Protein AF-A0A0N4T8W9-F1 (afdb_monomer_lite)

Organism: Brugia pahangi (NCBI:txid6280)

InterPro domains:
  IPR013320 Concanavalin A-like lectin/glucanase domain superfamily [SSF49899] (2-136)
  IPR045588 Calsyntenin, C-terminal [PF19699] (158-380)

Sequence (398 aa):
MNRHHFAVYTRHCKLEMLMRRESNAEAAFRAAEWRWSIPEVCDNRWHSYSILFASVDTVDLYIDGRKFIATKENPEILDDWPLHRIKETKTRLVIGACWHGRNHIMSQFFKGHLASIYYLPHKLEQPQVLQCSHQCKEKLEFNAIDQLVPGENAIFATDSSSFSLKANTAEDLSLLLQRVTYGNTKNLPTPGYRTFFINTTVLCSNGKTLTLNPSKGSIFVQHEAEPVISISGLSVVNSDQHLVKTGAPMLPEIKITVTQNINGEEIERTSVSELDWCKVHLKPSRDMDLEYFSSPASLIAALRIDFEHDKQGILLKGREKVKGYREILSKIHYFNTRADSYSRRIYTVQCAMSGGHILSNEFLVTVSLLEWFRIAEESSIKCRYLEQMKEMEIENFF

Structure (mmCIF, N/CA/C/O backbone):
data_AF-A0A0N4T8W9-F1
#
_entry.id   AF-A0A0N4T8W9-F1
#
loop_
_atom_site.group_PDB
_atom_site.id
_atom_site.type_symbol
_atom_site.label_atom_id
_atom_site.label_alt_id
_atom_site.label_comp_id
_atom_site.label_asym_id
_atom_site.label_entity_id
_atom_site.label_seq_id
_atom_site.pdbx_PDB_ins_code
_atom_site.Cartn_x
_atom_site.Cartn_y
_atom_site.Cartn_z
_atom_site.occupancy
_atom_site.B_iso_or_equiv
_atom_site.auth_seq_id
_atom_site.auth_comp_id
_atom_site.auth_asym_id
_atom_site.auth_atom_id
_atom_site.pdbx_PDB_model_num
ATOM 1 N N . MET A 1 1 ? 13.547 -22.955 37.275 1.00 55.31 1 MET A N 1
ATOM 2 C CA . MET A 1 1 ? 12.347 -22.179 36.895 1.00 55.31 1 MET A CA 1
ATOM 3 C C . MET A 1 1 ? 12.540 -21.664 35.487 1.00 55.31 1 MET A C 1
ATOM 5 O O . MET A 1 1 ? 13.637 -21.203 35.190 1.00 55.31 1 MET A O 1
ATOM 9 N N . ASN A 1 2 ? 11.516 -21.761 34.641 1.00 67.56 2 ASN A N 1
ATOM 10 C CA . ASN A 1 2 ? 11.516 -21.036 33.373 1.00 67.56 2 ASN A CA 1
ATOM 11 C C . ASN A 1 2 ? 11.421 -19.547 33.702 1.00 67.56 2 ASN A C 1
ATOM 13 O O . ASN A 1 2 ? 10.606 -19.155 34.535 1.00 67.56 2 ASN A O 1
ATOM 17 N N . ARG A 1 3 ? 12.309 -18.744 33.125 1.00 78.12 3 ARG A N 1
ATOM 18 C CA . ARG A 1 3 ? 12.358 -17.302 33.361 1.00 78.12 3 ARG A CA 1
ATOM 19 C C . ARG A 1 3 ? 11.923 -16.621 32.080 1.00 78.12 3 ARG A C 1
ATOM 21 O O . ARG A 1 3 ? 12.687 -16.558 31.123 1.00 78.12 3 ARG A O 1
ATOM 28 N N . HIS A 1 4 ? 10.665 -16.208 32.049 1.00 86.38 4 HIS A N 1
ATOM 29 C CA . HIS A 1 4 ? 10.102 -15.494 30.915 1.00 86.38 4 HIS A CA 1
ATOM 30 C C . HIS A 1 4 ? 10.505 -14.024 31.025 1.00 86.38 4 HIS A C 1
ATOM 32 O O . HIS A 1 4 ? 10.250 -13.387 32.044 1.00 86.38 4 HIS A O 1
ATOM 38 N N . HIS A 1 5 ? 11.182 -13.520 29.996 1.00 89.38 5 HIS A N 1
ATOM 39 C CA . HIS A 1 5 ? 11.549 -12.106 29.893 1.00 89.38 5 HIS A CA 1
ATOM 40 C C . HIS A 1 5 ? 10.332 -11.278 29.478 1.00 89.38 5 HIS A C 1
ATOM 42 O O . HIS A 1 5 ? 10.058 -10.223 30.040 1.00 89.38 5 HIS A O 1
ATOM 48 N N . PHE A 1 6 ? 9.579 -11.812 28.518 1.00 91.12 6 PHE A N 1
ATOM 49 C CA . PHE A 1 6 ? 8.394 -11.202 27.951 1.00 91.12 6 PHE A CA 1
ATOM 50 C C . PHE A 1 6 ? 7.379 -12.291 27.599 1.00 91.12 6 PHE A C 1
ATOM 52 O O . PHE A 1 6 ? 7.774 -13.370 27.143 1.00 91.12 6 PHE A O 1
ATOM 59 N N . ALA A 1 7 ? 6.092 -12.023 27.793 1.00 93.88 7 ALA A N 1
ATOM 60 C CA . ALA A 1 7 ? 5.010 -12.865 27.298 1.00 93.88 7 ALA A CA 1
ATOM 61 C C . ALA A 1 7 ? 3.743 -12.036 27.087 1.00 93.88 7 ALA A C 1
ATOM 63 O O . ALA A 1 7 ? 3.474 -11.116 27.849 1.00 93.88 7 ALA A O 1
ATOM 64 N N . VAL A 1 8 ? 2.943 -12.412 26.093 1.00 95.50 8 VAL A N 1
ATOM 65 C CA . VAL A 1 8 ? 1.554 -11.966 25.952 1.00 95.50 8 VAL A CA 1
ATOM 66 C C . VAL A 1 8 ? 0.706 -13.220 25.850 1.00 95.50 8 VAL A C 1
ATOM 68 O O . VAL A 1 8 ? 1.003 -14.101 25.040 1.00 95.50 8 VAL A O 1
ATOM 71 N N . TYR A 1 9 ? -0.297 -13.342 26.706 1.00 95.25 9 TYR A N 1
ATOM 72 C CA . TYR A 1 9 ? -1.132 -14.532 26.780 1.00 95.25 9 TYR A CA 1
ATOM 73 C C . TYR A 1 9 ? -2.528 -14.190 27.286 1.00 95.25 9 TYR A C 1
ATOM 75 O O . TYR A 1 9 ? -2.774 -13.128 27.849 1.00 95.25 9 TYR A O 1
ATOM 83 N N . THR A 1 10 ? -3.460 -15.111 27.071 1.00 94.44 10 THR A N 1
ATOM 84 C CA . THR A 1 10 ? -4.838 -14.987 27.541 1.00 94.44 10 THR A CA 1
ATOM 85 C C . THR A 1 10 ? -5.091 -15.987 28.656 1.00 94.44 10 THR A C 1
ATOM 87 O O . THR A 1 10 ? -4.742 -17.164 28.523 1.00 94.44 10 THR A O 1
ATOM 90 N N . ARG A 1 11 ? -5.734 -15.559 29.740 1.00 92.75 11 ARG A N 1
ATOM 91 C CA . ARG A 1 11 ? -6.078 -16.433 30.866 1.00 92.75 11 ARG A CA 1
ATOM 92 C C . ARG A 1 11 ? -7.365 -15.956 31.527 1.00 92.75 11 ARG A C 1
ATOM 94 O O . ARG A 1 11 ? -7.480 -14.789 31.857 1.00 92.75 11 ARG A O 1
ATOM 101 N N . HIS A 1 12 ? -8.327 -16.858 31.734 1.00 92.38 12 HIS A N 1
ATOM 102 C CA . HIS A 1 12 ? -9.605 -16.547 32.400 1.00 92.38 12 HIS A CA 1
ATOM 103 C C . HIS A 1 12 ? -10.288 -15.268 31.868 1.00 92.38 12 HIS A C 1
ATOM 105 O O . HIS A 1 12 ? -10.688 -14.408 32.648 1.00 92.38 12 HIS A O 1
ATOM 111 N N . CYS A 1 13 ? -10.380 -15.127 30.541 1.00 92.62 13 CYS A N 1
ATOM 112 C CA . CYS A 1 13 ? -10.939 -13.941 29.875 1.00 92.62 13 CYS A CA 1
ATOM 113 C C . CYS A 1 13 ? -10.218 -12.617 30.172 1.00 92.62 13 CYS A C 1
ATOM 115 O O . CYS A 1 13 ? -10.790 -11.541 30.023 1.00 92.62 13 CYS A O 1
ATOM 117 N N . LYS A 1 14 ? -8.945 -12.692 30.562 1.00 95.81 14 LYS A N 1
ATOM 118 C CA . LYS A 1 14 ? -8.032 -11.555 30.623 1.00 95.81 14 LYS A CA 1
ATOM 119 C C . LYS A 1 14 ? -6.986 -11.662 29.524 1.00 95.81 14 LYS A C 1
ATOM 121 O O . LYS A 1 14 ? -6.538 -12.767 29.198 1.00 95.81 14 LYS A O 1
ATOM 126 N N . LEU A 1 15 ? -6.583 -10.514 28.992 1.00 97.69 15 LEU A N 1
ATOM 127 C CA . LEU A 1 15 ? -5.347 -10.370 28.234 1.00 97.69 15 LEU A CA 1
ATOM 128 C C . LEU A 1 15 ? -4.254 -9.976 29.224 1.00 97.69 15 LEU A C 1
ATOM 130 O O . LEU A 1 15 ? -4.435 -9.044 30.003 1.00 97.69 15 LEU A O 1
ATOM 134 N N . GLU A 1 16 ? -3.136 -10.687 29.214 1.00 97.19 16 GLU A N 1
ATOM 135 C CA . GLU A 1 16 ? -2.038 -10.463 30.148 1.00 97.19 16 GLU A CA 1
ATOM 136 C C . GLU A 1 16 ? -0.734 -10.249 29.379 1.00 97.19 16 GLU A C 1
ATOM 138 O O . GLU A 1 16 ? -0.428 -10.965 28.421 1.00 97.19 16 GLU A O 1
ATOM 143 N N . MET A 1 17 ? 0.038 -9.252 29.806 1.00 96.56 17 MET A N 1
ATOM 144 C CA . MET A 1 17 ? 1.385 -8.981 29.320 1.00 96.56 17 MET A CA 1
ATOM 145 C C . MET A 1 17 ? 2.351 -9.051 30.494 1.00 96.56 17 MET A C 1
ATOM 147 O O . MET A 1 17 ? 2.215 -8.311 31.461 1.00 96.56 17 MET A O 1
ATOM 151 N N . LEU A 1 18 ? 3.366 -9.896 30.371 1.00 94.69 18 LEU A N 1
ATOM 152 C CA . LEU A 1 18 ? 4.524 -9.935 31.250 1.00 94.69 18 LEU A CA 1
ATOM 153 C C . LEU A 1 18 ? 5.693 -9.247 30.542 1.00 94.69 18 LEU A C 1
ATOM 155 O O . LEU A 1 18 ? 6.027 -9.608 29.415 1.00 94.69 18 LEU A O 1
ATOM 159 N N . MET A 1 19 ? 6.359 -8.318 31.218 1.00 93.69 19 MET A N 1
ATOM 160 C CA . MET A 1 19 ? 7.608 -7.698 30.781 1.00 93.69 19 MET A CA 1
ATOM 161 C C . MET A 1 19 ? 8.508 -7.469 31.991 1.00 93.69 19 MET A C 1
ATOM 163 O O . MET A 1 19 ? 8.335 -6.528 32.761 1.00 93.69 19 MET A O 1
ATOM 167 N N . ARG A 1 20 ? 9.499 -8.343 32.159 1.00 90.81 20 ARG A N 1
ATOM 168 C CA . ARG A 1 20 ? 10.433 -8.275 33.282 1.00 90.81 20 ARG A CA 1
ATOM 169 C C . ARG A 1 20 ? 11.675 -7.489 32.908 1.00 90.81 20 ARG A C 1
ATOM 171 O O . ARG A 1 20 ? 12.220 -7.634 31.818 1.00 90.81 20 ARG A O 1
ATOM 178 N N . ARG A 1 21 ? 12.161 -6.697 33.861 1.00 92.31 21 ARG A N 1
ATOM 179 C CA . ARG A 1 21 ? 13.424 -5.970 33.718 1.00 92.31 21 ARG A CA 1
ATOM 180 C C . ARG A 1 21 ? 14.611 -6.928 33.765 1.00 92.31 21 ARG A C 1
ATOM 182 O O . ARG A 1 21 ? 14.610 -7.899 34.522 1.00 92.31 21 ARG A O 1
ATOM 189 N N . GLU A 1 22 ? 15.623 -6.634 32.959 1.00 89.69 22 GLU A N 1
ATOM 190 C CA . GLU A 1 22 ? 16.846 -7.429 32.866 1.00 89.69 22 GLU A CA 1
ATOM 191 C C . GLU A 1 22 ? 17.715 -7.322 34.121 1.00 89.69 22 GLU A C 1
ATOM 193 O O . GLU A 1 22 ? 17.611 -6.382 34.904 1.00 89.69 22 GLU A O 1
ATOM 198 N N . SER A 1 23 ? 18.627 -8.278 34.291 1.00 88.75 23 SER A N 1
ATOM 199 C CA . SER A 1 23 ? 19.474 -8.378 35.492 1.00 88.75 23 SER A CA 1
ATOM 200 C C . SER A 1 23 ? 20.440 -7.225 35.750 1.00 88.75 23 SER A C 1
ATOM 202 O O . SER A 1 23 ? 20.996 -7.124 36.841 1.00 88.75 23 SER A O 1
ATOM 204 N N . ASN A 1 24 ? 20.668 -6.385 34.747 1.00 88.62 24 ASN A N 1
ATOM 205 C CA . ASN A 1 24 ? 21.479 -5.176 34.827 1.00 88.62 24 ASN A CA 1
ATOM 206 C C . ASN A 1 24 ? 20.647 -3.912 35.102 1.00 88.62 24 ASN A C 1
ATOM 208 O O . ASN A 1 24 ? 21.225 -2.834 35.206 1.00 88.62 24 ASN A O 1
ATOM 212 N N . ALA A 1 25 ? 19.318 -4.020 35.182 1.00 88.44 25 ALA A N 1
ATOM 213 C CA . ALA A 1 25 ? 18.455 -2.907 35.541 1.00 88.44 25 ALA A CA 1
ATOM 214 C C . ALA A 1 25 ? 18.582 -2.556 37.031 1.00 88.44 25 ALA A C 1
ATOM 216 O O . ALA A 1 25 ? 19.072 -3.340 37.844 1.00 88.44 25 ALA A O 1
ATOM 217 N N . GLU A 1 26 ? 18.083 -1.376 37.394 1.00 89.69 26 GLU A N 1
ATOM 218 C CA . GLU A 1 26 ? 18.005 -0.933 38.782 1.00 89.69 26 GLU A CA 1
ATOM 219 C C . GLU A 1 26 ? 17.215 -1.928 39.650 1.00 89.69 26 GLU A C 1
ATOM 221 O O . GLU A 1 26 ? 16.082 -2.311 39.324 1.00 89.69 26 GLU A O 1
ATOM 226 N N . ALA A 1 27 ? 17.814 -2.324 40.776 1.00 90.69 27 ALA A N 1
ATOM 227 C CA . ALA A 1 27 ? 17.207 -3.200 41.768 1.00 90.69 27 ALA A CA 1
ATOM 228 C C . ALA A 1 27 ? 16.098 -2.458 42.531 1.00 90.69 27 ALA A C 1
ATOM 230 O O . ALA A 1 27 ? 16.294 -1.977 43.642 1.00 90.69 27 ALA A O 1
ATOM 231 N N . ALA A 1 28 ? 14.923 -2.393 41.917 1.00 90.88 28 ALA A N 1
ATOM 232 C CA . ALA A 1 28 ? 13.706 -1.818 42.484 1.00 90.88 28 ALA A CA 1
ATOM 233 C C . ALA A 1 28 ? 12.541 -2.807 42.346 1.00 90.88 28 ALA A C 1
ATOM 235 O O . ALA A 1 28 ? 12.609 -3.703 41.508 1.00 90.88 28 ALA A O 1
ATOM 236 N N . PHE A 1 29 ? 11.461 -2.631 43.103 1.00 92.81 29 PHE A N 1
ATOM 237 C CA . PHE A 1 29 ? 10.203 -3.363 42.917 1.00 92.81 29 PHE A CA 1
ATOM 238 C C . PHE A 1 29 ? 9.256 -2.481 42.093 1.00 92.81 29 PHE A C 1
ATOM 240 O O . PHE A 1 29 ? 8.907 -1.393 42.544 1.00 92.81 29 PHE A O 1
ATOM 247 N N . ARG A 1 30 ? 8.975 -2.864 40.839 1.00 94.06 30 ARG A N 1
ATOM 248 C CA . ARG A 1 30 ? 8.241 -2.033 39.860 1.00 94.06 30 ARG A CA 1
ATOM 249 C C . ARG A 1 30 ? 7.448 -2.894 38.885 1.00 94.06 30 ARG A C 1
ATOM 251 O O . ARG A 1 30 ? 7.759 -4.080 38.755 1.00 94.06 30 ARG A O 1
ATOM 258 N N . ALA A 1 31 ? 6.538 -2.259 38.151 1.00 94.62 31 ALA A N 1
ATOM 259 C CA . ALA A 1 31 ? 5.616 -2.897 37.222 1.00 94.62 31 ALA A CA 1
ATOM 260 C C . ALA A 1 31 ? 6.307 -3.903 36.293 1.00 94.62 31 ALA A C 1
ATOM 262 O O . ALA A 1 31 ? 7.355 -3.625 35.696 1.00 94.62 31 ALA A O 1
ATOM 263 N N . ALA A 1 32 ? 5.712 -5.089 36.206 1.00 95.50 32 ALA A N 1
ATOM 264 C CA . ALA A 1 32 ? 6.222 -6.208 35.429 1.00 95.50 32 ALA A CA 1
ATOM 265 C C . ALA A 1 32 ? 5.120 -7.026 34.746 1.00 95.50 32 ALA A C 1
ATOM 267 O O . ALA A 1 32 ? 5.410 -7.715 33.768 1.00 95.50 32 ALA A O 1
ATOM 268 N N . GLU A 1 33 ? 3.877 -6.974 35.226 1.00 96.12 33 GLU A N 1
ATOM 269 C CA . GLU A 1 33 ? 2.755 -7.699 34.631 1.00 96.12 33 GLU A CA 1
ATOM 270 C C . GLU A 1 33 ? 1.506 -6.816 34.583 1.00 96.12 33 GLU A C 1
ATOM 272 O O . GLU A 1 33 ? 1.118 -6.241 35.596 1.00 96.12 33 GLU A O 1
ATOM 277 N N . TRP A 1 34 ? 0.868 -6.728 33.418 1.00 97.38 34 TRP A N 1
ATOM 278 C CA . TRP A 1 34 ? -0.384 -6.005 33.197 1.00 97.38 34 TRP A CA 1
ATOM 279 C C . TRP A 1 34 ? -1.471 -7.005 32.848 1.00 97.38 34 TRP A C 1
ATOM 281 O O . TRP A 1 34 ? -1.314 -7.779 31.902 1.00 97.38 34 TRP A O 1
ATOM 291 N N . ARG A 1 35 ? -2.578 -6.984 33.591 1.00 97.69 35 ARG A N 1
ATOM 292 C CA . ARG A 1 35 ? -3.714 -7.888 33.389 1.00 97.69 35 ARG A CA 1
ATOM 293 C C . ARG A 1 35 ? -4.971 -7.093 33.079 1.00 97.69 35 ARG A C 1
ATOM 295 O O . ARG A 1 35 ? -5.610 -6.543 33.978 1.00 97.69 35 ARG A O 1
ATOM 302 N N . TRP A 1 36 ? -5.338 -7.059 31.804 1.00 98.12 36 TRP A N 1
ATOM 303 C CA . TRP A 1 36 ? -6.550 -6.403 31.329 1.00 98.12 36 TRP A CA 1
ATOM 304 C C . TRP A 1 36 ? -7.728 -7.366 31.390 1.00 98.12 36 TRP A C 1
ATOM 306 O O . TRP A 1 36 ? -7.741 -8.398 30.718 1.00 98.12 36 TRP A O 1
ATOM 316 N N . SER A 1 37 ? -8.742 -7.014 32.175 1.00 96.69 37 SER A N 1
ATOM 317 C CA . SER A 1 37 ? -10.035 -7.700 32.143 1.00 96.69 37 SER A CA 1
ATOM 318 C C . SER A 1 37 ? -10.885 -7.082 31.040 1.00 96.69 37 SER A C 1
ATOM 320 O O . SER A 1 37 ? -11.419 -5.989 31.229 1.00 96.69 37 SER A O 1
ATOM 322 N N . ILE A 1 38 ? -10.971 -7.750 29.890 1.00 95.75 38 ILE A N 1
ATOM 323 C CA . ILE A 1 38 ? -11.613 -7.217 28.682 1.00 95.75 38 ILE A CA 1
ATOM 324 C C . ILE A 1 38 ? -12.526 -8.279 28.040 1.00 95.75 38 ILE A C 1
ATOM 326 O O . ILE A 1 38 ? -12.095 -9.421 27.859 1.00 95.75 38 ILE A O 1
ATOM 330 N N . PRO A 1 39 ? -13.797 -7.953 27.738 1.00 93.00 39 PRO A N 1
ATOM 331 C CA . PRO A 1 39 ? -14.769 -8.927 27.238 1.00 93.00 39 PRO A CA 1
ATOM 332 C C . PRO A 1 39 ? -14.398 -9.513 25.867 1.00 93.00 39 PRO A C 1
ATOM 334 O O . PRO A 1 39 ? -14.694 -10.680 25.611 1.00 93.00 39 PRO A O 1
ATOM 337 N N . GLU A 1 40 ? -13.696 -8.748 25.030 1.00 94.94 40 GLU A N 1
ATOM 338 C CA . GLU A 1 40 ? -13.268 -9.114 23.673 1.00 94.94 40 GLU A CA 1
ATOM 339 C C . GLU A 1 40 ? -12.408 -10.390 23.642 1.00 94.94 40 GLU A C 1
ATOM 341 O O . GLU A 1 40 ? -12.340 -11.080 22.635 1.00 94.94 40 GLU A O 1
ATOM 346 N N . VAL A 1 41 ? -11.746 -10.754 24.747 1.00 95.00 41 VAL A N 1
ATOM 347 C CA . VAL A 1 41 ? -10.913 -11.972 24.806 1.00 95.00 41 VAL A CA 1
ATOM 348 C C . VAL A 1 41 ? -11.752 -13.257 24.743 1.00 95.00 41 VAL A C 1
ATOM 350 O O . VAL A 1 41 ? -11.232 -14.309 24.373 1.00 95.00 41 VAL A O 1
ATOM 353 N N . CYS A 1 42 ? -13.034 -13.202 25.118 1.00 93.19 42 CYS A N 1
ATOM 354 C CA . CYS A 1 42 ? -13.897 -14.377 25.282 1.00 93.19 42 CYS A CA 1
ATOM 355 C C . CYS A 1 42 ? -15.231 -14.290 24.528 1.00 93.19 42 CYS A C 1
ATOM 357 O O . CYS A 1 42 ? -16.111 -15.122 24.750 1.00 93.19 42 CYS A O 1
ATOM 359 N N . ASP A 1 43 ? -15.410 -13.314 23.642 1.00 94.62 43 ASP A N 1
ATOM 360 C CA . ASP A 1 43 ? -16.672 -13.120 22.922 1.00 94.62 43 ASP A CA 1
ATOM 361 C C . ASP A 1 43 ? -16.780 -13.944 21.617 1.00 94.62 43 ASP A C 1
ATOM 363 O O . ASP A 1 43 ? -17.800 -13.891 20.925 1.00 94.62 43 ASP A O 1
ATOM 367 N N . ASN A 1 44 ? -15.749 -14.744 21.308 1.00 92.31 44 ASN A N 1
ATOM 368 C CA . ASN A 1 44 ? -15.602 -15.551 20.091 1.00 92.31 44 ASN A CA 1
ATOM 369 C C . ASN A 1 44 ? -15.628 -14.738 18.783 1.00 92.31 44 ASN A C 1
ATOM 371 O O . ASN A 1 44 ? -16.059 -15.252 17.744 1.00 92.31 44 ASN A O 1
ATOM 375 N N . ARG A 1 45 ? -15.159 -13.487 18.802 1.00 93.81 45 ARG A N 1
ATOM 376 C CA . ARG A 1 45 ? -15.016 -12.650 17.606 1.00 93.81 45 ARG A CA 1
ATOM 377 C C . ARG A 1 45 ? -13.555 -12.360 17.282 1.00 93.81 45 ARG A C 1
ATOM 379 O O . ARG A 1 45 ? -12.637 -12.619 18.056 1.00 93.81 45 ARG A O 1
ATOM 386 N N . TRP A 1 46 ? -13.342 -11.874 16.062 1.00 92.75 46 TRP A N 1
ATOM 387 C CA . TRP A 1 46 ? -12.037 -11.382 15.640 1.00 92.75 46 TRP A CA 1
ATOM 388 C C . TRP A 1 46 ? -11.792 -10.009 16.251 1.00 92.75 46 TRP A C 1
ATOM 390 O O . TRP A 1 46 ? -12.557 -9.085 15.991 1.00 92.75 46 TRP A O 1
ATOM 400 N N . HIS A 1 47 ? -10.689 -9.891 16.982 1.00 93.31 47 HIS A N 1
ATOM 401 C CA . HIS A 1 47 ? -10.209 -8.639 17.553 1.00 93.31 47 HIS A CA 1
ATOM 402 C C . HIS A 1 47 ? -8.739 -8.429 17.219 1.00 93.31 47 HIS A C 1
ATOM 404 O O . HIS A 1 47 ? -7.981 -9.390 17.043 1.00 93.31 47 HIS A O 1
ATOM 410 N N . SER A 1 48 ? -8.320 -7.169 17.166 1.00 94.38 48 SER A N 1
ATOM 411 C CA . SER A 1 48 ? -6.909 -6.809 17.221 1.00 94.38 48 SER A CA 1
ATOM 412 C C . SER A 1 48 ? -6.535 -6.306 18.610 1.00 94.38 48 SER A C 1
ATOM 414 O O . SER A 1 48 ? -7.271 -5.555 19.253 1.00 94.38 48 SER A O 1
ATOM 416 N N . TYR A 1 49 ? -5.335 -6.682 19.043 1.00 95.81 49 TYR A N 1
ATOM 417 C CA . TYR A 1 49 ? -4.716 -6.158 20.251 1.00 95.81 49 TYR A CA 1
ATOM 418 C C . TYR A 1 49 ? -3.363 -5.573 19.874 1.00 95.81 49 TYR A C 1
ATOM 420 O O . TYR A 1 49 ? -2.486 -6.291 19.392 1.00 95.81 49 TYR A O 1
ATOM 428 N N . SER A 1 50 ? -3.190 -4.272 20.087 1.00 96.06 50 SER A N 1
ATOM 429 C CA . SER A 1 50 ? -1.900 -3.601 19.912 1.00 96.06 50 SER A CA 1
ATOM 430 C C . SER A 1 50 ? -1.401 -3.133 21.269 1.00 96.06 50 SER A C 1
ATOM 432 O O . SER A 1 50 ? -2.041 -2.309 21.917 1.00 96.06 50 SER A O 1
ATOM 434 N N . ILE A 1 51 ? -0.268 -3.678 21.709 1.00 96.25 51 ILE A N 1
ATOM 435 C CA . ILE A 1 51 ? 0.349 -3.342 22.993 1.00 96.25 51 ILE A CA 1
ATOM 436 C C . ILE A 1 51 ? 1.580 -2.487 22.711 1.00 96.25 51 ILE A C 1
ATOM 438 O O . ILE A 1 51 ? 2.546 -2.953 22.106 1.00 96.25 51 ILE A O 1
ATOM 442 N N . LEU A 1 52 ? 1.528 -1.228 23.130 1.00 95.06 52 LEU A N 1
ATOM 443 C CA . LEU A 1 52 ? 2.587 -0.241 22.958 1.00 95.06 52 LEU A CA 1
ATOM 444 C C . LEU A 1 52 ? 3.308 -0.095 24.292 1.00 95.06 52 LEU A C 1
ATOM 446 O O . LEU A 1 52 ? 2.744 0.428 25.245 1.00 95.06 52 LEU A O 1
ATOM 450 N N . PHE A 1 53 ? 4.550 -0.560 24.362 1.00 91.62 53 PHE A N 1
ATOM 451 C CA . PHE A 1 53 ? 5.339 -0.569 25.592 1.00 91.62 53 PHE A CA 1
ATOM 452 C C . PHE A 1 53 ? 6.644 0.204 25.385 1.00 91.62 53 PHE A C 1
ATOM 454 O O . PHE A 1 53 ? 7.641 -0.330 24.905 1.00 91.62 53 PHE A O 1
ATOM 461 N N . ALA A 1 54 ? 6.632 1.495 25.721 1.00 87.62 54 ALA A N 1
ATOM 462 C CA . ALA A 1 54 ? 7.825 2.341 25.632 1.00 87.62 54 ALA A CA 1
ATOM 463 C C . ALA A 1 54 ? 8.769 2.117 26.827 1.00 87.62 54 ALA A C 1
ATOM 465 O O . ALA A 1 54 ? 9.988 2.233 26.703 1.00 87.62 54 ALA A O 1
ATOM 466 N N . SER A 1 55 ? 8.202 1.781 27.985 1.00 86.25 55 SER A N 1
ATOM 467 C CA . SER A 1 55 ? 8.919 1.446 29.213 1.00 86.25 55 SER A CA 1
ATOM 468 C C . SER A 1 55 ? 8.009 0.625 30.133 1.00 86.25 55 SER A C 1
ATO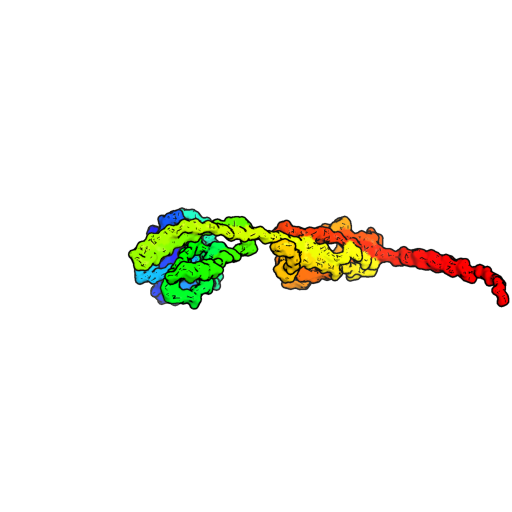M 470 O O . SER A 1 55 ? 6.830 0.432 29.840 1.00 86.25 55 SER A O 1
ATOM 472 N N . VAL A 1 56 ? 8.533 0.180 31.279 1.00 85.69 56 VAL A N 1
ATOM 473 C CA . VAL A 1 56 ? 7.711 -0.418 32.349 1.00 85.69 56 VAL A CA 1
ATOM 474 C C . VAL A 1 56 ? 6.724 0.569 32.982 1.00 85.69 56 VAL A C 1
ATOM 476 O O . VAL A 1 56 ? 5.849 0.148 33.716 1.00 85.69 56 VAL A O 1
ATOM 479 N N . ASP A 1 57 ? 6.841 1.870 32.723 1.00 86.56 57 ASP A N 1
ATOM 480 C CA . ASP A 1 57 ? 5.899 2.875 33.237 1.00 86.56 57 ASP A CA 1
ATOM 481 C C . ASP A 1 57 ? 4.875 3.299 32.183 1.00 86.56 57 ASP A C 1
ATOM 483 O O . ASP A 1 57 ? 3.871 3.937 32.494 1.00 86.56 57 ASP A O 1
ATOM 487 N N . THR A 1 58 ? 5.132 2.960 30.920 1.00 90.31 58 THR A N 1
ATOM 488 C CA . THR A 1 58 ? 4.345 3.410 29.777 1.00 90.31 58 THR A CA 1
ATOM 489 C C . THR A 1 58 ? 3.960 2.206 28.929 1.00 90.31 58 THR A C 1
ATOM 491 O O . THR A 1 58 ? 4.640 1.873 27.953 1.00 90.31 58 THR A O 1
ATOM 494 N N . VAL A 1 59 ? 2.854 1.566 29.319 1.00 95.06 59 VAL A N 1
ATOM 495 C CA . VAL A 1 59 ? 2.217 0.473 28.578 1.00 95.06 59 VAL A CA 1
ATOM 496 C C . VAL A 1 59 ? 0.788 0.870 28.225 1.00 95.06 59 VAL A C 1
ATOM 498 O O . VAL A 1 59 ? -0.060 1.028 29.100 1.00 95.06 59 VAL A O 1
ATOM 501 N N . ASP A 1 60 ? 0.528 1.001 26.930 1.00 95.38 60 ASP A N 1
ATOM 502 C CA . ASP A 1 60 ? -0.785 1.293 26.371 1.00 95.38 60 ASP A CA 1
ATOM 503 C C . ASP A 1 60 ? -1.331 0.059 25.642 1.00 95.38 60 ASP A C 1
ATOM 505 O O . ASP A 1 60 ? -0.643 -0.546 24.818 1.00 95.38 60 ASP A O 1
ATOM 509 N N . LEU A 1 61 ? -2.594 -0.279 25.898 1.00 96.62 61 LEU A N 1
ATOM 510 C CA . LEU A 1 61 ? -3.336 -1.273 25.125 1.00 96.62 61 LEU A CA 1
ATOM 511 C C . LEU A 1 61 ? -4.285 -0.559 24.160 1.00 96.62 61 LEU A C 1
ATOM 513 O O . LEU A 1 61 ? -4.998 0.362 24.555 1.00 96.62 61 LEU A O 1
ATOM 517 N N . TYR A 1 62 ? -4.328 -1.016 22.914 1.00 95.94 62 TYR A N 1
ATOM 518 C CA . TYR A 1 62 ? -5.363 -0.670 21.948 1.00 95.94 62 TYR A CA 1
ATOM 519 C C . TYR A 1 62 ? -6.122 -1.931 21.548 1.00 95.94 62 TYR A C 1
ATOM 521 O O . TYR A 1 62 ? -5.504 -2.951 21.238 1.00 95.94 62 TYR A O 1
ATOM 529 N N . ILE A 1 63 ? -7.449 -1.835 21.533 1.00 95.06 63 ILE A N 1
ATOM 530 C CA . ILE A 1 63 ? -8.370 -2.899 21.130 1.00 95.06 63 ILE A CA 1
ATOM 531 C C . ILE A 1 63 ? -9.138 -2.376 19.923 1.00 95.06 63 ILE A C 1
ATOM 533 O O . ILE A 1 63 ? -9.747 -1.306 20.002 1.00 95.06 63 ILE A O 1
ATOM 537 N N . ASP A 1 64 ? -9.032 -3.068 18.790 1.00 91.62 64 ASP A N 1
ATOM 538 C CA . ASP A 1 64 ? -9.660 -2.666 17.523 1.00 91.62 64 ASP A CA 1
ATOM 539 C C . ASP A 1 64 ? -9.392 -1.191 17.159 1.00 91.62 64 ASP A C 1
ATOM 541 O O . ASP A 1 64 ? -10.274 -0.431 16.755 1.00 91.62 64 ASP A O 1
ATOM 545 N N . GLY A 1 65 ? -8.143 -0.759 17.362 1.00 89.69 65 GLY A N 1
ATOM 546 C CA . GLY A 1 65 ? -7.669 0.594 17.056 1.00 89.69 65 GLY A CA 1
ATOM 547 C C . GLY A 1 65 ? -8.031 1.664 18.092 1.00 89.69 65 GLY A C 1
ATOM 548 O O . GLY A 1 65 ? -7.609 2.812 17.950 1.00 89.69 65 GLY A O 1
ATOM 549 N N . ARG A 1 66 ? -8.762 1.330 19.162 1.00 90.06 66 ARG A N 1
ATOM 550 C CA . ARG A 1 66 ? -9.104 2.275 20.238 1.00 90.06 66 ARG A CA 1
ATOM 551 C C . ARG A 1 66 ? -8.239 2.069 21.459 1.00 90.06 66 ARG A C 1
ATOM 553 O O . ARG A 1 66 ? -8.079 0.945 21.920 1.00 90.06 66 ARG A O 1
ATOM 560 N N . LYS A 1 67 ? -7.731 3.169 22.017 1.00 93.31 67 LYS A N 1
ATOM 561 C CA . LYS A 1 67 ? -6.963 3.132 23.261 1.00 93.31 67 LYS A CA 1
ATOM 562 C C . LYS A 1 67 ? -7.860 2.657 24.403 1.00 93.31 67 LYS A C 1
ATOM 564 O O . LYS A 1 67 ? -8.912 3.245 24.652 1.00 93.31 67 LYS A O 1
ATOM 569 N N . PHE A 1 68 ? -7.424 1.620 25.103 1.00 95.00 68 PHE A N 1
ATOM 570 C CA . PHE A 1 68 ? -8.025 1.184 26.350 1.00 95.00 68 PHE A CA 1
ATOM 571 C C . PHE A 1 68 ? -7.813 2.266 27.415 1.00 95.00 68 PHE A C 1
ATOM 573 O O . PHE A 1 68 ? -6.685 2.705 27.656 1.00 95.00 68 PHE A O 1
ATOM 580 N N . ILE A 1 69 ? -8.899 2.707 28.045 1.00 94.56 69 ILE A N 1
ATOM 581 C CA . ILE A 1 69 ? -8.850 3.717 29.102 1.00 94.56 69 ILE A CA 1
ATOM 582 C C . ILE A 1 69 ? -8.699 2.991 30.434 1.00 94.56 69 ILE A C 1
ATOM 584 O O . ILE A 1 69 ? -9.612 2.292 30.873 1.00 94.56 69 ILE A O 1
ATOM 588 N N . ALA A 1 70 ? -7.539 3.161 31.065 1.00 92.81 70 ALA A N 1
ATOM 589 C CA . ALA A 1 70 ? -7.286 2.593 32.377 1.00 92.81 70 ALA A CA 1
ATOM 590 C C . ALA A 1 70 ? -8.268 3.154 33.415 1.00 92.81 70 ALA A C 1
ATOM 592 O O . ALA A 1 70 ? -8.566 4.349 33.455 1.00 92.81 70 ALA A O 1
ATOM 593 N N . THR A 1 71 ? -8.747 2.264 34.269 1.00 94.12 71 THR A N 1
ATOM 594 C CA . THR A 1 71 ? -9.537 2.576 35.459 1.00 94.12 71 THR A CA 1
ATOM 595 C C . THR A 1 71 ? -8.691 2.284 36.692 1.00 94.12 71 THR A C 1
ATOM 597 O O . THR A 1 71 ? -7.578 1.768 36.586 1.00 94.12 71 THR A O 1
ATOM 600 N N . LYS A 1 72 ? -9.209 2.595 37.880 1.00 91.62 72 LYS A N 1
ATOM 601 C CA . LYS A 1 72 ? -8.490 2.335 39.128 1.00 91.62 72 LYS A CA 1
ATOM 602 C C . LYS A 1 72 ? -8.241 0.834 39.361 1.00 91.62 72 LYS A C 1
ATOM 604 O O . LYS A 1 72 ? -7.254 0.481 39.995 1.00 91.62 72 LYS A O 1
ATOM 609 N N . GLU A 1 73 ? -9.095 -0.034 38.822 1.00 92.88 73 GLU A N 1
ATOM 610 C CA . GLU A 1 73 ? -9.038 -1.487 39.011 1.00 92.88 73 GLU A CA 1
ATOM 611 C C . GLU A 1 73 ? -8.615 -2.273 37.750 1.00 92.88 73 GLU A C 1
ATOM 613 O O . GLU A 1 73 ? -8.510 -3.499 37.805 1.00 92.88 73 GLU A O 1
ATOM 618 N N . ASN A 1 74 ? -8.399 -1.616 36.602 1.00 95.44 74 ASN A N 1
ATOM 619 C CA . ASN A 1 74 ? -8.115 -2.289 35.326 1.00 95.44 74 ASN A CA 1
ATOM 620 C C . ASN A 1 74 ? -7.222 -1.417 34.414 1.00 95.44 74 ASN A C 1
ATOM 622 O O . ASN A 1 74 ? -7.652 -0.315 34.065 1.00 95.44 74 ASN A O 1
ATOM 626 N N . PRO A 1 75 ? -6.040 -1.885 33.964 1.00 96.56 75 PRO A N 1
ATOM 627 C CA . PRO A 1 75 ? -5.441 -3.186 34.268 1.00 96.56 75 PRO A CA 1
ATOM 628 C C . PRO A 1 75 ? -5.037 -3.334 35.736 1.00 96.56 75 PRO A C 1
ATOM 630 O O . PRO A 1 75 ? -4.639 -2.374 36.389 1.00 96.56 75 PRO A O 1
ATOM 633 N N . GLU A 1 76 ? -5.077 -4.570 36.224 1.00 96.19 76 GLU A N 1
ATOM 634 C CA . GLU A 1 76 ? -4.346 -4.955 37.431 1.00 96.19 76 GLU A CA 1
ATOM 635 C C . GLU A 1 76 ? -2.856 -5.009 37.067 1.00 96.19 76 GLU A C 1
ATOM 637 O O . GLU A 1 76 ? -2.472 -5.727 36.139 1.00 96.19 76 GLU A O 1
ATOM 642 N N . ILE A 1 77 ? -2.031 -4.228 37.766 1.00 95.50 77 ILE A N 1
ATOM 643 C CA . ILE A 1 77 ? -0.584 -4.166 37.538 1.00 95.50 77 ILE A CA 1
ATOM 644 C C . ILE A 1 77 ? 0.118 -4.843 38.709 1.00 95.50 77 ILE A C 1
ATOM 646 O O . ILE A 1 77 ? -0.098 -4.467 39.861 1.00 95.50 77 ILE A O 1
ATOM 650 N N . LEU A 1 78 ? 0.955 -5.835 38.411 1.00 95.31 78 LEU A N 1
ATOM 651 C CA . LEU A 1 78 ? 1.822 -6.464 39.398 1.00 95.31 78 LEU A CA 1
ATOM 652 C C . LEU A 1 78 ? 3.265 -6.022 39.217 1.00 95.31 78 LEU A C 1
ATOM 654 O O . LEU A 1 78 ? 3.813 -6.030 38.109 1.00 95.31 78 LEU A O 1
ATOM 658 N N . ASP A 1 79 ? 3.882 -5.710 40.346 1.00 95.25 79 ASP A N 1
ATOM 659 C CA . ASP A 1 79 ? 5.288 -5.362 40.435 1.00 95.25 79 ASP A CA 1
ATOM 660 C C . ASP A 1 79 ? 6.155 -6.612 40.639 1.00 95.25 79 ASP A C 1
ATOM 662 O O . ASP A 1 79 ? 5.759 -7.575 41.300 1.00 95.25 79 ASP A O 1
ATOM 666 N N . ASP A 1 80 ? 7.369 -6.591 40.087 1.00 93.94 80 ASP A N 1
ATOM 667 C CA . ASP A 1 80 ? 8.372 -7.633 40.299 1.00 93.94 80 ASP A CA 1
ATOM 668 C C . ASP A 1 80 ? 9.796 -7.047 40.317 1.00 93.94 80 ASP A C 1
ATOM 670 O O . ASP A 1 80 ? 10.092 -5.951 39.812 1.00 93.94 80 ASP A O 1
ATOM 674 N N . TRP A 1 81 ? 10.711 -7.810 40.908 1.00 93.25 81 TRP A N 1
ATOM 675 C CA . TRP A 1 81 ? 12.139 -7.543 40.862 1.00 93.25 81 TRP A CA 1
ATOM 676 C C . TRP A 1 81 ? 12.718 -7.887 39.481 1.00 93.25 81 TRP A C 1
ATOM 678 O O . TRP A 1 81 ? 12.224 -8.799 38.794 1.00 93.25 81 TRP A O 1
ATOM 688 N N . PRO A 1 82 ? 13.805 -7.202 39.069 1.00 92.31 82 PRO A N 1
ATOM 689 C CA . PRO A 1 82 ? 14.543 -7.570 37.872 1.00 92.31 82 PRO A CA 1
ATOM 690 C C . PRO A 1 82 ? 14.978 -9.039 37.894 1.00 92.31 82 PRO A C 1
ATOM 692 O O . PRO A 1 82 ? 15.193 -9.645 38.947 1.00 92.31 82 PRO A O 1
ATOM 695 N N . LEU A 1 83 ? 15.125 -9.625 36.711 1.00 90.19 83 LEU A N 1
ATOM 696 C CA . LEU A 1 83 ? 15.599 -10.994 36.548 1.00 90.19 83 LEU A CA 1
ATOM 697 C C . LEU A 1 83 ? 16.973 -11.168 37.206 1.00 90.19 83 LEU A C 1
ATOM 699 O O . LEU A 1 83 ? 17.847 -10.329 37.046 1.00 90.19 83 LEU A O 1
ATOM 703 N N . HIS A 1 84 ? 17.232 -12.283 37.897 1.00 87.31 84 HIS A N 1
ATOM 704 C CA . HIS A 1 84 ? 18.609 -12.525 38.358 1.00 87.31 84 HIS A CA 1
ATOM 705 C C . HIS A 1 84 ? 19.554 -12.790 37.182 1.00 87.31 84 HIS A C 1
ATOM 707 O O . HIS A 1 84 ? 19.154 -13.408 36.195 1.00 87.31 84 HIS A O 1
ATOM 713 N N . ARG A 1 85 ? 20.819 -12.391 37.341 1.00 84.75 85 ARG A N 1
ATOM 714 C CA . ARG A 1 85 ? 21.887 -12.559 36.349 1.00 84.75 85 ARG A CA 1
ATOM 715 C C . ARG A 1 85 ? 22.118 -14.031 35.993 1.00 84.75 85 ARG A C 1
ATOM 717 O O . ARG A 1 85 ? 22.202 -14.881 36.877 1.00 84.75 85 ARG A O 1
ATOM 724 N N . ILE A 1 86 ? 22.268 -14.314 34.698 1.00 79.56 86 ILE A N 1
ATOM 725 C CA . ILE A 1 86 ? 22.550 -15.650 34.146 1.00 79.56 86 ILE A CA 1
ATOM 726 C C . ILE A 1 86 ? 23.745 -15.538 33.189 1.00 79.56 86 ILE A C 1
ATOM 728 O O . ILE A 1 86 ? 23.907 -14.517 32.527 1.00 79.56 86 ILE A O 1
ATOM 732 N N . LYS A 1 87 ? 24.614 -16.559 33.161 1.00 72.44 87 LYS A N 1
ATOM 733 C CA . LYS A 1 87 ? 25.883 -16.543 32.407 1.00 72.44 87 LYS A CA 1
ATOM 734 C C . LYS A 1 87 ? 25.727 -16.771 30.896 1.00 72.44 87 LYS A C 1
ATOM 736 O O . LYS A 1 87 ? 26.588 -16.335 30.145 1.00 72.44 87 LYS A O 1
ATOM 741 N N . GLU A 1 88 ? 24.643 -17.406 30.455 1.00 66.75 88 GLU A N 1
ATOM 742 C CA . GLU A 1 88 ? 24.366 -17.693 29.043 1.00 66.75 88 GLU A CA 1
ATOM 743 C C . GLU A 1 88 ? 22.904 -17.373 28.719 1.00 66.75 88 GLU A C 1
ATOM 745 O O . GLU A 1 88 ? 21.992 -17.906 29.355 1.00 66.75 88 GLU A O 1
ATOM 750 N N . THR A 1 89 ? 22.663 -16.515 27.727 1.00 63.91 89 THR A N 1
ATOM 751 C CA . THR A 1 89 ? 21.312 -16.158 27.281 1.00 63.91 89 THR A CA 1
ATOM 752 C C . THR A 1 89 ? 21.201 -16.277 25.763 1.00 63.91 89 THR A C 1
ATOM 754 O O . THR A 1 89 ? 21.586 -15.392 25.007 1.00 63.91 89 THR A O 1
ATOM 757 N N . LYS A 1 90 ? 20.616 -17.381 25.287 1.00 71.31 90 LYS A N 1
ATOM 758 C CA . LYS A 1 90 ? 19.935 -17.386 23.985 1.00 71.31 90 LYS A CA 1
ATOM 759 C C . LYS A 1 90 ? 18.451 -17.179 24.251 1.00 71.31 90 LYS A C 1
ATOM 761 O O . LYS A 1 90 ? 17.751 -18.123 24.620 1.00 71.31 90 LYS A O 1
ATOM 766 N N . THR A 1 91 ? 17.985 -15.942 24.112 1.00 77.12 91 THR A N 1
ATOM 767 C CA . THR A 1 91 ? 16.554 -15.634 24.147 1.00 77.12 91 THR A CA 1
ATOM 768 C C . THR A 1 91 ? 15.895 -16.186 22.884 1.00 77.12 91 THR A C 1
ATOM 770 O O . THR A 1 91 ? 16.511 -16.293 21.823 1.00 77.12 91 THR A O 1
ATOM 773 N N . ARG A 1 92 ? 14.643 -16.623 23.010 1.00 82.81 92 ARG A N 1
ATOM 774 C CA . ARG A 1 92 ? 13.847 -17.146 21.898 1.00 82.81 92 ARG A CA 1
ATOM 775 C C . ARG A 1 92 ? 12.490 -16.470 21.926 1.00 82.81 92 ARG A C 1
ATOM 777 O O . ARG A 1 92 ? 11.886 -16.379 22.992 1.00 82.81 92 ARG A O 1
ATOM 784 N N . LEU A 1 93 ? 12.018 -16.054 20.758 1.00 87.88 93 LEU A N 1
ATOM 785 C CA . LEU A 1 93 ? 10.630 -15.667 20.560 1.00 87.88 93 LEU A CA 1
ATOM 786 C C . LEU A 1 93 ? 9.856 -16.897 20.088 1.00 87.88 93 LEU A C 1
ATOM 788 O O . LEU A 1 93 ? 10.288 -17.588 19.166 1.00 87.88 93 LEU A O 1
ATOM 792 N N . VAL A 1 94 ? 8.737 -17.184 20.743 1.00 91.25 94 VAL A N 1
ATOM 793 C CA . VAL A 1 94 ? 7.853 -18.300 20.404 1.00 91.25 94 VAL A CA 1
ATOM 794 C C . VAL A 1 94 ? 6.440 -17.755 20.314 1.00 91.25 94 VAL A C 1
ATOM 796 O O . VAL A 1 94 ? 6.021 -16.975 21.165 1.00 91.25 94 VAL A O 1
ATOM 799 N N . ILE A 1 95 ? 5.720 -18.169 19.277 1.00 94.06 95 ILE A N 1
ATOM 800 C CA . ILE A 1 95 ? 4.325 -17.809 19.046 1.00 94.06 95 ILE A CA 1
ATOM 801 C C . ILE A 1 95 ? 3.491 -19.085 19.142 1.00 94.06 95 ILE A C 1
ATOM 803 O O . ILE A 1 95 ? 3.885 -20.131 18.629 1.00 94.06 95 ILE A O 1
ATOM 807 N N . GLY A 1 96 ? 2.341 -18.999 19.809 1.00 94.56 96 GLY A N 1
ATOM 808 C CA . GLY A 1 96 ? 1.379 -20.099 19.904 1.00 94.56 96 GLY A CA 1
ATOM 809 C C . GLY A 1 96 ? 1.685 -21.153 20.974 1.00 94.56 96 GLY A C 1
ATOM 810 O O . GLY A 1 96 ? 0.906 -22.089 21.130 1.00 94.56 96 GLY A O 1
ATOM 811 N N . ALA A 1 97 ? 2.777 -21.021 21.730 1.00 93.50 97 ALA A N 1
ATOM 812 C CA . ALA A 1 97 ? 3.097 -21.886 22.865 1.00 93.50 97 ALA A CA 1
ATOM 813 C C . ALA A 1 97 ? 4.109 -21.226 23.813 1.00 93.50 97 ALA A C 1
ATOM 815 O O . ALA A 1 97 ? 4.807 -20.280 23.448 1.00 93.50 97 ALA A O 1
ATOM 816 N N . CYS A 1 98 ? 4.236 -21.776 25.017 1.00 90.50 98 CYS A N 1
ATOM 817 C CA . CYS A 1 98 ? 5.235 -21.396 26.006 1.00 90.50 98 CYS A CA 1
ATOM 818 C C . CYS A 1 98 ? 6.425 -22.369 25.995 1.00 90.50 98 CYS A C 1
ATOM 820 O O . CYS A 1 98 ? 6.263 -23.581 26.178 1.00 90.50 98 CYS A O 1
ATOM 822 N N . TRP A 1 99 ? 7.641 -21.839 25.832 1.00 88.12 99 TRP A N 1
ATOM 823 C CA . TRP A 1 99 ? 8.869 -22.631 25.917 1.00 88.12 99 TRP A CA 1
ATOM 824 C C . TRP A 1 99 ? 9.272 -22.901 27.367 1.00 88.12 99 TRP A C 1
ATOM 826 O O . TRP A 1 99 ? 9.566 -21.985 28.139 1.00 88.12 99 TRP A O 1
ATOM 836 N N . HIS A 1 100 ? 9.357 -24.179 27.727 1.00 86.69 100 HIS A N 1
ATOM 837 C CA . HIS A 1 100 ? 9.812 -24.624 29.035 1.00 86.69 100 HIS A CA 1
ATOM 838 C C . HIS A 1 100 ? 11.291 -25.027 28.995 1.00 86.69 100 HIS A C 1
ATOM 840 O O . HIS A 1 100 ? 11.633 -26.191 28.784 1.00 86.69 100 HIS A O 1
ATOM 846 N N . GLY A 1 101 ? 12.171 -24.056 29.258 1.00 79.44 101 GLY A N 1
ATOM 847 C CA . GLY A 1 101 ? 13.627 -24.209 29.197 1.00 79.44 101 GLY A CA 1
ATOM 848 C C . GLY A 1 101 ? 14.221 -25.318 30.070 1.00 79.44 101 GLY A C 1
ATOM 849 O O . GLY A 1 101 ? 15.202 -25.917 29.652 1.00 79.44 101 GLY A O 1
ATOM 850 N N . ARG A 1 102 ? 13.629 -25.652 31.229 1.00 81.31 102 ARG A N 1
ATOM 851 C CA . ARG A 1 102 ? 14.129 -26.758 32.080 1.00 81.31 102 ARG A CA 1
ATOM 852 C C . ARG A 1 102 ? 14.034 -28.128 31.399 1.00 81.31 102 ARG A C 1
ATOM 854 O O . ARG A 1 102 ? 14.903 -28.964 31.602 1.00 81.31 102 ARG A O 1
ATOM 861 N N . ASN A 1 103 ? 12.963 -28.349 30.642 1.00 86.19 103 ASN A N 1
ATOM 862 C CA . ASN A 1 103 ? 12.636 -29.654 30.065 1.00 86.19 103 ASN A CA 1
ATOM 863 C C . ASN A 1 103 ? 12.851 -29.682 28.547 1.00 86.19 103 ASN A C 1
ATOM 865 O O . ASN A 1 103 ? 12.663 -30.721 27.930 1.00 86.19 103 ASN A O 1
ATOM 869 N N . HIS A 1 104 ? 13.204 -28.544 27.947 1.00 86.06 104 HIS A N 1
ATOM 870 C CA . HIS A 1 104 ? 13.330 -28.370 26.503 1.00 86.06 104 HIS A CA 1
ATOM 871 C C . HIS A 1 104 ? 12.063 -28.750 25.711 1.00 86.06 104 HIS A C 1
ATOM 873 O O . HIS A 1 104 ? 12.153 -29.276 24.603 1.00 86.06 104 HIS A O 1
ATOM 879 N N . ILE A 1 105 ? 10.880 -28.453 26.261 1.00 90.56 105 ILE A N 1
ATOM 880 C CA . ILE A 1 105 ? 9.580 -28.745 25.633 1.00 90.56 105 ILE A CA 1
ATOM 881 C C . ILE A 1 105 ? 8.747 -27.478 25.429 1.00 90.56 105 ILE A C 1
ATOM 883 O O . ILE A 1 105 ? 8.858 -26.516 26.191 1.00 90.56 105 ILE A O 1
ATOM 887 N N . MET A 1 106 ? 7.863 -27.504 24.431 1.00 91.81 106 MET A N 1
ATOM 888 C CA . MET A 1 106 ? 6.759 -26.547 24.317 1.00 91.81 106 MET A CA 1
ATOM 889 C C . MET A 1 106 ? 5.571 -27.027 25.152 1.00 91.81 106 MET A C 1
ATOM 891 O O . MET A 1 106 ? 5.276 -28.220 25.198 1.00 91.81 106 MET A O 1
ATOM 895 N N . SER A 1 107 ? 4.883 -26.105 25.814 1.00 92.19 107 SER A N 1
ATOM 896 C CA . SER A 1 107 ? 3.654 -26.383 26.562 1.00 92.19 107 SER A CA 1
ATOM 897 C C . SER A 1 107 ? 2.732 -25.163 26.550 1.00 92.19 107 SER A C 1
ATOM 899 O O . SER A 1 107 ? 3.090 -24.142 25.970 1.00 92.19 107 SER A O 1
ATOM 901 N N . GLN A 1 108 ? 1.553 -25.250 27.178 1.00 91.94 108 GLN A N 1
ATOM 902 C CA . GLN A 1 108 ? 0.586 -24.139 27.243 1.00 91.94 108 GLN A CA 1
ATOM 903 C C . GLN A 1 108 ? 0.277 -23.566 25.850 1.00 91.94 108 GLN A C 1
ATOM 905 O O . GLN A 1 108 ? 0.405 -22.371 25.595 1.00 91.94 108 GLN A O 1
ATOM 910 N N . PHE A 1 109 ? -0.058 -24.464 24.925 1.00 94.75 109 PHE A N 1
ATOM 911 C CA . PHE A 1 109 ? -0.365 -24.105 23.549 1.00 94.75 109 PHE A CA 1
ATOM 912 C C . PHE A 1 109 ? -1.569 -23.167 23.496 1.00 94.75 109 PHE A C 1
ATOM 914 O O . PHE A 1 109 ? -2.583 -23.404 24.159 1.00 94.75 109 PHE A O 1
ATOM 921 N N . PHE A 1 110 ? -1.450 -22.123 22.683 1.00 93.75 110 PHE A N 1
ATOM 922 C CA . PHE A 1 110 ? -2.547 -21.227 22.373 1.00 93.75 110 PHE A CA 1
ATOM 923 C C . PHE A 1 110 ? -3.646 -22.005 21.646 1.00 93.75 110 PHE A C 1
ATOM 925 O O . PHE A 1 110 ? -3.377 -22.752 20.704 1.00 93.75 110 PHE A O 1
ATOM 932 N N . LYS A 1 111 ? -4.887 -21.829 22.096 1.00 91.62 111 LYS A N 1
ATOM 933 C CA . LYS A 1 111 ? -6.072 -22.452 21.504 1.00 91.62 111 LYS A CA 1
ATOM 934 C C . LYS A 1 111 ? -6.969 -21.353 20.952 1.00 91.62 111 LYS A C 1
ATOM 936 O O . LYS A 1 111 ? -7.785 -20.803 21.679 1.00 91.62 111 LYS A O 1
ATOM 941 N N . GLY A 1 112 ? -6.782 -21.034 19.680 1.00 90.56 112 GLY A N 1
ATOM 942 C CA . GLY A 1 112 ? -7.527 -19.998 18.977 1.00 90.56 112 GLY A CA 1
ATOM 943 C C . GLY A 1 112 ? -6.996 -19.816 17.560 1.00 90.56 112 GLY A C 1
ATOM 944 O O . GLY A 1 112 ? -6.123 -20.564 17.114 1.00 90.56 112 GLY A O 1
ATOM 945 N N . HIS A 1 113 ? -7.506 -18.808 16.864 1.00 93.88 113 HIS A N 1
ATOM 946 C CA . HIS A 1 113 ? -7.071 -18.463 15.516 1.00 93.88 113 HIS A CA 1
ATOM 947 C C . HIS A 1 113 ? -6.226 -17.188 15.542 1.00 93.88 113 HIS A C 1
ATOM 949 O O . HIS A 1 113 ? -6.539 -16.241 16.257 1.00 93.88 113 HIS A O 1
ATOM 955 N N . LEU A 1 114 ? -5.147 -17.171 14.760 1.00 93.31 114 LEU A N 1
ATOM 956 C CA . LEU A 1 114 ? -4.285 -16.007 14.571 1.00 93.31 114 LEU A CA 1
ATOM 957 C C . LEU A 1 114 ? -4.237 -15.697 13.077 1.00 93.31 114 LEU A C 1
ATOM 959 O O . LEU A 1 114 ? -3.846 -16.556 12.291 1.00 93.31 114 LEU A O 1
ATOM 963 N N . ALA A 1 115 ? -4.640 -14.487 12.693 1.00 93.00 115 ALA A N 1
ATOM 964 C CA . ALA A 1 115 ? -4.562 -14.029 11.306 1.00 93.00 115 ALA A CA 1
ATOM 965 C C . ALA A 1 115 ? -3.217 -13.348 11.010 1.00 93.00 115 ALA A C 1
ATOM 967 O O . ALA A 1 115 ? -2.615 -13.577 9.965 1.00 93.00 115 ALA A O 1
ATOM 968 N N . SER A 1 116 ? -2.730 -12.525 11.941 1.00 91.12 116 SER A N 1
ATOM 969 C CA . SER A 1 116 ? -1.501 -11.748 11.771 1.00 91.12 116 SER A CA 1
ATOM 970 C C . SER A 1 116 ? -0.859 -11.412 13.113 1.00 91.12 116 SER A C 1
ATOM 972 O O . SER A 1 116 ? -1.565 -11.077 14.063 1.00 91.12 116 SER A O 1
ATOM 974 N N . ILE A 1 117 ? 0.474 -11.445 13.172 1.00 92.62 117 ILE A N 1
ATOM 975 C CA . ILE A 1 117 ? 1.273 -10.963 14.305 1.00 92.62 117 ILE A CA 1
ATOM 976 C C . ILE A 1 117 ? 2.389 -10.082 13.759 1.00 92.62 117 ILE A C 1
ATOM 978 O O . ILE A 1 117 ? 3.137 -10.495 12.873 1.00 92.62 117 ILE A O 1
ATOM 982 N N . TYR A 1 118 ? 2.517 -8.889 14.331 1.00 92.38 118 TYR A N 1
ATOM 983 C CA . TYR A 1 118 ? 3.568 -7.935 14.008 1.00 92.38 118 TYR A CA 1
ATOM 984 C C . TYR A 1 118 ? 4.398 -7.668 15.260 1.00 92.38 118 TYR A C 1
ATOM 986 O O . TYR A 1 118 ? 3.855 -7.438 16.339 1.00 92.38 118 TYR A O 1
ATOM 994 N N . TYR A 1 119 ? 5.720 -7.705 15.117 1.00 90.94 119 TYR A N 1
ATOM 995 C CA . TYR A 1 119 ? 6.660 -7.351 16.174 1.00 90.94 119 TYR A CA 1
ATOM 996 C C . TYR A 1 119 ? 7.611 -6.286 15.639 1.00 90.94 119 TYR A C 1
ATOM 998 O O . TYR A 1 119 ? 8.306 -6.514 14.649 1.00 90.94 119 TYR A O 1
ATOM 1006 N N . LEU A 1 120 ? 7.611 -5.118 16.281 1.00 92.12 120 LEU A N 1
ATOM 1007 C CA . LEU A 1 120 ? 8.419 -3.968 15.891 1.00 92.12 120 LEU A CA 1
ATOM 1008 C C . LEU A 1 120 ? 9.541 -3.778 16.923 1.00 92.12 120 LEU A C 1
ATOM 1010 O O . LEU A 1 120 ? 9.350 -3.086 17.923 1.00 92.12 120 LEU A O 1
ATOM 1014 N N . PRO A 1 121 ? 10.718 -4.395 16.729 1.00 86.81 121 PRO A N 1
ATOM 1015 C CA . PRO A 1 121 ? 11.824 -4.219 17.657 1.00 86.81 121 PRO A CA 1
ATOM 1016 C C . PRO A 1 121 ? 12.311 -2.765 17.634 1.00 86.81 121 PRO A C 1
ATOM 1018 O O . PRO A 1 121 ? 12.522 -2.184 16.568 1.00 86.81 121 PRO A O 1
ATOM 1021 N N . HIS A 1 122 ? 12.520 -2.195 18.823 1.00 87.38 122 HIS A N 1
ATOM 1022 C CA . HIS A 1 122 ? 13.079 -0.850 19.028 1.00 87.38 122 HIS A CA 1
ATOM 1023 C C . HIS A 1 122 ? 12.277 0.304 18.405 1.00 87.38 122 HIS A C 1
ATOM 1025 O O . HIS A 1 122 ? 12.816 1.394 18.216 1.00 87.38 122 HIS A O 1
ATOM 1031 N N . LYS A 1 123 ? 11.000 0.088 18.080 1.00 91.88 123 LYS A N 1
ATOM 1032 C CA . LYS A 1 123 ? 10.113 1.122 17.543 1.00 91.88 123 LYS A CA 1
ATOM 1033 C C . LYS A 1 123 ? 8.773 1.090 18.260 1.00 91.88 123 LYS A C 1
ATOM 1035 O O . LYS A 1 123 ? 8.284 0.025 18.618 1.00 91.88 123 LYS A O 1
ATOM 1040 N N . LEU A 1 124 ? 8.186 2.270 18.425 1.00 91.94 124 LEU A N 1
ATOM 1041 C CA . LEU A 1 124 ? 6.808 2.429 18.864 1.00 91.94 124 LEU A CA 1
ATOM 1042 C C . LEU A 1 124 ? 5.967 2.818 17.650 1.00 91.94 124 LEU A C 1
ATOM 1044 O O . LEU A 1 124 ? 6.358 3.710 16.897 1.00 91.94 124 LEU A O 1
ATOM 1048 N N . GLU A 1 125 ? 4.838 2.145 17.457 1.00 93.12 125 GLU A N 1
ATOM 1049 C CA . GLU A 1 125 ? 3.894 2.523 16.409 1.00 93.12 125 GLU A CA 1
ATOM 1050 C C . GLU A 1 125 ? 3.130 3.795 16.805 1.00 93.12 125 GLU A C 1
ATOM 1052 O O . GLU A 1 125 ? 2.925 4.071 17.990 1.00 93.12 125 GLU A O 1
ATOM 1057 N N . GLN A 1 126 ? 2.708 4.583 15.819 1.00 91.12 126 GLN A N 1
ATOM 1058 C CA . GLN A 1 126 ? 1.923 5.788 16.066 1.00 91.12 126 GLN A CA 1
ATOM 1059 C C . GLN A 1 126 ? 0.449 5.429 16.323 1.00 91.12 126 GLN A C 1
ATOM 1061 O O . GLN A 1 126 ? -0.133 4.664 15.549 1.00 91.12 126 GLN A O 1
ATOM 1066 N N . PRO A 1 127 ? -0.214 6.020 17.338 1.00 88.44 127 PRO A N 1
ATOM 1067 C CA . PRO A 1 127 ? -1.636 5.783 17.604 1.00 88.44 127 PRO A CA 1
ATOM 1068 C C . PRO A 1 127 ? -2.542 5.991 16.382 1.00 88.44 127 PRO A C 1
ATOM 1070 O O . PRO A 1 127 ? -3.510 5.260 16.190 1.00 88.44 127 PRO A O 1
ATOM 1073 N N . GLN A 1 128 ? -2.202 6.954 15.523 1.00 83.88 128 GLN A N 1
ATOM 1074 C CA . GLN A 1 128 ? -2.924 7.253 14.286 1.00 83.88 128 GLN A CA 1
ATOM 1075 C C . GLN A 1 128 ? -2.874 6.087 13.292 1.00 83.88 128 GLN A C 1
ATOM 1077 O O . GLN A 1 128 ? -3.856 5.833 12.600 1.00 83.88 128 GLN A O 1
ATOM 1082 N N . VAL A 1 129 ? -1.759 5.352 13.233 1.00 87.69 129 VAL A N 1
ATOM 1083 C CA . VAL A 1 129 ? -1.607 4.178 12.361 1.00 87.69 129 VAL A CA 1
ATOM 1084 C C . VAL A 1 129 ? -2.481 3.030 12.864 1.00 87.69 129 VAL A C 1
ATOM 1086 O O . VAL A 1 129 ? -3.171 2.403 12.062 1.00 87.69 129 VAL A O 1
ATOM 1089 N N . LEU A 1 130 ? -2.531 2.814 14.184 1.00 88.69 130 LEU A N 1
ATOM 1090 C CA . LEU A 1 130 ? -3.411 1.815 14.806 1.00 88.69 130 LEU A CA 1
ATOM 1091 C C . LEU A 1 130 ? -4.889 2.153 14.599 1.00 88.69 130 LEU A C 1
ATOM 1093 O O . LEU A 1 130 ? -5.705 1.277 14.355 1.00 88.69 130 LEU A O 1
ATOM 1097 N N . GLN A 1 131 ? -5.259 3.430 14.675 1.00 82.00 131 GLN A N 1
ATOM 1098 C CA . GLN A 1 131 ? -6.624 3.849 14.359 1.00 82.00 131 GLN A CA 1
ATOM 1099 C C . GLN A 1 131 ? -6.931 3.629 12.875 1.00 82.00 131 GLN A C 1
ATOM 1101 O O . GLN A 1 131 ? -7.972 3.072 12.538 1.00 82.00 131 GLN A O 1
ATOM 1106 N N . CYS A 1 132 ? -6.011 4.017 11.990 1.00 78.44 132 CYS A N 1
ATOM 1107 C CA . CYS A 1 132 ? -6.150 3.867 10.544 1.00 78.44 132 CYS A CA 1
ATOM 1108 C C . CYS A 1 132 ? -6.318 2.400 10.119 1.00 78.44 132 CYS A C 1
ATOM 1110 O O . CYS A 1 132 ? -7.149 2.114 9.259 1.00 78.44 132 CYS A O 1
ATOM 1112 N N . SER A 1 133 ? -5.611 1.452 10.748 1.00 78.38 133 SER A N 1
ATOM 1113 C CA . SER A 1 133 ? -5.746 0.022 10.425 1.00 78.38 133 SER A CA 1
ATOM 1114 C C . SER A 1 133 ? -7.135 -0.547 10.725 1.00 78.38 133 SER A C 1
ATOM 1116 O O . SER A 1 133 ? -7.501 -1.574 10.157 1.00 78.38 133 SER A O 1
ATOM 1118 N N . HIS A 1 134 ? -7.905 0.122 11.588 1.00 77.62 134 HIS A N 1
ATOM 1119 C CA . HIS A 1 134 ? -9.274 -0.245 11.956 1.00 77.62 134 HIS A CA 1
ATOM 1120 C C . HIS A 1 134 ? -10.347 0.648 11.331 1.00 77.62 134 HIS A C 1
ATOM 1122 O O . HIS A 1 134 ? -11.536 0.389 11.505 1.00 77.62 134 HIS A O 1
ATOM 1128 N N . GLN A 1 135 ? -9.958 1.679 10.581 1.00 75.69 135 GLN A N 1
ATOM 1129 C CA . GLN A 1 135 ? -10.901 2.493 9.829 1.00 75.69 135 GLN A CA 1
ATOM 1130 C C . GLN A 1 135 ? -11.218 1.842 8.486 1.00 75.69 135 GLN A C 1
ATOM 1132 O O . GLN A 1 135 ? -10.340 1.344 7.775 1.00 75.69 135 GLN A O 1
ATOM 1137 N N . CYS A 1 136 ? -12.492 1.886 8.099 1.00 76.44 136 CYS A N 1
ATOM 1138 C CA . CYS A 1 136 ? -12.882 1.482 6.761 1.00 76.44 136 CYS A CA 1
ATOM 1139 C C . CYS A 1 136 ? -12.193 2.386 5.733 1.00 76.44 136 CYS A C 1
ATOM 1141 O O . CYS A 1 136 ? -12.304 3.611 5.781 1.00 76.44 136 CYS A O 1
ATOM 1143 N N . LYS A 1 137 ? -11.508 1.761 4.767 1.00 81.50 137 LYS A N 1
ATOM 1144 C CA . LYS A 1 137 ? -10.918 2.469 3.620 1.00 81.50 137 LYS A CA 1
ATOM 1145 C C . LYS A 1 137 ? -11.973 3.090 2.707 1.00 81.50 137 LYS A C 1
ATOM 1147 O O . LYS A 1 137 ? -11.637 3.924 1.883 1.00 81.50 137 LYS A O 1
ATOM 1152 N N . GLU A 1 138 ? -13.225 2.662 2.833 1.00 85.31 138 GLU A N 1
ATOM 1153 C CA . GLU A 1 138 ? -14.385 3.244 2.165 1.00 85.31 138 GLU A CA 1
ATOM 1154 C C . GLU A 1 138 ? -15.362 3.711 3.239 1.00 85.31 138 GLU A C 1
ATOM 1156 O O . GLU A 1 138 ? -15.757 2.905 4.082 1.00 85.31 138 GLU A O 1
ATOM 1161 N N . LYS A 1 139 ? -15.742 4.988 3.227 1.00 86.44 139 LYS A N 1
ATOM 1162 C CA . LYS A 1 139 ? -16.664 5.557 4.217 1.00 86.44 139 LYS A CA 1
ATOM 1163 C C . LYS A 1 139 ? -17.390 6.786 3.677 1.00 86.44 139 LYS A C 1
ATOM 1165 O O . LYS A 1 139 ? -16.986 7.371 2.672 1.00 86.44 139 LYS A O 1
ATOM 1170 N N . LEU A 1 140 ? -18.463 7.170 4.361 1.00 86.69 140 LEU A N 1
ATOM 1171 C CA . LEU A 1 140 ? -19.058 8.495 4.211 1.00 86.69 140 LEU A CA 1
ATOM 1172 C C . LEU A 1 140 ? -18.344 9.463 5.156 1.00 86.69 140 LEU A C 1
ATOM 1174 O O . LEU A 1 140 ? -18.073 9.135 6.310 1.00 86.69 140 LEU A O 1
ATOM 1178 N N . GLU A 1 141 ? -18.034 10.647 4.654 1.00 86.62 141 GLU A N 1
ATOM 1179 C CA . GLU A 1 141 ? -17.323 11.702 5.363 1.00 86.62 141 GLU A CA 1
ATOM 1180 C C . GLU A 1 141 ? -18.178 12.966 5.397 1.00 86.62 141 GLU A C 1
ATOM 1182 O O . GLU A 1 141 ? -18.925 13.266 4.464 1.00 86.62 141 GLU A O 1
ATOM 1187 N N . PHE A 1 142 ? -18.064 13.716 6.489 1.00 88.62 142 PHE A N 1
ATOM 1188 C CA . PHE A 1 142 ? -18.697 15.018 6.633 1.00 88.62 142 PHE A CA 1
ATOM 1189 C C . PHE A 1 142 ? -17.702 15.958 7.312 1.00 88.62 142 PHE A C 1
ATOM 1191 O O . PHE A 1 142 ? -17.429 15.843 8.505 1.00 88.62 142 PHE A O 1
ATOM 1198 N N . ASN A 1 143 ? -17.143 16.873 6.521 1.00 82.56 143 ASN A N 1
ATOM 1199 C CA . ASN A 1 143 ? -16.015 17.719 6.926 1.00 82.56 143 ASN A CA 1
ATOM 1200 C C . ASN A 1 143 ? -16.446 19.131 7.360 1.00 82.56 143 ASN A C 1
ATOM 1202 O O . ASN A 1 143 ? -15.605 19.966 7.671 1.00 82.56 143 ASN A O 1
ATOM 1206 N N . ALA A 1 144 ? -17.751 19.414 7.395 1.00 83.38 144 ALA A N 1
ATOM 1207 C CA . ALA A 1 144 ? -18.295 20.727 7.741 1.00 83.38 144 ALA A CA 1
ATOM 1208 C C . ALA A 1 144 ? -18.744 20.824 9.211 1.00 83.38 144 ALA A C 1
ATOM 1210 O O . ALA A 1 144 ? -19.714 21.514 9.515 1.00 83.38 144 ALA A O 1
ATOM 1211 N N . ILE A 1 145 ? -18.049 20.125 10.117 1.00 83.44 145 ILE A N 1
ATOM 1212 C CA . ILE A 1 145 ? -18.377 20.079 11.553 1.00 83.44 145 ILE A CA 1
ATOM 1213 C C . ILE A 1 145 ? -18.278 21.477 12.180 1.00 83.44 145 ILE A C 1
ATOM 1215 O O . ILE A 1 145 ? -19.162 21.873 12.931 1.00 83.44 145 ILE A O 1
ATOM 1219 N N . ASP A 1 146 ? -17.267 22.258 11.795 1.00 83.88 146 ASP A N 1
ATOM 1220 C CA . ASP A 1 146 ? -17.047 23.621 12.306 1.00 83.88 146 ASP A CA 1
ATOM 1221 C C . ASP A 1 146 ? -18.109 24.633 11.843 1.00 83.88 146 ASP A C 1
ATOM 1223 O O . ASP A 1 146 ? -18.138 25.769 12.309 1.00 83.88 146 ASP A O 1
ATOM 1227 N N . GLN A 1 147 ? -18.972 24.242 10.901 1.00 83.69 147 GLN A N 1
ATOM 1228 C CA . GLN A 1 147 ? -20.031 25.089 10.349 1.00 83.69 147 GLN A CA 1
ATOM 1229 C C . GLN A 1 147 ? -21.414 24.754 10.920 1.00 83.69 147 GLN A C 1
ATOM 1231 O O . GLN A 1 147 ? -22.401 25.334 10.472 1.00 83.69 147 GLN A O 1
ATOM 1236 N N . LEU A 1 148 ? -21.491 23.817 11.869 1.00 89.56 148 LEU A N 1
ATOM 1237 C CA . LEU A 1 148 ? -22.736 23.450 12.536 1.00 89.56 148 LEU A CA 1
ATOM 1238 C C . LEU A 1 148 ? -23.173 24.563 13.491 1.00 89.56 148 LEU A C 1
ATOM 1240 O O . LEU A 1 148 ? -22.377 25.064 14.290 1.00 89.56 148 LEU A O 1
ATOM 1244 N N . VAL A 1 149 ? -24.451 24.929 13.436 1.00 90.75 149 VAL A N 1
ATOM 1245 C CA . VAL A 1 149 ? -25.037 25.913 14.357 1.00 90.75 149 VAL A CA 1
ATOM 1246 C C . VAL A 1 149 ? -25.668 25.227 15.580 1.00 90.75 149 VAL A C 1
ATOM 1248 O O . VAL A 1 149 ? -25.920 24.018 15.557 1.00 90.75 149 VAL A O 1
ATOM 1251 N N . PRO A 1 150 ? -25.945 25.952 16.684 1.00 91.25 150 PRO A N 1
ATOM 1252 C CA . PRO A 1 150 ? -26.590 25.361 17.854 1.00 91.25 150 PRO A CA 1
ATOM 1253 C C . PRO A 1 150 ? -27.890 24.620 17.502 1.00 91.25 150 PRO A C 1
ATOM 1255 O O . PRO A 1 150 ? -28.764 25.156 16.821 1.00 91.25 150 PRO A O 1
ATOM 1258 N N . GLY A 1 151 ? -28.014 23.381 17.984 1.00 86.12 151 GLY A N 1
ATOM 1259 C CA . GLY A 1 151 ? -29.141 22.486 17.688 1.00 86.12 151 GLY A CA 1
ATOM 1260 C C . GLY A 1 151 ? -28.853 21.459 16.590 1.00 86.12 151 GLY A C 1
ATOM 1261 O O . GLY A 1 151 ? -29.473 20.388 16.591 1.00 86.12 151 GLY A O 1
ATOM 1262 N N . GLU A 1 152 ? -27.855 21.721 15.745 1.00 92.56 152 GLU A N 1
ATOM 1263 C CA . GLU A 1 152 ? -27.365 20.787 14.736 1.00 92.56 152 GLU A CA 1
ATOM 1264 C C . GLU A 1 152 ? -26.277 19.870 15.295 1.00 92.56 152 GLU A C 1
ATOM 1266 O O . GLU A 1 152 ? -25.515 20.244 16.189 1.00 92.56 152 GLU A O 1
ATOM 1271 N N . ASN A 1 153 ? -26.196 18.648 14.774 1.00 91.25 153 ASN A N 1
ATOM 1272 C CA . ASN A 1 153 ? -25.087 17.750 15.074 1.00 91.25 153 ASN A CA 1
ATOM 1273 C C . ASN A 1 153 ? -24.847 16.730 13.955 1.00 91.25 153 ASN A C 1
ATOM 1275 O O . ASN A 1 153 ? -25.742 16.405 13.176 1.00 91.25 153 ASN A O 1
ATOM 1279 N N . ALA A 1 154 ? -23.622 16.212 13.907 1.00 89.19 154 ALA A N 1
ATOM 1280 C CA . ALA A 1 154 ? -23.237 15.082 13.076 1.00 89.19 154 ALA A CA 1
ATOM 1281 C C . ALA A 1 154 ? -22.659 13.986 13.979 1.00 89.19 154 ALA A C 1
ATOM 1283 O O . ALA A 1 154 ? -21.704 14.223 14.718 1.00 89.19 154 ALA A O 1
ATOM 1284 N N . ILE A 1 155 ? -23.253 12.795 13.947 1.00 85.75 155 ILE A N 1
ATOM 1285 C CA . ILE A 1 155 ? -22.856 11.646 14.768 1.00 85.75 155 ILE A CA 1
ATOM 1286 C C . ILE A 1 155 ? -22.424 10.523 13.833 1.00 85.75 155 ILE A C 1
ATOM 1288 O O . ILE A 1 155 ? -23.210 10.062 13.009 1.00 85.75 155 ILE A O 1
ATOM 1292 N N . PHE A 1 156 ? -21.187 10.058 13.974 1.00 82.44 156 PHE A N 1
ATOM 1293 C CA . PHE A 1 156 ? -20.642 8.973 13.161 1.00 82.44 156 PHE A CA 1
ATOM 1294 C C . PHE A 1 156 ? -20.727 7.648 13.912 1.00 82.44 156 PHE A C 1
ATOM 1296 O O . PHE A 1 156 ? -20.414 7.579 15.105 1.00 82.44 156 PHE A O 1
ATOM 1303 N N . ALA A 1 157 ? -21.121 6.584 13.212 1.00 75.50 157 ALA A N 1
ATOM 1304 C CA . ALA A 1 157 ? -21.025 5.241 13.753 1.00 75.50 157 ALA A CA 1
ATOM 1305 C C . ALA A 1 157 ? -19.558 4.858 13.949 1.00 75.50 157 ALA A C 1
ATOM 1307 O O . ALA A 1 157 ? -18.654 5.269 13.219 1.00 75.50 157 ALA A O 1
ATOM 1308 N N . THR A 1 158 ? -19.322 4.052 14.969 1.00 68.06 158 THR A N 1
ATOM 1309 C CA . THR A 1 158 ? -17.980 3.751 15.458 1.00 68.06 158 THR A CA 1
ATOM 1310 C C . THR A 1 158 ? -17.186 2.827 14.528 1.00 68.06 158 THR A C 1
ATOM 1312 O O . THR A 1 158 ? -15.965 2.748 14.638 1.00 68.06 158 THR A O 1
ATOM 1315 N N . ASP A 1 159 ? -17.880 2.159 13.612 1.00 68.12 159 ASP A N 1
ATOM 1316 C CA . ASP A 1 159 ? -17.372 1.339 12.512 1.00 68.12 159 ASP A CA 1
ATOM 1317 C C . ASP A 1 159 ? -17.387 2.089 11.162 1.00 68.12 159 ASP A C 1
ATOM 1319 O O . ASP A 1 159 ? -17.092 1.501 10.128 1.00 68.12 159 ASP A O 1
ATOM 1323 N N . SER A 1 160 ? -17.737 3.383 11.150 1.00 71.06 160 SER A N 1
ATOM 1324 C CA . SER A 1 160 ? -17.899 4.207 9.939 1.00 71.06 160 SER A CA 1
ATOM 1325 C C . SER A 1 160 ? -18.926 3.679 8.919 1.00 71.06 160 SER A C 1
ATOM 1327 O O . SER A 1 160 ? -18.914 4.114 7.767 1.00 71.06 160 SER A O 1
ATOM 1329 N N . SER A 1 161 ? -19.830 2.770 9.313 1.00 71.00 161 SER A N 1
ATOM 1330 C CA . SER A 1 161 ? -20.835 2.180 8.411 1.00 71.00 161 SER A CA 1
ATOM 1331 C C . SER A 1 161 ? -22.041 3.088 8.158 1.00 71.00 161 SER A C 1
ATOM 1333 O O . SER A 1 161 ? -22.712 2.978 7.132 1.00 71.00 161 SER A O 1
ATOM 1335 N N . SER A 1 162 ? -22.324 3.993 9.093 1.00 82.56 162 SER A N 1
ATOM 1336 C CA . SER A 1 162 ? -23.430 4.943 9.025 1.00 82.56 162 SER A CA 1
ATOM 1337 C C . SER A 1 162 ? -23.072 6.246 9.737 1.00 82.56 162 SER A C 1
ATOM 1339 O O . SER A 1 162 ? -22.143 6.310 10.543 1.00 82.56 162 SER A O 1
ATOM 1341 N N . PHE A 1 163 ? -23.808 7.308 9.435 1.00 87.31 163 PHE A N 1
ATOM 1342 C CA . PHE A 1 163 ? -23.729 8.570 10.160 1.00 87.31 163 PHE A CA 1
ATOM 1343 C C . PHE A 1 163 ? -25.130 9.184 10.239 1.00 87.31 163 PHE A C 1
ATOM 1345 O O . PHE A 1 163 ? -26.007 8.864 9.435 1.00 87.31 163 PHE A O 1
ATOM 1352 N N . SER A 1 164 ? -25.360 10.022 11.241 1.00 90.81 164 SER A N 1
ATOM 1353 C CA . SER A 1 164 ? -26.630 10.698 11.493 1.00 90.81 164 SER A CA 1
ATOM 1354 C C . SER A 1 164 ? -26.409 12.202 11.532 1.00 90.81 164 SER A C 1
ATOM 1356 O O . SER A 1 164 ? -25.507 12.671 12.225 1.00 90.81 164 SER A O 1
ATOM 1358 N N . LEU A 1 165 ? -27.245 12.946 10.809 1.00 92.75 165 LEU A N 1
ATOM 1359 C CA . LEU A 1 165 ? -27.299 14.405 10.861 1.00 92.75 165 LEU A CA 1
ATOM 1360 C C . LEU A 1 165 ? -28.576 14.839 11.568 1.00 92.75 165 LEU A C 1
ATOM 1362 O O . LEU A 1 165 ? -29.662 14.349 11.255 1.00 92.75 165 LEU A O 1
ATOM 1366 N N . LYS A 1 166 ? -28.444 15.798 12.477 1.00 93.38 166 LYS A N 1
ATOM 1367 C CA . LYS A 1 166 ? -29.559 16.549 13.045 1.00 93.38 166 LYS A CA 1
ATOM 1368 C C . LYS A 1 166 ? -29.453 17.990 12.577 1.00 93.38 166 LYS A C 1
ATOM 1370 O O . LYS A 1 166 ? -28.384 18.583 12.687 1.00 93.38 166 LYS A O 1
ATOM 1375 N N . ALA A 1 167 ? -30.570 18.538 12.118 1.00 93.56 167 ALA A N 1
ATOM 1376 C CA . ALA A 1 167 ? -30.698 19.936 11.734 1.00 93.56 167 ALA A CA 1
ATOM 1377 C C . ALA A 1 167 ? -31.934 20.561 12.393 1.00 93.56 167 ALA A C 1
ATOM 1379 O O . ALA A 1 167 ? -32.814 19.838 12.873 1.00 93.56 167 ALA A O 1
ATOM 1380 N N . ASN A 1 168 ? -31.998 21.893 12.413 1.00 91.62 168 ASN A N 1
ATOM 1381 C CA . ASN A 1 168 ? -33.121 22.629 12.999 1.00 91.62 168 ASN A CA 1
ATOM 1382 C C . ASN A 1 168 ? -34.337 22.685 12.061 1.00 91.62 168 ASN A C 1
ATOM 1384 O O . ASN A 1 168 ? -35.476 22.624 12.526 1.00 91.62 168 ASN A O 1
ATOM 1388 N N . THR A 1 169 ? -34.101 22.768 10.750 1.00 90.56 169 THR A N 1
ATOM 1389 C CA . THR A 1 169 ? -35.141 22.816 9.714 1.00 90.56 169 THR A CA 1
ATOM 1390 C C . THR A 1 169 ? -34.896 21.778 8.613 1.00 90.56 169 THR A C 1
ATOM 1392 O O . THR A 1 169 ? -33.844 21.133 8.557 1.00 90.56 169 THR A O 1
ATOM 1395 N N . ALA A 1 170 ? -35.888 21.580 7.739 1.00 89.12 170 ALA A N 1
ATOM 1396 C CA . ALA A 1 170 ? -35.755 20.672 6.600 1.00 89.12 170 ALA A CA 1
ATOM 1397 C C . ALA A 1 170 ? -34.774 21.225 5.552 1.00 89.12 170 ALA A C 1
ATOM 1399 O O . ALA A 1 170 ? -34.021 20.467 4.939 1.00 89.12 170 ALA A O 1
ATOM 1400 N N . GLU A 1 171 ? -34.758 22.545 5.384 1.00 91.31 171 GLU A N 1
ATOM 1401 C CA . GLU A 1 171 ? -33.856 23.279 4.504 1.00 91.31 171 GLU A CA 1
ATOM 1402 C C . GLU A 1 171 ? -32.402 23.121 4.965 1.00 91.31 171 GLU A C 1
ATOM 1404 O O . GLU A 1 171 ? -31.540 22.752 4.164 1.00 91.31 171 GLU A O 1
ATOM 1409 N N . ASP A 1 172 ? -32.147 23.293 6.265 1.00 91.44 172 ASP A N 1
ATOM 1410 C CA . ASP A 1 172 ? -30.819 23.099 6.855 1.00 91.44 172 ASP A CA 1
ATOM 1411 C C . ASP A 1 172 ? -30.344 21.653 6.677 1.00 91.44 172 ASP A C 1
ATOM 1413 O O . ASP A 1 172 ? -29.219 21.411 6.236 1.00 91.44 172 ASP A O 1
ATOM 1417 N N . LEU A 1 173 ? -31.221 20.669 6.928 1.00 91.06 173 LEU A N 1
ATOM 1418 C CA . LEU A 1 173 ? -30.891 19.256 6.724 1.00 91.06 173 LEU A CA 1
ATOM 1419 C C . LEU A 1 173 ? -30.485 18.978 5.272 1.00 91.06 173 LEU A C 1
ATOM 1421 O O . LEU A 1 173 ? -29.527 18.243 5.032 1.00 91.06 173 LEU A O 1
ATOM 1425 N N . SER A 1 174 ? -31.190 19.575 4.308 1.00 90.38 174 SER A N 1
ATOM 1426 C CA . SER A 1 174 ? -30.862 19.453 2.887 1.00 90.38 174 SER A CA 1
ATOM 1427 C C . SER A 1 174 ? -29.479 20.034 2.573 1.00 90.38 174 SER A C 1
ATOM 1429 O O . SER A 1 174 ? -28.703 19.405 1.852 1.00 90.38 174 SER A O 1
ATOM 1431 N N . LEU A 1 175 ? -29.136 21.200 3.126 1.00 91.25 175 LEU A N 1
ATOM 1432 C CA . LEU A 1 175 ? -27.820 21.822 2.937 1.00 91.25 175 LEU A CA 1
ATOM 1433 C C . LEU A 1 175 ? -26.692 21.008 3.585 1.00 91.25 175 LEU A C 1
ATOM 1435 O O . LEU A 1 175 ? -25.626 20.850 2.987 1.00 91.25 175 LEU A O 1
ATOM 1439 N N . LEU A 1 176 ? -26.921 20.450 4.775 1.00 92.06 176 LEU A N 1
ATOM 1440 C CA . LEU A 1 176 ? -25.953 19.578 5.443 1.00 92.06 176 LEU A CA 1
ATOM 1441 C C . LEU A 1 176 ? -25.738 18.276 4.660 1.00 92.06 176 LEU A C 1
ATOM 1443 O O . LEU A 1 176 ? -24.594 17.864 4.471 1.00 92.06 176 LEU A O 1
ATOM 1447 N N . LEU A 1 177 ? -26.805 17.656 4.145 1.00 90.38 177 LEU A N 1
ATOM 1448 C CA . LEU A 1 177 ? -26.712 16.432 3.340 1.00 90.38 177 LEU A CA 1
ATOM 1449 C C . LEU A 1 177 ? -25.887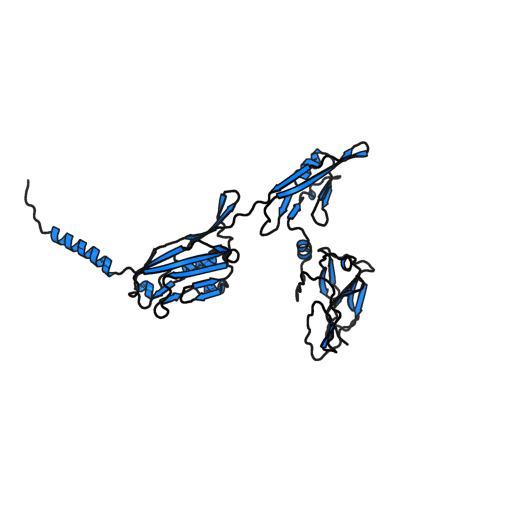 16.624 2.060 1.00 90.38 177 LEU A C 1
ATOM 1451 O O . LEU A 1 177 ? -25.148 15.720 1.680 1.00 90.38 177 LEU A O 1
ATOM 1455 N N . GLN A 1 178 ? -25.948 17.795 1.419 1.00 90.38 178 GLN A N 1
ATOM 1456 C CA . GLN A 1 178 ? -25.144 18.099 0.223 1.00 90.38 178 GLN A CA 1
ATOM 1457 C C . GLN A 1 178 ? -23.632 18.141 0.489 1.00 90.38 178 GLN A C 1
ATOM 1459 O O . GLN A 1 178 ? -22.838 18.041 -0.443 1.00 90.38 178 GLN A O 1
ATOM 1464 N N . ARG A 1 179 ? -23.218 18.286 1.751 1.00 90.88 179 ARG A N 1
ATOM 1465 C CA . ARG A 1 179 ? -21.804 18.334 2.158 1.00 90.88 179 ARG A CA 1
ATOM 1466 C C . ARG A 1 179 ? -21.235 16.965 2.515 1.00 90.88 179 ARG A C 1
ATOM 1468 O O . ARG A 1 179 ? -20.073 16.867 2.903 1.00 90.88 179 ARG A O 1
ATOM 1475 N N . VAL A 1 180 ? -22.052 15.922 2.424 1.00 90.00 180 VAL A N 1
ATOM 1476 C CA . VAL A 1 180 ? -21.647 14.548 2.704 1.00 90.00 180 VAL A CA 1
ATOM 1477 C C . VAL A 1 180 ? -20.913 14.008 1.487 1.00 90.00 180 VAL A C 1
ATOM 1479 O O . VAL A 1 180 ? -21.443 14.001 0.376 1.00 90.00 180 VAL A O 1
ATOM 1482 N N . THR A 1 181 ? -19.694 13.531 1.697 1.00 90.62 181 THR A N 1
ATOM 1483 C CA . THR A 1 181 ? -18.830 13.013 0.637 1.00 90.62 181 THR A CA 1
ATOM 1484 C C . THR A 1 181 ? -18.562 11.530 0.825 1.00 90.62 181 THR A C 1
ATOM 1486 O O . THR A 1 181 ? -18.505 11.025 1.941 1.00 90.62 181 THR A O 1
ATOM 1489 N N . TYR A 1 182 ? -18.366 10.813 -0.277 1.00 90.31 182 TYR A N 1
ATOM 1490 C CA . TYR A 1 182 ? -17.844 9.451 -0.246 1.00 90.31 182 TYR A CA 1
ATOM 1491 C C . TYR A 1 182 ? -16.318 9.489 -0.354 1.00 90.31 182 TYR A C 1
ATOM 1493 O O . TYR A 1 182 ? -15.783 10.043 -1.313 1.00 90.31 182 TYR A O 1
ATOM 1501 N N . GLY A 1 183 ? -15.634 8.898 0.624 1.00 88.75 183 GLY A N 1
ATOM 1502 C CA . GLY A 1 183 ? -14.181 8.755 0.648 1.00 88.75 183 GLY A CA 1
ATOM 1503 C C . GLY A 1 183 ? -13.762 7.310 0.381 1.00 88.75 183 GLY A C 1
ATOM 1504 O O . GLY A 1 183 ? -14.305 6.381 0.984 1.00 88.75 183 GLY A O 1
ATOM 1505 N N . ASN A 1 184 ? -12.775 7.115 -0.501 1.00 87.81 184 ASN A N 1
ATOM 1506 C CA . ASN A 1 184 ? -12.138 5.820 -0.751 1.00 87.81 184 ASN A CA 1
ATOM 1507 C C . ASN A 1 184 ? -10.610 5.971 -0.776 1.00 87.81 184 ASN A C 1
ATOM 1509 O O . ASN A 1 184 ? -10.062 6.624 -1.658 1.00 87.81 184 ASN A O 1
ATOM 1513 N N . THR A 1 185 ? -9.927 5.358 0.189 1.00 82.44 185 THR A N 1
ATOM 1514 C CA . THR A 1 185 ? -8.467 5.420 0.368 1.00 82.44 185 THR A CA 1
ATOM 1515 C C . THR A 1 185 ? -7.755 4.133 -0.062 1.00 82.44 185 THR A C 1
ATOM 1517 O O . THR A 1 185 ? -6.591 3.910 0.276 1.00 82.44 185 THR A O 1
ATOM 1520 N N . LYS A 1 186 ? -8.427 3.234 -0.793 1.00 78.56 186 LYS A N 1
ATOM 1521 C CA . LYS A 1 186 ? -7.767 2.066 -1.391 1.00 78.56 186 LYS A CA 1
ATOM 1522 C C . LYS A 1 186 ? -6.884 2.512 -2.559 1.00 78.56 186 LYS A C 1
ATOM 1524 O O . LYS A 1 186 ? -7.366 3.173 -3.466 1.00 78.56 186 LYS A O 1
ATOM 1529 N N . ASN A 1 187 ? -5.634 2.038 -2.585 1.00 66.81 187 ASN A N 1
ATOM 1530 C CA . ASN A 1 187 ? -4.722 2.232 -3.725 1.00 66.81 187 ASN A CA 1
ATOM 1531 C C . ASN A 1 187 ? -5.294 1.691 -5.048 1.00 66.81 187 ASN A C 1
ATOM 1533 O O . ASN A 1 187 ? -4.935 2.183 -6.104 1.00 66.81 187 ASN A O 1
ATOM 1537 N N . LEU A 1 188 ? -6.157 0.673 -4.975 1.00 73.12 188 LEU A N 1
ATOM 1538 C CA . LEU A 1 188 ? -6.930 0.139 -6.094 1.00 73.12 188 LEU A CA 1
ATOM 1539 C C . LEU A 1 188 ? -8.395 0.050 -5.643 1.00 73.12 188 LEU A C 1
ATOM 1541 O O . LEU A 1 188 ? -8.769 -0.910 -4.951 1.00 73.12 188 LEU A O 1
ATOM 1545 N N . PRO A 1 189 ? -9.217 1.076 -5.926 1.00 82.31 189 PRO A N 1
ATOM 1546 C CA . PRO A 1 189 ? -10.630 1.080 -5.574 1.00 82.31 189 PRO A CA 1
ATOM 1547 C C . PRO A 1 189 ? -11.350 -0.131 -6.168 1.00 82.31 189 PRO A C 1
ATOM 1549 O O . PRO A 1 189 ? -11.156 -0.480 -7.328 1.00 82.31 189 PRO A O 1
ATOM 1552 N N . THR A 1 190 ? -12.196 -0.790 -5.373 1.00 83.88 190 THR A N 1
ATOM 1553 C CA . THR A 1 190 ? -12.990 -1.925 -5.859 1.00 83.88 190 THR A CA 1
ATOM 1554 C C . THR A 1 190 ? -14.149 -1.393 -6.709 1.00 83.88 190 THR A C 1
ATOM 1556 O O . THR A 1 190 ? -15.036 -0.751 -6.129 1.00 83.88 190 THR A O 1
ATOM 1559 N N . PRO A 1 191 ? -14.189 -1.654 -8.030 1.00 86.62 191 PRO A N 1
ATOM 1560 C CA . PRO A 1 191 ? -15.216 -1.090 -8.898 1.00 86.62 191 PRO A CA 1
ATOM 1561 C C . PRO A 1 191 ? -16.618 -1.580 -8.530 1.00 86.62 191 PRO A C 1
ATOM 1563 O O . PRO A 1 191 ? -16.792 -2.639 -7.920 1.00 86.62 191 PRO A O 1
ATOM 1566 N N . GLY A 1 192 ? -17.630 -0.813 -8.923 1.00 89.44 192 GLY A N 1
ATOM 1567 C CA . GLY A 1 192 ? -19.035 -1.189 -8.804 1.00 89.44 192 GLY A CA 1
ATOM 1568 C C . GLY A 1 192 ? -19.861 -0.251 -7.931 1.00 89.44 192 GLY A C 1
ATOM 1569 O O . GLY A 1 192 ? -19.412 0.798 -7.471 1.00 89.44 192 GLY A O 1
ATOM 1570 N N . TYR A 1 193 ? -21.113 -0.644 -7.721 1.00 91.69 193 TYR A N 1
ATOM 1571 C CA . TYR A 1 193 ? -22.099 0.173 -7.024 1.00 91.69 193 TYR A CA 1
ATOM 1572 C C . TYR A 1 193 ? -21.974 0.040 -5.505 1.00 91.69 193 TYR A C 1
ATOM 1574 O O . TYR A 1 193 ? -21.846 -1.057 -4.959 1.00 91.69 193 TYR A O 1
ATOM 1582 N N . ARG A 1 194 ? -22.063 1.169 -4.806 1.00 91.31 194 ARG A N 1
ATOM 1583 C CA . ARG A 1 194 ? -22.328 1.250 -3.368 1.00 91.31 194 ARG A CA 1
ATOM 1584 C C . ARG A 1 194 ? -23.737 1.781 -3.207 1.00 91.31 194 ARG A C 1
ATOM 1586 O O . ARG A 1 194 ? -24.032 2.885 -3.655 1.00 91.31 194 ARG A O 1
ATOM 1593 N N . THR A 1 195 ? -24.627 0.969 -2.653 1.00 91.94 195 THR A N 1
ATOM 1594 C CA . THR A 1 195 ? -25.998 1.395 -2.349 1.00 91.94 195 THR A CA 1
ATOM 1595 C C . THR A 1 195 ? -26.021 1.962 -0.941 1.00 91.94 195 THR A C 1
ATOM 1597 O O . THR A 1 195 ? -25.481 1.338 -0.031 1.00 91.94 195 THR A O 1
ATOM 1600 N N . PHE A 1 196 ? -26.663 3.109 -0.759 1.00 90.69 196 PHE A N 1
ATOM 1601 C CA . PHE A 1 196 ? -26.897 3.687 0.559 1.00 90.69 196 PHE A CA 1
ATOM 1602 C C . PHE A 1 196 ? -28.372 4.051 0.730 1.00 90.69 196 PHE A C 1
ATOM 1604 O O . PHE A 1 196 ? -29.105 4.245 -0.245 1.00 90.69 196 PHE A O 1
ATOM 1611 N N . PHE A 1 197 ? -28.796 4.128 1.988 1.00 92.50 197 PHE A N 1
ATOM 1612 C CA . PHE A 1 197 ? -30.159 4.464 2.378 1.00 92.50 197 PHE A CA 1
ATOM 1613 C C . PHE A 1 197 ? -30.136 5.678 3.300 1.00 92.50 197 PHE A C 1
ATOM 1615 O O . PHE A 1 197 ? -29.303 5.757 4.201 1.00 92.50 197 PHE A O 1
ATOM 1622 N N . ILE A 1 198 ? -31.061 6.605 3.081 1.00 92.56 198 ILE A N 1
ATOM 1623 C CA . ILE A 1 198 ? -31.285 7.761 3.943 1.00 92.56 198 ILE A CA 1
ATOM 1624 C C . ILE A 1 198 ? -32.621 7.545 4.643 1.00 92.56 198 ILE A C 1
ATOM 1626 O O . ILE A 1 198 ? -33.677 7.580 4.008 1.00 92.56 198 ILE A O 1
ATOM 1630 N N . ASN A 1 199 ? -32.554 7.323 5.953 1.00 93.62 199 ASN A N 1
ATOM 1631 C CA . ASN A 1 199 ? -33.718 7.245 6.825 1.00 93.62 199 ASN A CA 1
ATOM 1632 C C . ASN A 1 199 ? -33.863 8.578 7.558 1.00 93.62 199 ASN A C 1
ATOM 1634 O O . ASN A 1 199 ? -32.909 9.043 8.181 1.00 93.62 199 ASN A O 1
ATOM 1638 N N . THR A 1 200 ? -35.048 9.183 7.502 1.00 93.44 200 THR A N 1
ATOM 1639 C CA . THR A 1 200 ? -35.280 10.517 8.068 1.00 93.44 200 THR A CA 1
ATOM 1640 C C . THR A 1 200 ? -36.432 10.491 9.060 1.00 93.44 200 THR A C 1
ATOM 1642 O O . THR A 1 200 ? -37.519 9.996 8.761 1.00 93.44 200 THR A O 1
ATOM 1645 N N . THR A 1 201 ? -36.199 11.074 10.234 1.00 93.31 201 THR A N 1
ATOM 1646 C CA . THR A 1 201 ? -37.212 11.284 11.271 1.00 93.31 201 THR A CA 1
ATOM 1647 C C . THR A 1 201 ? -37.362 12.772 11.555 1.00 93.31 201 THR A C 1
ATOM 1649 O O . THR A 1 201 ? -36.366 13.452 11.789 1.00 93.31 201 THR A O 1
ATOM 1652 N N . VAL A 1 202 ? -38.596 13.266 11.573 1.00 91.69 202 VAL A N 1
ATOM 1653 C CA . VAL A 1 202 ? -38.933 14.671 11.827 1.00 91.69 202 VAL A CA 1
ATOM 1654 C C . VAL A 1 202 ? -39.655 14.772 13.165 1.00 91.69 202 VAL A C 1
ATOM 1656 O O . VAL A 1 202 ? -40.657 14.089 13.377 1.00 91.69 202 VAL A O 1
ATOM 1659 N N . LEU A 1 203 ? -39.163 15.626 14.062 1.00 91.25 203 LEU A N 1
ATOM 1660 C CA . LEU A 1 203 ? -39.862 15.984 15.295 1.00 91.25 203 LEU A CA 1
ATOM 1661 C C . LEU A 1 203 ? -40.728 17.219 15.031 1.00 91.25 203 LEU A C 1
ATOM 1663 O O . LEU A 1 203 ? -40.209 18.306 14.795 1.00 91.25 203 LEU A O 1
ATOM 1667 N N . CYS A 1 204 ? -42.047 17.052 15.049 1.00 86.31 204 CYS A N 1
ATOM 1668 C CA . CYS A 1 204 ? -42.983 18.149 14.833 1.00 86.31 204 CYS A CA 1
ATOM 1669 C C . CYS A 1 204 ? -43.141 19.017 16.093 1.00 86.31 204 CYS A C 1
ATOM 1671 O O . CYS A 1 204 ? -42.908 18.570 17.215 1.00 86.31 204 CYS A O 1
ATOM 1673 N N . SER A 1 205 ? -43.628 20.247 15.916 1.00 86.31 205 SER A N 1
ATOM 1674 C CA . SER A 1 205 ? -43.881 21.208 17.005 1.00 86.31 205 SER A CA 1
ATOM 1675 C C . SER A 1 205 ? -44.861 20.707 18.074 1.00 86.31 205 SER A C 1
ATOM 1677 O O . SER A 1 205 ? -44.816 21.153 19.215 1.00 86.31 205 SER A O 1
ATOM 1679 N N . ASN A 1 206 ? -45.722 19.748 17.728 1.00 88.44 206 ASN A N 1
ATOM 1680 C CA . ASN A 1 206 ? -46.645 19.077 18.646 1.00 88.44 206 ASN A CA 1
ATOM 1681 C C . ASN A 1 206 ? -46.007 17.902 19.420 1.00 88.44 206 ASN A C 1
ATOM 1683 O O . ASN A 1 206 ? -46.725 17.137 20.061 1.00 88.44 206 ASN A O 1
ATOM 1687 N N . GLY A 1 207 ? -44.687 17.713 19.318 1.00 87.25 207 GLY A N 1
ATOM 1688 C CA . GLY A 1 207 ? -43.945 16.629 19.966 1.00 87.25 207 GLY A CA 1
ATOM 1689 C C . GLY A 1 207 ? -44.098 15.259 19.298 1.00 87.25 207 GLY A C 1
ATOM 1690 O O . GLY A 1 207 ? -43.524 14.283 19.779 1.00 87.25 207 GLY A O 1
ATOM 1691 N N . LYS A 1 208 ? -44.848 15.152 18.194 1.00 91.69 208 LYS A N 1
ATOM 1692 C CA . LYS A 1 208 ? -44.997 13.900 17.443 1.00 91.69 208 LYS A CA 1
ATOM 1693 C C . LYS A 1 208 ? -43.791 13.684 16.529 1.00 91.69 208 LYS A C 1
ATOM 1695 O O . LYS A 1 208 ? -43.410 14.581 15.780 1.00 91.69 208 LYS A O 1
ATOM 1700 N N . THR A 1 209 ? -43.248 12.471 16.533 1.00 92.19 209 THR A N 1
ATOM 1701 C CA . THR A 1 209 ? -42.200 12.058 15.592 1.00 92.19 209 THR A CA 1
ATOM 1702 C C . THR A 1 209 ? -42.824 11.417 14.356 1.00 92.19 209 THR A C 1
ATOM 1704 O O . THR A 1 209 ? -43.627 10.488 14.465 1.00 92.19 209 THR A O 1
ATOM 1707 N N . LEU A 1 210 ? -42.448 11.896 13.175 1.00 91.88 210 LEU A N 1
ATOM 1708 C CA . LEU A 1 210 ? -42.812 11.320 11.883 1.00 91.88 210 LEU A CA 1
ATOM 1709 C C . LEU A 1 210 ? -41.585 10.654 11.264 1.00 91.88 210 LEU A C 1
ATOM 1711 O O . LEU A 1 210 ? -40.510 11.243 11.240 1.00 91.88 210 LEU A O 1
ATOM 1715 N N . THR A 1 211 ? -41.744 9.439 10.746 1.00 92.94 211 THR A N 1
ATOM 1716 C CA . THR A 1 211 ? -40.702 8.768 9.954 1.00 92.94 211 THR A CA 1
ATOM 1717 C C . THR A 1 211 ? -41.066 8.898 8.485 1.00 92.94 211 THR A C 1
ATOM 1719 O O . THR A 1 211 ? -42.189 8.574 8.101 1.00 92.94 211 THR A O 1
ATOM 1722 N N . LEU A 1 212 ? -40.142 9.412 7.679 1.00 92.12 212 LEU A N 1
ATOM 1723 C CA . LEU A 1 212 ? -40.330 9.557 6.239 1.00 92.12 212 LEU A CA 1
ATOM 1724 C C . LEU A 1 212 ? -39.964 8.257 5.517 1.00 92.12 212 LEU A C 1
ATOM 1726 O O . LEU A 1 212 ? -39.265 7.399 6.060 1.00 92.12 212 LEU A O 1
ATOM 1730 N N . ASN A 1 213 ? -40.415 8.128 4.270 1.00 92.31 213 ASN A N 1
ATOM 1731 C CA . ASN A 1 213 ? -40.032 6.997 3.433 1.00 92.31 213 ASN A CA 1
ATOM 1732 C C . ASN A 1 213 ? -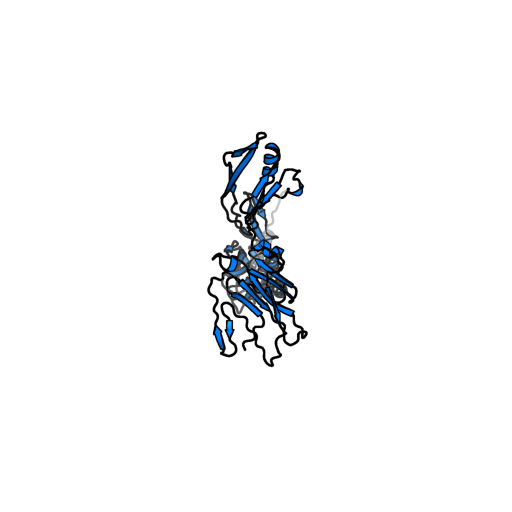38.510 7.006 3.192 1.00 92.31 213 ASN A C 1
ATOM 1734 O O . ASN A 1 213 ? -37.973 8.050 2.808 1.00 92.31 213 ASN A O 1
ATOM 1738 N N . PRO A 1 214 ? -37.818 5.866 3.376 1.00 92.44 214 PRO A N 1
ATOM 1739 C CA . PRO A 1 214 ? -36.394 5.763 3.096 1.00 92.44 214 PRO A CA 1
ATOM 1740 C C . PRO A 1 214 ? -36.066 6.155 1.657 1.00 92.44 214 PRO A C 1
ATOM 1742 O O . PRO A 1 214 ? -36.641 5.617 0.708 1.00 92.44 214 PRO A O 1
ATOM 1745 N N . SER A 1 215 ? -35.103 7.057 1.488 1.00 92.25 215 SER A N 1
ATOM 1746 C CA . SER A 1 215 ? -34.549 7.369 0.169 1.00 92.25 215 SER A CA 1
ATOM 1747 C C . SER A 1 215 ? -33.384 6.431 -0.134 1.00 92.25 215 SER A C 1
ATOM 1749 O O . SER A 1 215 ? -32.553 6.165 0.732 1.00 92.25 215 SER A O 1
ATOM 1751 N N . LYS A 1 216 ? -33.305 5.930 -1.368 1.00 93.94 216 LYS A N 1
ATOM 1752 C CA . LYS A 1 216 ? -32.215 5.064 -1.834 1.00 93.94 216 LYS A CA 1
ATOM 1753 C C . LYS A 1 216 ? -31.327 5.838 -2.800 1.00 93.94 216 LYS A C 1
ATOM 1755 O O . LYS A 1 216 ? -31.830 6.416 -3.758 1.00 93.94 216 LYS A O 1
ATOM 1760 N N . GLY A 1 217 ? -30.019 5.792 -2.581 1.00 91.88 217 GLY A N 1
ATOM 1761 C CA . GLY A 1 217 ? -29.022 6.345 -3.492 1.00 91.88 217 GLY A CA 1
ATOM 1762 C C . GLY A 1 217 ? -27.960 5.317 -3.867 1.00 91.88 217 GLY A C 1
ATOM 1763 O O . GLY A 1 217 ? -27.866 4.240 -3.268 1.00 91.88 217 GLY A O 1
ATOM 1764 N N . SER A 1 218 ? -27.154 5.640 -4.880 1.00 93.00 218 SER A N 1
ATOM 1765 C CA . SER A 1 218 ? -25.995 4.827 -5.229 1.00 93.00 218 SER A CA 1
ATOM 1766 C C . SER A 1 218 ? -24.808 5.667 -5.682 1.00 93.00 218 SER A C 1
ATOM 1768 O O . SER A 1 218 ? -24.969 6.647 -6.401 1.00 93.00 218 SER A O 1
ATOM 1770 N N . ILE A 1 219 ? -23.618 5.252 -5.256 1.00 91.88 219 ILE A N 1
ATOM 1771 C CA . ILE A 1 219 ? -22.329 5.759 -5.724 1.00 91.88 219 ILE A CA 1
ATOM 1772 C C . ILE A 1 219 ? -21.726 4.695 -6.637 1.00 91.88 219 ILE A C 1
ATOM 1774 O O . ILE A 1 219 ? -21.653 3.525 -6.256 1.00 91.88 219 ILE A O 1
ATOM 1778 N N . PHE A 1 220 ? -21.294 5.089 -7.832 1.00 91.06 220 PHE A N 1
ATOM 1779 C CA . PHE A 1 220 ? -20.598 4.198 -8.754 1.00 91.06 220 PHE A CA 1
ATOM 1780 C C . PHE A 1 220 ? -19.093 4.445 -8.675 1.00 91.06 220 PHE A C 1
ATOM 1782 O O . PHE A 1 220 ? -18.609 5.501 -9.078 1.00 91.06 220 PHE A O 1
ATOM 1789 N N . VAL A 1 221 ? -18.357 3.466 -8.148 1.00 89.00 221 VAL A N 1
ATOM 1790 C CA . VAL A 1 221 ? -16.893 3.470 -8.171 1.00 89.00 221 VAL A CA 1
ATOM 1791 C C . VAL A 1 221 ? -16.465 2.924 -9.526 1.00 89.00 221 VAL A C 1
ATOM 1793 O O . VAL A 1 221 ? -16.660 1.740 -9.814 1.00 89.00 221 VAL A O 1
ATOM 1796 N N . GLN A 1 222 ? -15.933 3.797 -10.376 1.00 81.12 222 GLN A N 1
ATOM 1797 C CA . GLN A 1 222 ? -15.467 3.414 -11.704 1.00 81.12 222 GLN A CA 1
ATOM 1798 C C . GLN A 1 222 ? -14.232 2.514 -11.622 1.00 81.12 222 GLN A C 1
ATOM 1800 O O . GLN A 1 222 ? -13.462 2.563 -10.663 1.00 81.12 222 GLN A O 1
ATOM 1805 N N . HIS A 1 223 ? -14.062 1.675 -12.642 1.00 77.06 223 HIS A N 1
ATOM 1806 C CA . HIS A 1 223 ? -12.825 0.933 -12.825 1.00 77.06 223 HIS A CA 1
ATOM 1807 C C . HIS A 1 223 ? -11.742 1.894 -13.311 1.00 77.06 223 HIS A C 1
ATOM 1809 O O . HIS A 1 223 ? -11.942 2.597 -14.300 1.00 77.06 223 HIS A O 1
ATOM 1815 N N . GLU A 1 224 ? -10.619 1.936 -12.603 1.00 74.06 224 GLU A N 1
ATOM 1816 C CA . GLU A 1 224 ? -9.448 2.669 -13.062 1.00 74.06 224 GLU A CA 1
ATOM 1817 C C . GLU A 1 224 ? -8.867 1.933 -14.274 1.00 74.06 224 GLU A C 1
ATOM 1819 O O . GLU A 1 224 ? -8.580 0.740 -14.184 1.00 74.06 224 GLU A O 1
ATOM 1824 N N . ALA A 1 225 ? -8.747 2.613 -15.418 1.00 81.00 225 ALA A N 1
ATOM 1825 C CA . ALA A 1 225 ? -8.196 1.979 -16.607 1.00 81.00 225 ALA A CA 1
ATOM 1826 C C . ALA A 1 225 ? -6.726 1.618 -16.372 1.00 81.00 225 ALA A C 1
ATOM 1828 O O . ALA A 1 225 ? -5.966 2.403 -15.788 1.00 81.00 225 ALA A O 1
ATOM 1829 N N . GLU A 1 226 ? -6.326 0.441 -16.849 1.00 86.75 226 GLU A N 1
ATOM 1830 C CA . GLU A 1 226 ? -4.933 0.018 -16.788 1.00 86.75 226 GLU A CA 1
ATOM 1831 C C . GLU A 1 226 ? -4.050 0.981 -17.600 1.00 86.75 226 GLU A C 1
ATOM 1833 O O . GLU A 1 226 ? -4.425 1.387 -18.707 1.00 86.75 226 GLU A O 1
ATOM 1838 N N . PRO A 1 227 ? -2.884 1.381 -17.067 1.00 92.12 227 PRO A N 1
ATOM 1839 C CA . PRO A 1 227 ? -1.943 2.192 -17.817 1.00 92.12 227 PRO A CA 1
ATOM 1840 C C . PRO A 1 227 ? -1.337 1.404 -18.983 1.00 92.12 227 PRO A C 1
ATOM 1842 O O . PRO A 1 227 ? -1.102 0.200 -18.894 1.00 92.12 227 PRO A O 1
ATOM 1845 N N . VAL A 1 228 ? -1.014 2.106 -20.063 1.00 95.62 228 VAL A N 1
ATOM 1846 C CA . VAL A 1 228 ? -0.351 1.555 -21.245 1.00 95.62 228 VAL A CA 1
ATOM 1847 C C . VAL A 1 228 ? 1.080 2.075 -21.296 1.00 95.62 228 VAL A C 1
ATOM 1849 O O . VAL A 1 228 ? 1.314 3.283 -21.259 1.00 95.62 228 VAL A O 1
ATOM 1852 N N . ILE A 1 229 ? 2.051 1.164 -21.398 1.00 98.06 229 ILE A N 1
ATOM 1853 C CA . ILE A 1 229 ? 3.452 1.519 -21.646 1.00 98.06 229 ILE A CA 1
ATOM 1854 C C . ILE A 1 229 ? 3.702 1.489 -23.153 1.00 98.06 229 ILE A C 1
ATOM 1856 O O . ILE A 1 229 ? 3.503 0.462 -23.801 1.00 98.06 229 ILE A O 1
ATOM 1860 N N . SER A 1 230 ? 4.224 2.580 -23.700 1.00 97.62 230 SER A N 1
ATOM 1861 C CA . SER A 1 230 ? 4.674 2.655 -25.087 1.00 97.62 230 SER A CA 1
ATOM 1862 C C . SER A 1 230 ? 6.162 2.990 -25.147 1.00 97.62 230 SER A C 1
ATOM 1864 O O . SER A 1 230 ? 6.627 3.958 -24.542 1.00 97.62 230 SER A O 1
ATOM 1866 N N . ILE A 1 231 ? 6.922 2.156 -25.857 1.00 98.12 231 ILE A N 1
ATOM 1867 C CA . ILE A 1 231 ? 8.338 2.346 -26.162 1.00 98.12 231 ILE A CA 1
ATOM 1868 C C . ILE A 1 231 ? 8.459 2.746 -27.630 1.00 98.12 231 ILE A C 1
ATOM 1870 O O . ILE A 1 231 ? 7.976 2.051 -28.527 1.00 98.12 231 ILE A O 1
ATOM 1874 N N . SER A 1 232 ? 9.140 3.858 -27.869 1.00 96.56 232 SER A N 1
ATOM 1875 C CA . SER A 1 232 ? 9.411 4.405 -29.196 1.00 96.56 232 SER A CA 1
ATOM 1876 C C . SER A 1 232 ? 10.824 4.982 -29.264 1.00 96.56 232 SER A C 1
ATOM 1878 O O . SER A 1 232 ? 11.504 5.121 -28.250 1.00 96.56 232 SER A O 1
ATOM 1880 N N . GLY A 1 233 ? 11.292 5.304 -30.465 1.00 93.31 233 GLY A N 1
ATOM 1881 C CA . GLY A 1 233 ? 12.620 5.867 -30.687 1.00 93.31 233 GLY A CA 1
ATOM 1882 C C . GLY A 1 233 ? 13.106 5.580 -32.099 1.00 93.31 233 GLY A C 1
ATOM 1883 O O . GLY A 1 233 ? 12.320 5.219 -32.979 1.00 93.31 233 GLY A O 1
ATOM 1884 N N . LEU A 1 234 ? 14.413 5.705 -32.304 1.00 92.00 234 LEU A N 1
ATOM 1885 C CA . LEU A 1 234 ? 15.046 5.379 -33.574 1.00 92.00 234 LEU A CA 1
ATOM 1886 C C . LEU A 1 234 ? 15.067 3.854 -33.785 1.00 92.00 234 LEU A C 1
ATOM 1888 O O . LEU A 1 234 ? 15.730 3.131 -33.045 1.00 92.00 234 LEU A O 1
ATOM 1892 N N . SER A 1 235 ? 14.330 3.360 -34.783 1.00 88.75 235 SER A N 1
ATOM 1893 C CA . SER A 1 235 ? 14.214 1.923 -35.092 1.00 88.75 235 SER A CA 1
ATOM 1894 C C . SER A 1 235 ? 15.337 1.393 -35.990 1.00 88.75 235 SER A C 1
ATOM 1896 O O . SER A 1 235 ? 15.547 0.182 -36.063 1.00 88.75 235 SER A O 1
ATOM 1898 N N . VAL A 1 236 ? 16.080 2.277 -36.661 1.00 88.31 236 VAL A N 1
ATOM 1899 C CA . VAL A 1 236 ? 17.262 1.923 -37.455 1.00 88.31 236 VAL A CA 1
ATOM 1900 C C . VAL A 1 236 ? 18.427 2.811 -37.047 1.00 88.31 236 VAL A C 1
ATOM 1902 O O . VAL A 1 236 ? 18.403 4.018 -37.269 1.00 88.31 236 VAL A O 1
ATOM 1905 N N . VAL A 1 237 ? 19.456 2.204 -36.466 1.00 85.69 237 VAL A N 1
ATOM 1906 C CA . VAL A 1 237 ? 20.684 2.889 -36.060 1.00 85.69 237 VAL A CA 1
ATOM 1907 C C . VAL A 1 237 ? 21.759 2.570 -37.089 1.00 85.69 237 VAL A C 1
ATOM 1909 O O . VAL A 1 237 ? 22.172 1.420 -37.234 1.00 85.69 237 VAL A O 1
ATOM 1912 N N . ASN A 1 238 ? 22.217 3.576 -37.825 1.00 86.25 238 ASN A N 1
ATOM 1913 C CA . ASN A 1 238 ? 23.350 3.399 -38.725 1.00 86.25 238 ASN A CA 1
ATOM 1914 C C . ASN A 1 238 ? 24.643 3.433 -37.912 1.00 86.25 238 ASN A C 1
ATOM 1916 O O . ASN A 1 238 ? 24.836 4.303 -37.063 1.00 86.25 238 ASN A O 1
ATOM 1920 N N . SER A 1 239 ? 25.526 2.473 -38.147 1.00 84.81 239 SER A N 1
ATOM 1921 C CA . SER A 1 239 ? 26.846 2.427 -37.524 1.00 84.81 239 SER A CA 1
ATOM 1922 C C . SER A 1 239 ? 27.888 2.028 -38.556 1.00 84.81 239 SER A C 1
ATOM 1924 O O . SER A 1 239 ? 27.590 1.330 -39.525 1.00 84.81 239 SER A O 1
ATOM 1926 N N . ASP A 1 240 ? 29.115 2.482 -38.350 1.00 85.25 240 ASP A N 1
ATOM 1927 C CA . ASP A 1 240 ? 30.263 2.031 -39.123 1.00 85.25 240 ASP A CA 1
ATOM 1928 C C . ASP A 1 240 ? 31.061 0.981 -38.333 1.00 85.25 240 ASP A C 1
ATOM 1930 O O . ASP A 1 240 ? 30.806 0.695 -37.156 1.00 85.25 240 ASP A O 1
ATOM 1934 N N . GLN A 1 241 ? 32.044 0.383 -39.003 1.00 83.25 241 GLN A N 1
ATOM 1935 C CA . GLN A 1 241 ? 32.899 -0.631 -38.392 1.00 83.25 241 GLN A CA 1
ATOM 1936 C C . GLN A 1 241 ? 33.722 -0.090 -37.215 1.00 83.25 241 GLN A C 1
ATOM 1938 O O . GLN A 1 241 ? 34.081 -0.862 -36.325 1.00 83.25 241 GLN A O 1
ATOM 1943 N N . HIS A 1 242 ? 34.043 1.206 -37.200 1.00 85.88 242 HIS A N 1
ATOM 1944 C CA . HIS A 1 242 ? 34.793 1.820 -36.110 1.00 85.88 242 HIS A CA 1
ATOM 1945 C C . HIS A 1 242 ? 33.912 1.930 -34.861 1.00 85.88 242 HIS A C 1
ATOM 1947 O O . HIS A 1 242 ? 34.290 1.433 -33.804 1.00 85.88 242 HIS A O 1
ATOM 1953 N N . LEU A 1 243 ? 32.702 2.473 -34.997 1.00 86.06 243 LEU A N 1
ATOM 1954 C CA . LEU A 1 243 ? 31.718 2.618 -33.928 1.00 86.06 243 LEU A CA 1
ATOM 1955 C C . LEU A 1 243 ? 31.348 1.278 -33.306 1.00 86.06 243 LEU A C 1
ATOM 1957 O O . LEU A 1 243 ? 31.286 1.180 -32.089 1.00 86.06 243 LEU A O 1
ATOM 1961 N N . VAL A 1 244 ? 31.168 0.221 -34.097 1.00 87.75 244 VAL A N 1
ATOM 1962 C CA . VAL A 1 244 ? 30.876 -1.111 -33.543 1.00 87.75 244 VAL A CA 1
ATOM 1963 C C . VAL A 1 244 ? 32.070 -1.711 -32.786 1.00 87.75 244 VAL A C 1
ATOM 1965 O O . VAL A 1 244 ? 31.868 -2.476 -31.846 1.00 87.75 244 VAL A O 1
ATOM 1968 N N . LYS A 1 245 ? 33.310 -1.335 -33.116 1.00 87.81 245 LYS A N 1
ATOM 1969 C CA . LYS A 1 245 ? 34.495 -1.727 -32.332 1.00 87.81 245 LYS A CA 1
ATOM 1970 C C . LYS A 1 245 ? 34.660 -0.893 -31.060 1.00 87.81 245 LYS A C 1
ATOM 1972 O O . LYS A 1 245 ? 35.130 -1.417 -30.055 1.00 87.81 245 LYS A O 1
ATOM 1977 N N . THR A 1 246 ? 34.283 0.386 -31.088 1.00 89.62 246 THR A N 1
ATOM 1978 C CA . THR A 1 246 ? 34.434 1.313 -29.951 1.00 89.62 246 THR A CA 1
ATOM 1979 C C . THR A 1 246 ? 33.194 1.428 -29.064 1.00 89.62 246 THR A C 1
ATOM 1981 O O . THR A 1 246 ? 33.274 2.035 -27.999 1.00 89.62 246 THR A O 1
ATOM 1984 N N . GLY A 1 247 ? 32.071 0.838 -29.472 1.00 90.88 247 GLY A N 1
ATOM 1985 C CA . GLY A 1 247 ? 30.790 0.853 -28.770 1.00 90.88 247 GLY A CA 1
ATOM 1986 C C . GLY A 1 247 ? 29.733 1.632 -29.541 1.00 90.88 247 GLY A C 1
ATOM 1987 O O . GLY A 1 247 ? 29.650 2.854 -29.432 1.00 90.88 247 GLY A O 1
ATOM 1988 N N . ALA A 1 248 ? 28.889 0.924 -30.288 1.00 91.00 248 ALA A N 1
ATOM 1989 C CA . ALA A 1 248 ? 27.776 1.523 -31.010 1.00 91.00 248 ALA A CA 1
ATOM 1990 C C . ALA A 1 248 ? 26.578 1.694 -30.060 1.00 91.00 248 ALA A C 1
ATOM 1992 O O . ALA A 1 248 ? 26.192 0.724 -29.399 1.00 91.00 248 ALA A O 1
ATOM 1993 N N . PRO A 1 249 ? 25.972 2.889 -29.961 1.00 91.06 249 PRO A N 1
ATOM 1994 C CA . PRO A 1 249 ? 24.819 3.098 -29.093 1.00 91.06 249 PRO A CA 1
ATOM 1995 C C . PRO A 1 249 ? 23.633 2.261 -29.581 1.00 91.06 249 PRO A C 1
ATOM 1997 O O . PRO A 1 249 ? 23.275 2.303 -30.756 1.00 91.06 249 PRO A O 1
ATOM 2000 N N . MET A 1 250 ? 23.005 1.506 -28.678 1.00 90.88 250 MET A N 1
ATOM 2001 C CA . MET A 1 250 ? 21.850 0.676 -29.038 1.00 90.88 250 MET A CA 1
ATOM 2002 C C . MET A 1 250 ? 20.551 1.484 -29.031 1.00 90.88 250 MET A C 1
ATOM 2004 O O . MET A 1 250 ? 19.696 1.329 -29.889 1.00 90.88 250 MET A O 1
ATOM 2008 N N . LEU A 1 251 ? 20.361 2.351 -28.040 1.00 92.38 251 LEU A N 1
ATOM 2009 C CA . LEU A 1 251 ? 19.060 2.982 -27.796 1.00 92.38 251 LEU A CA 1
ATOM 2010 C C . LEU A 1 251 ? 19.186 4.497 -27.560 1.00 92.38 251 LEU A C 1
ATOM 2012 O O . LEU A 1 251 ? 18.633 4.998 -26.581 1.00 92.38 251 LEU A O 1
ATOM 2016 N N . PRO A 1 252 ? 19.899 5.253 -28.423 1.00 87.12 252 PRO A N 1
ATOM 2017 C CA . PRO A 1 252 ? 20.277 6.642 -28.136 1.00 87.12 252 PRO A CA 1
ATOM 2018 C C . PRO A 1 252 ? 19.077 7.577 -27.905 1.00 87.12 252 PRO A C 1
ATOM 2020 O O . PRO A 1 252 ? 19.176 8.520 -27.125 1.00 87.12 252 PRO A O 1
ATOM 2023 N N . GLU A 1 253 ? 17.931 7.290 -28.529 1.00 88.69 253 GLU A N 1
ATOM 2024 C CA . GLU A 1 253 ? 16.722 8.126 -28.479 1.00 88.69 253 GLU A CA 1
ATOM 2025 C C . GLU A 1 253 ? 15.493 7.373 -27.954 1.00 88.69 253 GLU A C 1
ATOM 2027 O O . GLU A 1 253 ? 14.358 7.661 -28.342 1.00 88.69 253 GLU A O 1
ATOM 2032 N N . ILE A 1 254 ? 15.697 6.378 -27.087 1.00 95.25 254 ILE A N 1
ATOM 2033 C CA . ILE A 1 254 ? 14.573 5.639 -26.513 1.00 95.25 254 ILE A CA 1
ATOM 2034 C C . ILE A 1 254 ? 13.663 6.564 -25.697 1.00 95.25 254 ILE A C 1
ATOM 2036 O O . ILE A 1 254 ? 14.073 7.253 -24.759 1.00 95.25 254 ILE A O 1
ATOM 2040 N N . LYS A 1 255 ? 12.384 6.545 -26.050 1.00 96.88 255 LYS A N 1
ATOM 2041 C CA . LYS A 1 255 ? 11.290 7.179 -25.332 1.00 96.88 255 LYS A CA 1
ATOM 2042 C C . LYS A 1 255 ? 10.422 6.080 -24.750 1.00 96.88 255 LYS A C 1
ATOM 2044 O O . LYS A 1 255 ? 10.009 5.165 -25.452 1.00 96.88 255 LYS A O 1
ATOM 2049 N N . ILE A 1 256 ? 10.152 6.197 -23.459 1.00 98.06 256 ILE A N 1
ATOM 2050 C CA . ILE A 1 256 ? 9.184 5.365 -22.757 1.00 98.06 256 ILE A CA 1
ATOM 2051 C C . ILE A 1 256 ? 8.121 6.326 -22.245 1.00 98.06 256 ILE A C 1
ATOM 2053 O O . ILE A 1 256 ? 8.453 7.265 -21.516 1.00 98.06 256 ILE A O 1
ATOM 2057 N N . THR A 1 257 ? 6.881 6.118 -22.662 1.00 97.50 257 THR A N 1
ATOM 2058 C CA . THR A 1 257 ? 5.718 6.909 -22.260 1.00 97.50 257 THR A CA 1
ATOM 2059 C C . THR A 1 257 ? 4.714 6.000 -21.579 1.00 97.50 257 THR A C 1
ATOM 2061 O O . THR A 1 257 ? 4.498 4.874 -22.027 1.00 97.50 257 THR A O 1
ATOM 2064 N N . VAL A 1 258 ? 4.100 6.487 -20.507 1.00 97.38 258 VAL A N 1
ATOM 2065 C CA . VAL A 1 258 ? 3.016 5.781 -19.822 1.00 97.38 258 VAL A CA 1
ATOM 2066 C C . VAL A 1 258 ? 1.775 6.646 -19.910 1.00 97.38 258 VAL A C 1
ATOM 2068 O O . VAL A 1 258 ? 1.801 7.786 -19.445 1.00 97.38 258 VAL A O 1
ATOM 2071 N N . THR A 1 259 ? 0.707 6.121 -20.495 1.00 95.56 259 THR A N 1
ATOM 2072 C CA . THR A 1 259 ? -0.588 6.802 -20.588 1.00 95.56 259 THR A CA 1
ATOM 2073 C C . THR A 1 259 ? -1.655 6.026 -19.835 1.00 95.56 259 THR A C 1
ATOM 2075 O O . THR A 1 259 ? -1.524 4.827 -19.605 1.00 95.56 259 THR A O 1
ATOM 2078 N N . GLN A 1 260 ? -2.696 6.717 -19.385 1.00 91.25 260 GLN A N 1
ATOM 2079 C CA . GLN A 1 260 ? -3.814 6.114 -18.671 1.00 91.25 260 GLN A CA 1
ATOM 2080 C C . GLN A 1 260 ? -5.108 6.797 -19.099 1.00 91.25 260 GLN A C 1
ATOM 2082 O O . GLN A 1 260 ? -5.178 8.026 -19.121 1.00 91.25 260 GLN A O 1
ATOM 2087 N N . ASN A 1 261 ? -6.132 6.010 -19.432 1.00 85.94 261 ASN A N 1
ATOM 2088 C CA . ASN A 1 261 ? -7.441 6.560 -19.765 1.00 85.94 261 ASN A CA 1
ATOM 2089 C C . ASN A 1 261 ? -8.215 6.896 -18.482 1.00 85.94 261 ASN A C 1
ATOM 2091 O O . ASN A 1 261 ? -8.478 6.022 -17.657 1.00 85.94 261 ASN A O 1
ATOM 2095 N N . ILE A 1 262 ? -8.576 8.162 -18.306 1.00 82.12 262 ILE A N 1
ATOM 2096 C CA . ILE A 1 262 ? -9.372 8.640 -17.178 1.00 82.12 262 ILE A CA 1
ATOM 2097 C C . ILE A 1 262 ? -10.588 9.353 -17.761 1.00 82.12 262 ILE A C 1
ATOM 2099 O O . ILE A 1 262 ? -10.459 10.365 -18.441 1.00 82.12 262 ILE A O 1
ATOM 2103 N N . ASN A 1 263 ? -11.783 8.818 -17.504 1.00 77.19 263 ASN A N 1
ATOM 2104 C CA . ASN A 1 263 ? -13.059 9.374 -17.974 1.00 77.19 263 ASN A CA 1
ATOM 2105 C C . ASN A 1 263 ? -13.153 9.587 -19.498 1.00 77.19 263 ASN A C 1
ATOM 2107 O O . ASN A 1 263 ? -13.873 10.472 -19.953 1.00 77.19 263 ASN A O 1
ATOM 2111 N N . GLY A 1 264 ? -12.458 8.767 -20.290 1.00 79.19 264 GLY A N 1
ATOM 2112 C CA . GLY A 1 264 ? -12.427 8.881 -21.749 1.00 79.19 264 GLY A CA 1
ATOM 2113 C C . GLY A 1 264 ? -11.298 9.762 -22.286 1.00 79.19 264 GLY A C 1
ATOM 2114 O O . GLY A 1 264 ? -11.083 9.764 -23.495 1.00 79.19 264 GLY A O 1
ATOM 2115 N N . GLU A 1 265 ? -10.544 10.446 -21.423 1.00 85.00 265 GLU A N 1
ATOM 2116 C CA . GLU A 1 265 ? -9.368 11.231 -21.801 1.00 85.00 265 GLU A CA 1
ATOM 2117 C C . GLU A 1 265 ? -8.081 10.446 -21.528 1.00 85.00 265 GLU A C 1
ATOM 2119 O O . GLU A 1 265 ? -7.892 9.869 -20.456 1.00 85.00 265 GLU A O 1
ATOM 2124 N N . GLU A 1 266 ? -7.175 10.408 -22.504 1.00 89.25 266 GLU A N 1
ATOM 2125 C CA . GLU A 1 266 ? -5.859 9.795 -22.338 1.00 89.25 266 GLU A CA 1
ATOM 2126 C C . GLU A 1 266 ? -4.900 10.792 -21.674 1.00 89.25 266 GLU A C 1
ATOM 2128 O O . GLU A 1 266 ? -4.584 11.842 -22.232 1.00 89.25 266 GLU A O 1
ATOM 2133 N N . ILE A 1 267 ? -4.441 10.464 -20.465 1.00 92.00 267 ILE A N 1
ATOM 2134 C CA . ILE A 1 267 ? -3.562 11.315 -19.658 1.00 92.00 267 ILE A CA 1
ATOM 2135 C C . ILE A 1 267 ? -2.171 10.687 -19.590 1.00 92.00 267 ILE A C 1
ATOM 2137 O O . ILE A 1 267 ? -2.019 9.518 -19.233 1.00 92.00 267 ILE A O 1
ATOM 2141 N N . GLU A 1 268 ? -1.132 11.472 -19.882 1.00 94.31 268 GLU A N 1
ATOM 2142 C CA . GLU A 1 268 ? 0.251 11.032 -19.706 1.00 94.31 268 GLU A CA 1
ATOM 2143 C C . GLU A 1 268 ? 0.634 11.006 -18.214 1.00 94.31 268 GLU A C 1
ATOM 2145 O O . GLU A 1 268 ? 0.520 11.996 -17.490 1.00 94.31 268 GLU A O 1
ATOM 2150 N N . ARG A 1 269 ? 1.122 9.855 -17.747 1.00 93.69 269 ARG A N 1
ATOM 2151 C CA . ARG A 1 269 ? 1.516 9.573 -16.356 1.00 93.69 269 ARG A CA 1
ATOM 2152 C C . ARG A 1 269 ? 3.001 9.223 -16.212 1.00 93.69 269 ARG A C 1
ATOM 2154 O O . ARG A 1 269 ? 3.456 8.912 -15.115 1.00 93.69 269 ARG A O 1
ATOM 2161 N N . THR A 1 270 ? 3.788 9.335 -17.282 1.00 95.06 270 THR A N 1
ATOM 2162 C CA . THR A 1 270 ? 5.200 8.917 -17.357 1.00 95.06 270 THR A CA 1
ATOM 2163 C C . THR A 1 270 ? 6.069 9.358 -16.170 1.00 95.06 270 THR A C 1
ATOM 2165 O O . THR A 1 270 ? 6.907 8.594 -15.697 1.00 95.06 270 THR A O 1
ATOM 2168 N N . SER A 1 271 ? 5.904 10.590 -15.676 1.00 92.69 271 SER A N 1
ATOM 2169 C CA . SER A 1 271 ? 6.747 11.170 -14.615 1.00 92.69 271 SER A CA 1
ATOM 2170 C C . SER A 1 271 ? 6.509 10.576 -13.222 1.00 92.69 271 SER A C 1
ATOM 2172 O O . SER A 1 271 ? 7.405 10.636 -12.371 1.00 92.69 271 SER A O 1
ATOM 2174 N N . VAL A 1 272 ? 5.319 10.016 -12.991 1.00 92.56 272 VAL A N 1
ATOM 2175 C CA . VAL A 1 272 ? 4.902 9.416 -11.715 1.00 92.56 272 VAL A CA 1
ATOM 2176 C C . VAL A 1 272 ? 4.894 7.889 -11.756 1.00 92.56 272 VAL A C 1
ATOM 2178 O O . VAL A 1 272 ? 4.807 7.264 -10.705 1.00 92.56 272 VAL A O 1
ATOM 2181 N N . SER A 1 273 ? 5.009 7.288 -12.942 1.00 94.62 273 SER A N 1
ATOM 2182 C CA . SER A 1 273 ? 5.027 5.836 -13.118 1.00 94.62 273 SER A CA 1
ATOM 2183 C C . SER A 1 273 ? 6.394 5.212 -12.824 1.00 94.62 273 SER A C 1
ATOM 2185 O O . SER A 1 273 ? 7.450 5.762 -13.156 1.00 94.62 273 SER A O 1
ATOM 2187 N N . GLU A 1 274 ? 6.350 4.008 -12.259 1.00 96.56 274 GLU A N 1
ATOM 2188 C CA . GLU A 1 274 ? 7.501 3.140 -12.012 1.00 96.56 274 GLU A CA 1
ATOM 2189 C C . GLU A 1 274 ? 7.406 1.879 -12.881 1.00 96.56 274 GLU A C 1
ATOM 2191 O O . GLU A 1 274 ? 6.311 1.413 -13.206 1.00 96.56 274 GLU A O 1
ATOM 2196 N N . LEU A 1 275 ? 8.558 1.342 -13.270 1.00 98.06 275 LEU A N 1
ATOM 2197 C CA . LEU A 1 275 ? 8.698 0.087 -14.003 1.00 98.06 275 LEU A CA 1
ATOM 2198 C C . LEU A 1 275 ? 9.338 -0.958 -13.088 1.00 98.06 275 LEU A C 1
ATOM 2200 O O . LEU A 1 275 ? 10.156 -0.620 -12.233 1.00 98.06 275 LEU A O 1
ATOM 2204 N N . ASP A 1 276 ? 8.985 -2.225 -13.287 1.00 97.50 276 ASP A N 1
ATOM 2205 C CA . ASP A 1 276 ? 9.549 -3.349 -12.534 1.00 97.50 276 ASP A CA 1
ATOM 2206 C C . ASP A 1 276 ? 10.802 -3.917 -13.196 1.00 97.50 276 ASP A C 1
ATOM 2208 O O . ASP A 1 276 ? 11.711 -4.389 -12.512 1.00 97.50 276 ASP A O 1
ATOM 2212 N N . TRP A 1 277 ? 10.823 -3.929 -14.530 1.00 98.12 277 TRP A N 1
ATOM 2213 C CA . TRP A 1 277 ? 11.952 -4.396 -15.322 1.00 98.12 277 TRP A CA 1
ATOM 2214 C C . TRP A 1 277 ? 11.887 -3.879 -16.758 1.00 98.12 277 TRP A C 1
ATOM 2216 O O . TRP A 1 277 ? 10.814 -3.588 -17.293 1.00 98.12 277 TRP A O 1
ATOM 2226 N N . CYS A 1 278 ? 13.049 -3.836 -17.403 1.00 98.12 278 CYS A N 1
ATOM 2227 C CA . CYS A 1 278 ? 13.191 -3.699 -18.847 1.00 98.12 278 CYS A CA 1
ATOM 2228 C C . CYS A 1 278 ? 14.204 -4.729 -19.341 1.00 98.12 278 CYS A C 1
ATOM 2230 O O . CYS A 1 278 ? 15.247 -4.936 -18.722 1.00 98.12 278 CYS A O 1
ATOM 2232 N N . LYS A 1 279 ? 13.917 -5.359 -20.477 1.00 96.69 279 LYS A N 1
ATOM 2233 C CA . LYS A 1 279 ? 14.829 -6.298 -21.127 1.00 96.69 279 LYS A CA 1
ATOM 2234 C C . LYS A 1 279 ? 15.164 -5.832 -22.534 1.00 96.69 279 LYS A C 1
ATOM 2236 O O . LYS A 1 279 ? 14.294 -5.343 -23.257 1.00 96.69 279 LYS A O 1
ATOM 2241 N N . VAL A 1 280 ? 16.417 -6.026 -22.919 1.00 96.38 280 VAL A N 1
ATOM 2242 C CA . VAL A 1 280 ? 16.899 -5.881 -24.293 1.00 96.38 280 VAL A CA 1
ATOM 2243 C C . VAL A 1 280 ? 17.279 -7.271 -24.769 1.00 96.38 280 VAL A C 1
ATOM 2245 O O . VAL A 1 280 ? 18.188 -7.883 -24.222 1.00 96.38 280 VAL A O 1
ATOM 2248 N N . HIS A 1 281 ? 16.575 -7.786 -25.765 1.00 94.88 281 HIS A N 1
ATOM 2249 C CA . HIS A 1 281 ? 16.769 -9.140 -26.272 1.00 94.88 281 HIS A CA 1
ATOM 2250 C C . HIS A 1 281 ? 17.307 -9.106 -27.700 1.00 94.88 281 HIS A C 1
ATOM 2252 O O . HIS A 1 281 ? 16.791 -8.369 -28.537 1.00 94.88 281 HIS A O 1
ATOM 2258 N N . LEU A 1 282 ? 18.337 -9.895 -27.991 1.00 91.19 282 LEU A N 1
ATOM 2259 C CA . LEU A 1 282 ? 18.991 -9.934 -29.295 1.00 91.19 282 LEU A CA 1
ATOM 2260 C C . LEU A 1 282 ? 18.427 -11.050 -30.168 1.00 91.19 282 LEU A C 1
ATOM 2262 O O . LEU A 1 282 ? 18.255 -12.183 -29.720 1.00 91.19 282 LEU A O 1
ATOM 2266 N N . LYS A 1 283 ? 18.214 -10.738 -31.449 1.00 87.31 283 LYS A N 1
ATOM 2267 C CA . LYS A 1 283 ? 17.782 -11.697 -32.471 1.00 87.31 283 LYS A CA 1
ATOM 2268 C C . LYS A 1 283 ? 18.732 -11.626 -33.683 1.00 87.31 283 LYS A C 1
ATOM 2270 O O . LYS A 1 283 ? 18.754 -10.599 -34.360 1.00 87.31 283 LYS A O 1
ATOM 2275 N N . PRO A 1 284 ? 19.513 -12.681 -33.997 1.00 88.50 284 PRO A N 1
ATOM 2276 C CA . PRO A 1 284 ? 19.698 -13.926 -33.236 1.00 88.50 284 PRO A CA 1
ATOM 2277 C C . PRO A 1 284 ? 20.395 -13.682 -31.885 1.00 88.50 284 PRO A C 1
ATOM 2279 O O . PRO A 1 284 ? 20.764 -12.553 -31.576 1.00 88.50 284 PRO A O 1
ATOM 2282 N N . SER A 1 285 ? 20.578 -14.727 -31.072 1.00 90.56 285 SER A N 1
ATOM 2283 C CA . SER A 1 285 ? 21.332 -14.635 -29.811 1.00 90.56 285 SER A CA 1
ATOM 2284 C C . SER A 1 285 ? 22.782 -14.203 -30.048 1.00 90.56 285 SER A C 1
ATOM 2286 O O . SER A 1 285 ? 23.331 -14.433 -31.126 1.00 90.56 285 SER A O 1
ATOM 2288 N N . ARG A 1 286 ? 23.408 -13.598 -29.045 1.00 88.75 286 ARG A N 1
ATOM 2289 C CA . ARG A 1 286 ? 24.781 -13.091 -29.102 1.00 88.75 286 ARG A CA 1
ATOM 2290 C C . ARG A 1 286 ? 25.810 -14.206 -29.325 1.00 88.75 286 ARG A C 1
ATOM 2292 O O . ARG A 1 286 ? 25.697 -15.282 -28.733 1.00 88.75 286 ARG A O 1
ATOM 2299 N N . ASP A 1 287 ? 26.828 -13.928 -30.128 1.00 89.81 287 ASP A N 1
ATOM 2300 C CA . ASP A 1 287 ? 28.079 -14.681 -30.158 1.00 89.81 287 ASP A CA 1
ATOM 2301 C C . ASP A 1 287 ? 28.961 -14.246 -28.977 1.00 89.81 287 ASP A C 1
ATOM 2303 O O . ASP A 1 287 ? 29.396 -13.101 -28.907 1.00 89.81 287 ASP A O 1
ATOM 2307 N N . MET A 1 288 ? 29.189 -15.139 -28.015 1.00 89.06 288 MET A N 1
ATOM 2308 C CA . MET A 1 288 ? 29.894 -14.809 -26.769 1.00 89.06 288 MET A CA 1
ATOM 2309 C C . MET A 1 288 ? 31.383 -14.504 -26.968 1.00 89.06 288 MET A C 1
ATOM 2311 O O . MET A 1 288 ? 31.968 -13.859 -26.099 1.00 89.06 288 MET A O 1
ATOM 2315 N N . ASP A 1 289 ? 31.974 -14.943 -28.082 1.00 89.62 289 ASP A N 1
ATOM 2316 C CA . ASP A 1 289 ? 33.399 -14.757 -28.366 1.00 89.62 289 ASP A CA 1
ATOM 2317 C C . ASP A 1 289 ? 33.658 -13.455 -29.138 1.00 89.62 289 ASP A C 1
ATOM 2319 O O . ASP A 1 289 ? 34.748 -12.881 -29.067 1.00 89.62 289 ASP A O 1
ATOM 2323 N N . LEU A 1 290 ? 32.654 -12.973 -29.879 1.00 89.62 290 LEU A N 1
ATOM 2324 C CA . LEU A 1 290 ? 32.786 -11.823 -30.776 1.00 89.62 290 LEU A CA 1
ATOM 2325 C C . LEU A 1 290 ? 32.009 -10.587 -30.318 1.00 89.62 290 LEU A C 1
ATOM 2327 O O . LEU A 1 290 ? 32.408 -9.467 -30.638 1.00 89.62 290 LEU A O 1
ATOM 2331 N N . GLU A 1 291 ? 30.914 -10.763 -29.583 1.00 90.88 291 GLU A N 1
ATOM 2332 C CA . GLU A 1 291 ? 29.963 -9.702 -29.262 1.00 90.88 291 GLU A CA 1
ATOM 2333 C C . GLU A 1 291 ? 29.825 -9.502 -27.743 1.00 90.88 291 GLU A C 1
ATOM 2335 O O . GLU A 1 291 ? 29.677 -10.454 -26.974 1.00 90.88 291 GLU A O 1
ATOM 2340 N N . TYR A 1 292 ? 29.778 -8.247 -27.291 1.00 90.75 292 TYR A N 1
ATOM 2341 C CA . TYR A 1 292 ? 29.503 -7.909 -25.890 1.00 90.75 292 TYR A CA 1
ATOM 2342 C C . TYR A 1 292 ? 28.754 -6.576 -25.747 1.00 90.75 292 TYR A C 1
ATOM 2344 O O . TYR A 1 292 ? 28.597 -5.825 -26.710 1.00 90.75 292 TYR A O 1
ATOM 2352 N N . PHE A 1 293 ? 28.265 -6.290 -24.537 1.00 91.06 293 PHE A N 1
ATOM 2353 C CA . PHE A 1 293 ? 27.590 -5.029 -24.213 1.00 91.06 293 PHE A CA 1
ATOM 2354 C C . PHE A 1 293 ? 28.337 -4.279 -23.126 1.00 91.06 293 PHE A C 1
ATOM 2356 O O . PHE A 1 293 ? 28.869 -4.896 -22.200 1.00 91.06 293 PHE A O 1
ATOM 2363 N N . SER A 1 294 ? 28.280 -2.953 -23.184 1.00 92.19 294 SER A N 1
ATOM 2364 C CA . SER A 1 294 ? 28.530 -2.113 -22.019 1.00 92.19 294 SER A CA 1
ATOM 2365 C C . SER A 1 294 ? 27.215 -1.570 -21.473 1.00 92.19 294 SER A C 1
ATOM 2367 O O . SER A 1 294 ? 26.256 -1.311 -22.204 1.00 92.19 294 SER A O 1
ATOM 2369 N N . SER A 1 295 ? 27.160 -1.404 -20.158 1.00 93.19 295 SER A N 1
ATOM 2370 C CA . SER A 1 295 ? 26.051 -0.751 -19.469 1.00 93.19 295 SER A CA 1
ATOM 2371 C C . SER A 1 295 ? 26.606 0.134 -18.356 1.00 93.19 295 SER A C 1
ATOM 2373 O O . SER A 1 295 ? 27.690 -0.151 -17.834 1.00 93.19 295 SER A O 1
ATOM 2375 N N . PRO A 1 296 ? 25.912 1.222 -17.985 1.00 95.62 296 PRO A N 1
ATOM 2376 C CA . PRO A 1 296 ? 26.414 2.179 -17.005 1.00 95.62 296 PRO A CA 1
ATOM 2377 C C . PRO A 1 296 ? 26.317 1.612 -15.577 1.00 95.62 296 PRO A C 1
ATOM 2379 O O . PRO A 1 296 ? 25.386 1.923 -14.838 1.00 95.62 296 PRO A O 1
ATOM 2382 N N . ALA A 1 297 ? 27.288 0.785 -15.175 1.00 94.44 297 ALA A N 1
ATOM 2383 C CA . ALA A 1 297 ? 27.270 0.046 -13.907 1.00 94.44 297 ALA A CA 1
ATOM 2384 C C . ALA A 1 297 ? 27.103 0.944 -12.667 1.00 94.44 297 ALA A C 1
ATOM 2386 O O . ALA A 1 297 ? 26.362 0.600 -11.750 1.00 94.44 297 ALA A O 1
ATOM 2387 N N . SER A 1 298 ? 27.736 2.122 -12.653 1.00 95.75 298 SER A N 1
ATOM 2388 C CA . SER A 1 298 ? 27.596 3.092 -11.560 1.00 95.75 298 SER A CA 1
ATOM 2389 C C . SER A 1 298 ? 26.177 3.655 -11.444 1.00 95.75 298 SER A C 1
ATOM 2391 O O . SER A 1 298 ? 25.685 3.827 -10.332 1.00 95.75 298 SER A O 1
ATOM 2393 N N . LEU A 1 299 ? 25.501 3.900 -12.572 1.00 96.69 299 LEU A N 1
ATOM 2394 C CA . LEU A 1 299 ? 24.113 4.368 -12.599 1.00 96.69 299 LEU A CA 1
ATOM 2395 C C . LEU A 1 299 ? 23.149 3.264 -12.155 1.00 96.69 299 LEU A C 1
ATOM 2397 O O . LEU A 1 299 ? 22.279 3.515 -11.330 1.00 96.69 299 LEU A O 1
ATOM 2401 N N . ILE A 1 300 ? 23.338 2.044 -12.662 1.00 96.69 300 ILE A N 1
ATOM 2402 C CA . ILE A 1 300 ? 22.538 0.867 -12.288 1.00 96.69 300 ILE A CA 1
ATOM 2403 C C . ILE A 1 300 ? 22.621 0.625 -10.774 1.00 96.69 300 ILE A C 1
ATOM 2405 O O . ILE A 1 300 ? 21.593 0.513 -10.106 1.00 96.69 300 ILE A O 1
ATOM 2409 N N . ALA A 1 301 ? 23.836 0.640 -10.215 1.00 95.56 301 ALA A N 1
ATOM 2410 C CA . ALA A 1 301 ? 24.055 0.479 -8.781 1.00 95.56 301 ALA A CA 1
ATOM 2411 C C . ALA A 1 301 ? 23.449 1.631 -7.958 1.00 95.56 301 ALA A C 1
ATOM 2413 O O . ALA A 1 301 ? 22.837 1.385 -6.919 1.00 95.56 301 ALA A O 1
ATOM 2414 N N . ALA A 1 302 ? 23.575 2.882 -8.422 1.00 96.94 302 ALA A N 1
ATOM 2415 C CA . ALA A 1 302 ? 23.000 4.046 -7.743 1.00 96.94 302 ALA A CA 1
ATOM 2416 C C . ALA A 1 302 ? 21.464 3.994 -7.678 1.00 96.94 302 ALA A C 1
ATOM 2418 O O . ALA A 1 302 ? 20.885 4.365 -6.657 1.00 96.94 302 ALA A O 1
ATOM 2419 N N . LEU A 1 303 ? 20.821 3.493 -8.738 1.00 97.12 303 LEU A N 1
ATOM 2420 C CA . LEU A 1 303 ? 19.369 3.300 -8.822 1.00 97.12 303 LEU A CA 1
ATOM 2421 C C . LEU A 1 303 ? 18.892 1.985 -8.179 1.00 97.12 303 LEU A C 1
ATOM 2423 O O . LEU A 1 303 ? 17.695 1.724 -8.151 1.00 97.12 303 LEU A O 1
ATOM 2427 N N . ARG A 1 304 ? 19.803 1.165 -7.628 1.00 96.62 304 ARG A N 1
ATOM 2428 C CA . ARG A 1 304 ? 19.495 -0.132 -6.988 1.00 96.62 304 ARG A CA 1
ATOM 2429 C C . ARG A 1 304 ? 18.721 -1.088 -7.906 1.00 96.62 304 ARG A C 1
ATOM 2431 O O . ARG A 1 304 ? 17.827 -1.799 -7.454 1.00 96.62 304 ARG A O 1
ATOM 2438 N N . ILE A 1 305 ? 19.068 -1.079 -9.189 1.00 97.56 305 ILE A N 1
ATOM 2439 C CA . ILE A 1 305 ? 18.528 -1.999 -10.190 1.00 97.56 305 ILE A CA 1
ATOM 2440 C C . ILE A 1 305 ? 19.455 -3.215 -10.278 1.00 97.56 305 ILE A C 1
ATOM 2442 O O . ILE A 1 305 ? 20.668 -3.067 -10.428 1.00 97.56 305 ILE A O 1
ATOM 2446 N N . ASP A 1 306 ? 18.879 -4.410 -10.203 1.00 95.50 306 ASP A N 1
ATOM 2447 C CA . ASP A 1 306 ? 19.566 -5.662 -10.498 1.00 95.50 306 ASP A CA 1
ATOM 2448 C C . ASP A 1 306 ? 19.781 -5.792 -12.006 1.00 95.50 306 ASP A C 1
ATOM 2450 O O . ASP A 1 306 ? 18.970 -5.344 -12.825 1.00 95.50 306 ASP A O 1
ATOM 2454 N N . PHE A 1 307 ? 20.888 -6.418 -12.382 1.00 93.44 307 PHE A N 1
ATOM 2455 C CA . PHE A 1 307 ? 21.341 -6.437 -13.761 1.00 93.44 307 PHE A CA 1
ATOM 2456 C C . PHE A 1 307 ? 21.965 -7.774 -14.128 1.00 93.44 307 PHE A C 1
ATOM 2458 O O . PHE A 1 307 ? 22.901 -8.237 -13.476 1.00 93.44 307 PHE A O 1
ATOM 2465 N N . GLU A 1 308 ? 21.460 -8.364 -15.208 1.00 92.88 308 GLU A N 1
ATOM 2466 C CA . GLU A 1 308 ? 21.907 -9.648 -15.731 1.00 92.88 308 GLU A CA 1
ATOM 2467 C C . GLU A 1 308 ? 22.229 -9.536 -17.223 1.00 92.88 308 GLU A C 1
ATOM 2469 O O . GLU A 1 308 ? 21.482 -8.939 -18.003 1.00 92.88 308 GLU A O 1
ATOM 2474 N N . HIS A 1 309 ? 23.350 -10.142 -17.610 1.00 88.94 309 HIS A N 1
ATOM 2475 C CA . HIS A 1 309 ? 23.821 -10.257 -18.985 1.00 88.94 309 HIS A CA 1
ATOM 2476 C C . HIS A 1 309 ? 23.980 -11.727 -19.348 1.00 88.94 309 HIS A C 1
ATOM 2478 O O . HIS A 1 309 ? 24.752 -12.441 -18.707 1.00 88.94 309 HIS A O 1
ATOM 2484 N N . ASP A 1 310 ? 23.326 -12.157 -20.419 1.00 87.31 310 ASP A N 1
ATOM 2485 C CA . ASP A 1 310 ? 23.449 -13.517 -20.931 1.00 87.31 310 ASP A CA 1
ATOM 2486 C C . ASP A 1 310 ? 23.585 -13.540 -22.464 1.00 87.31 310 ASP A C 1
ATOM 2488 O O . ASP A 1 310 ? 23.798 -12.519 -23.127 1.00 87.31 310 ASP A O 1
ATOM 2492 N N . LYS A 1 311 ? 23.504 -14.739 -23.050 1.00 89.88 311 LYS A N 1
ATOM 2493 C CA . LYS A 1 311 ? 23.570 -14.922 -24.507 1.00 89.88 311 LYS A CA 1
ATOM 2494 C C . LYS A 1 311 ? 22.354 -14.315 -25.229 1.00 89.88 311 LYS A C 1
ATOM 2496 O O . LYS A 1 311 ? 22.418 -14.037 -26.426 1.00 89.88 311 LYS A O 1
ATOM 2501 N N . GLN A 1 312 ? 21.233 -14.150 -24.535 1.00 90.19 312 GLN A N 1
ATOM 2502 C CA . GLN A 1 312 ? 19.966 -13.671 -25.082 1.00 90.19 312 GLN A CA 1
ATOM 2503 C C . GLN A 1 312 ? 19.858 -12.145 -25.008 1.00 90.19 312 GLN A C 1
ATOM 2505 O O . GLN A 1 312 ? 19.189 -11.552 -25.852 1.00 90.19 312 GLN A O 1
ATOM 2510 N N . GLY A 1 313 ? 20.545 -11.502 -24.063 1.00 91.88 313 GLY A N 1
ATOM 2511 C CA . GLY A 1 313 ? 20.695 -10.056 -24.002 1.00 91.88 313 GLY A CA 1
ATOM 2512 C C . GLY A 1 313 ? 20.901 -9.527 -22.585 1.00 91.88 313 GLY A C 1
ATOM 2513 O O . GLY A 1 313 ? 21.798 -9.969 -21.870 1.00 91.88 313 GLY A O 1
ATOM 2514 N N . ILE A 1 314 ? 20.106 -8.519 -22.230 1.00 95.00 314 ILE A N 1
ATOM 2515 C CA . ILE A 1 314 ? 20.229 -7.722 -21.008 1.00 95.00 314 ILE A CA 1
ATOM 2516 C C . ILE A 1 314 ? 18.889 -7.727 -20.279 1.00 95.00 314 ILE A C 1
ATOM 2518 O O . ILE A 1 314 ? 17.860 -7.416 -20.885 1.00 95.00 314 ILE A O 1
ATOM 2522 N N . LEU A 1 315 ? 18.906 -8.006 -18.979 1.00 96.62 315 LEU A N 1
ATOM 2523 C CA . LEU A 1 315 ? 17.764 -7.845 -18.087 1.00 96.62 315 LEU A CA 1
ATOM 2524 C C . LEU A 1 315 ? 18.111 -6.840 -16.985 1.00 96.62 315 LEU A C 1
ATOM 2526 O O . LEU A 1 315 ? 19.066 -7.027 -16.237 1.00 96.62 315 LEU A O 1
ATOM 2530 N N . LEU A 1 316 ? 17.314 -5.778 -16.893 1.00 97.56 316 LEU A N 1
ATOM 2531 C CA . LEU A 1 316 ? 17.331 -4.793 -15.814 1.00 97.56 316 LEU A CA 1
ATOM 2532 C C . LEU A 1 316 ? 16.088 -5.023 -14.960 1.00 97.56 316 LEU A C 1
ATOM 2534 O O . LEU A 1 316 ? 14.983 -4.974 -15.503 1.00 97.56 316 LEU A O 1
ATOM 2538 N N . LYS A 1 317 ? 16.242 -5.268 -13.658 1.00 97.44 317 LYS A N 1
ATOM 2539 C CA . LYS A 1 317 ? 15.134 -5.608 -12.757 1.00 97.44 317 LYS A CA 1
ATOM 2540 C C . LYS A 1 317 ? 15.216 -4.827 -11.450 1.00 97.44 317 LYS A C 1
ATOM 2542 O O . LYS A 1 317 ? 16.218 -4.864 -10.755 1.00 97.44 317 LYS A O 1
ATOM 2547 N N . GLY A 1 318 ? 14.142 -4.144 -11.087 1.00 96.19 318 GLY A N 1
ATOM 2548 C CA . GLY A 1 318 ? 14.062 -3.321 -9.883 1.00 96.19 318 GLY A CA 1
ATOM 2549 C C . GLY A 1 318 ? 13.030 -2.215 -10.051 1.00 96.19 318 GLY A C 1
ATOM 2550 O O . GLY A 1 318 ? 12.836 -1.714 -11.156 1.00 96.19 318 GLY A O 1
ATOM 2551 N N . ARG A 1 319 ? 12.351 -1.822 -8.971 1.00 96.69 319 ARG A N 1
ATOM 2552 C CA . ARG A 1 319 ? 11.388 -0.716 -9.052 1.00 96.69 319 ARG A CA 1
ATOM 2553 C C . ARG A 1 319 ? 12.119 0.611 -9.177 1.00 96.69 319 ARG A C 1
ATOM 2555 O O . ARG A 1 319 ? 12.844 0.994 -8.265 1.00 96.69 319 ARG A O 1
ATOM 2562 N N . GLU A 1 320 ? 11.888 1.307 -10.280 1.00 97.56 320 GLU A N 1
ATOM 2563 C CA . GLU A 1 320 ? 12.435 2.639 -10.539 1.00 97.56 320 GLU A CA 1
ATOM 2564 C C . GLU A 1 320 ? 11.502 3.409 -11.481 1.00 97.56 320 GLU A C 1
ATOM 2566 O O . GLU A 1 320 ? 10.758 2.821 -12.270 1.00 97.56 320 GLU A O 1
ATOM 2571 N N . LYS A 1 321 ? 11.541 4.741 -11.424 1.00 97.69 321 LYS A N 1
ATOM 2572 C CA . LYS A 1 321 ? 10.797 5.613 -12.330 1.00 97.69 321 LYS A CA 1
ATOM 2573 C C . LYS A 1 321 ? 11.206 5.377 -13.777 1.00 97.69 321 LYS A C 1
ATOM 2575 O O . LYS A 1 321 ? 12.364 5.088 -14.089 1.00 97.69 321 LYS A O 1
ATOM 2580 N N . VAL A 1 322 ? 10.280 5.655 -14.694 1.00 98.00 322 VAL A N 1
ATOM 2581 C CA . VAL A 1 322 ? 10.529 5.576 -16.146 1.00 98.00 322 VAL A CA 1
ATOM 2582 C C . VAL A 1 322 ? 11.791 6.349 -16.563 1.00 98.00 322 VAL A C 1
ATOM 2584 O O . VAL A 1 322 ? 12.543 5.909 -17.433 1.00 98.00 322 VAL A O 1
ATOM 2587 N N . LYS A 1 323 ? 12.070 7.485 -15.906 1.00 97.44 323 LYS A N 1
ATOM 2588 C CA . LYS A 1 323 ? 13.277 8.288 -16.147 1.00 97.44 323 LYS A CA 1
ATOM 2589 C C . LYS A 1 323 ? 14.572 7.497 -15.909 1.00 97.44 323 LYS A C 1
ATOM 2591 O O . LYS A 1 323 ? 15.461 7.583 -16.752 1.00 97.44 323 LYS A O 1
ATOM 2596 N N . GLY A 1 324 ? 14.677 6.738 -14.817 1.00 97.25 324 GLY A N 1
ATOM 2597 C CA . GLY A 1 324 ? 15.884 5.974 -14.487 1.00 97.25 324 GLY A CA 1
ATOM 2598 C C . GLY A 1 324 ? 16.163 4.875 -15.512 1.00 97.25 324 GLY A C 1
ATOM 2599 O O . GLY A 1 324 ? 17.264 4.794 -16.055 1.00 97.25 324 GLY A O 1
ATOM 2600 N N . TYR A 1 325 ? 15.131 4.111 -15.881 1.00 98.00 325 TYR A N 1
ATOM 2601 C CA . TYR A 1 325 ? 15.225 3.113 -16.951 1.00 98.00 325 TYR A CA 1
ATOM 2602 C C . TYR A 1 325 ? 15.635 3.726 -18.293 1.00 98.00 325 TYR A C 1
ATOM 2604 O O . TYR A 1 325 ? 16.517 3.196 -18.969 1.00 98.00 325 TYR A O 1
ATOM 2612 N N . ARG A 1 326 ? 15.055 4.873 -18.663 1.00 97.38 326 ARG A N 1
ATOM 2613 C CA . ARG A 1 326 ? 15.416 5.591 -19.893 1.00 97.38 326 ARG A CA 1
ATOM 2614 C C . ARG A 1 326 ? 16.884 6.028 -19.904 1.00 97.38 326 ARG A C 1
ATOM 2616 O O . ARG A 1 326 ? 17.532 5.913 -20.938 1.00 97.38 326 ARG A O 1
ATOM 2623 N N . GLU A 1 327 ? 17.411 6.513 -18.779 1.00 96.56 327 GLU A N 1
ATOM 2624 C CA . GLU A 1 327 ? 18.817 6.929 -18.658 1.00 96.56 327 GLU A CA 1
ATOM 2625 C C . GLU A 1 327 ? 19.808 5.761 -18.714 1.00 96.56 327 GLU A C 1
ATOM 2627 O O . GLU A 1 327 ? 20.926 5.942 -19.200 1.00 96.56 327 GLU A O 1
ATOM 2632 N N . ILE A 1 328 ? 19.423 4.580 -18.222 1.00 97.25 328 ILE A N 1
ATOM 2633 C CA . ILE A 1 328 ? 20.244 3.371 -18.346 1.00 97.25 328 ILE A CA 1
ATOM 2634 C C . ILE A 1 328 ? 20.234 2.885 -19.794 1.00 97.25 328 ILE A C 1
ATOM 2636 O O . ILE A 1 328 ? 21.301 2.729 -20.385 1.00 97.25 328 ILE A O 1
ATOM 2640 N N . LEU A 1 329 ? 19.042 2.669 -20.363 1.00 96.75 329 LEU A N 1
ATOM 2641 C CA . LEU A 1 329 ? 18.870 2.085 -21.694 1.00 96.75 329 LEU A CA 1
ATOM 2642 C C . LEU A 1 329 ? 19.567 2.920 -22.774 1.00 96.75 329 LEU A C 1
ATOM 2644 O O . LEU A 1 329 ? 20.234 2.351 -23.635 1.00 96.75 329 LEU A O 1
ATOM 2648 N N . SER A 1 330 ? 19.508 4.254 -22.689 1.00 95.44 330 SER A N 1
ATOM 2649 C CA . SER A 1 330 ? 20.162 5.141 -23.662 1.00 95.44 330 SER A CA 1
ATOM 2650 C C . SER A 1 330 ? 21.691 5.124 -23.629 1.00 95.44 330 SER A C 1
ATOM 2652 O O . SER A 1 330 ? 22.328 5.600 -24.565 1.00 95.44 330 SER A O 1
ATOM 2654 N N . LYS A 1 331 ? 22.292 4.549 -22.581 1.00 95.50 331 LYS A N 1
ATOM 2655 C CA . LYS A 1 331 ? 23.748 4.432 -22.397 1.00 95.50 331 LYS A CA 1
ATOM 2656 C C . LYS A 1 331 ? 24.267 3.009 -22.611 1.00 95.50 331 LYS A C 1
ATOM 2658 O O . LYS A 1 331 ? 25.437 2.741 -22.327 1.00 95.50 331 LYS A O 1
ATOM 2663 N N . ILE A 1 332 ? 23.426 2.096 -23.094 1.00 94.06 332 ILE A N 1
ATOM 2664 C CA . ILE A 1 332 ? 23.851 0.748 -23.473 1.00 94.06 332 ILE A CA 1
ATOM 2665 C C . ILE A 1 332 ? 24.508 0.803 -24.851 1.00 94.06 332 ILE A C 1
ATOM 2667 O O . ILE A 1 332 ? 23.920 1.306 -25.814 1.00 94.06 332 ILE A O 1
ATOM 2671 N N . HIS A 1 333 ? 25.716 0.250 -24.939 1.00 93.25 333 HIS A N 1
ATOM 2672 C CA . HIS A 1 333 ? 26.452 0.150 -26.195 1.00 93.25 333 HIS A CA 1
ATOM 2673 C C . HIS A 1 333 ? 26.710 -1.309 -26.555 1.00 93.25 333 HIS A C 1
ATOM 2675 O O . HIS A 1 333 ? 26.989 -2.145 -25.693 1.00 93.25 333 HIS A O 1
ATOM 2681 N N . TYR A 1 334 ? 26.636 -1.589 -27.848 1.00 91.94 334 TYR A N 1
ATOM 2682 C CA . TYR A 1 334 ? 26.945 -2.871 -28.455 1.00 91.94 334 TYR A CA 1
ATOM 2683 C C . TYR A 1 334 ? 28.346 -2.846 -29.059 1.00 91.94 334 TYR A C 1
ATOM 2685 O O . TYR A 1 334 ? 28.737 -1.872 -29.707 1.00 91.94 334 TYR A O 1
ATOM 2693 N N . PHE A 1 335 ? 29.077 -3.940 -28.872 1.00 91.62 335 PHE A N 1
ATOM 2694 C CA . PHE A 1 335 ? 30.421 -4.121 -29.393 1.00 91.62 335 PHE A CA 1
ATOM 2695 C C . PHE A 1 335 ? 30.508 -5.408 -30.201 1.00 91.62 335 PHE A C 1
ATOM 2697 O O . PHE A 1 335 ? 29.957 -6.434 -29.797 1.00 91.62 335 PHE A O 1
ATOM 2704 N N . ASN A 1 336 ? 31.258 -5.361 -31.301 1.00 90.38 336 ASN A N 1
ATOM 2705 C CA . ASN A 1 336 ? 31.653 -6.544 -32.056 1.00 90.38 336 ASN A CA 1
ATOM 2706 C C . ASN A 1 336 ? 33.130 -6.448 -32.457 1.00 90.38 336 ASN A C 1
ATOM 2708 O O . ASN A 1 336 ? 33.541 -5.512 -33.146 1.00 90.38 336 ASN A O 1
ATOM 2712 N N . THR A 1 337 ? 33.931 -7.429 -32.044 1.00 87.88 337 THR A N 1
ATOM 2713 C CA . THR A 1 337 ? 35.369 -7.484 -32.347 1.00 87.88 337 THR A CA 1
ATOM 2714 C C . THR A 1 337 ? 35.647 -7.787 -33.823 1.00 87.88 337 THR A C 1
ATOM 2716 O O . THR A 1 337 ? 36.700 -7.410 -34.342 1.00 87.88 337 THR A O 1
ATOM 2719 N N . ARG A 1 338 ? 34.679 -8.383 -34.531 1.00 84.94 338 ARG A N 1
ATOM 2720 C CA . ARG A 1 338 ? 34.708 -8.700 -35.963 1.00 84.94 338 ARG A CA 1
ATOM 2721 C C . ARG A 1 338 ? 33.481 -8.105 -36.668 1.00 84.94 338 ARG A C 1
ATOM 2723 O O . ARG A 1 338 ? 32.536 -8.812 -37.021 1.00 84.94 338 ARG A O 1
ATOM 2730 N N . ALA A 1 339 ? 33.500 -6.783 -36.850 1.00 74.38 339 ALA A N 1
ATOM 2731 C CA . ALA A 1 339 ? 32.400 -5.993 -37.420 1.00 74.38 339 ALA A CA 1
ATOM 2732 C C . ALA A 1 339 ? 32.005 -6.372 -38.867 1.00 74.38 339 ALA A C 1
ATOM 2734 O O . ALA A 1 339 ? 30.935 -5.995 -39.319 1.00 74.38 339 ALA A O 1
ATOM 2735 N N . ASP A 1 340 ? 32.833 -7.124 -39.588 1.00 71.88 340 ASP A N 1
ATOM 2736 C CA . ASP A 1 340 ? 32.556 -7.713 -40.905 1.00 71.88 340 ASP A CA 1
ATOM 2737 C C . ASP A 1 340 ? 31.723 -9.010 -40.841 1.00 71.88 340 ASP A C 1
ATOM 2739 O O . ASP A 1 340 ? 31.202 -9.460 -41.857 1.00 71.88 340 ASP A O 1
ATOM 2743 N N . SER A 1 341 ? 31.535 -9.599 -39.653 1.00 71.56 341 SER A N 1
ATOM 2744 C CA . SER A 1 341 ? 30.781 -10.859 -39.492 1.00 71.56 341 SER A CA 1
ATOM 2745 C C . SER A 1 341 ? 29.276 -10.710 -39.702 1.00 71.56 341 SER A C 1
ATOM 2747 O O . SER A 1 341 ? 28.589 -11.699 -39.950 1.00 71.56 341 SER A O 1
ATOM 2749 N N . TYR A 1 342 ? 28.741 -9.497 -39.545 1.00 72.12 342 TYR A N 1
ATOM 2750 C CA . TYR A 1 342 ? 27.308 -9.230 -39.614 1.00 72.12 342 TYR A CA 1
ATOM 2751 C C . TYR A 1 342 ? 27.058 -7.927 -40.366 1.00 72.12 342 TYR A C 1
ATOM 2753 O O . TYR A 1 342 ? 27.647 -6.908 -40.045 1.00 72.12 342 TYR A O 1
ATOM 2761 N N . SER A 1 343 ? 26.129 -7.926 -41.322 1.00 76.75 343 SER A N 1
ATOM 2762 C CA . SER A 1 343 ? 25.690 -6.700 -42.010 1.00 76.75 343 SER A CA 1
ATOM 2763 C C . SER A 1 343 ? 24.666 -5.895 -41.202 1.00 76.75 343 SER A C 1
ATOM 2765 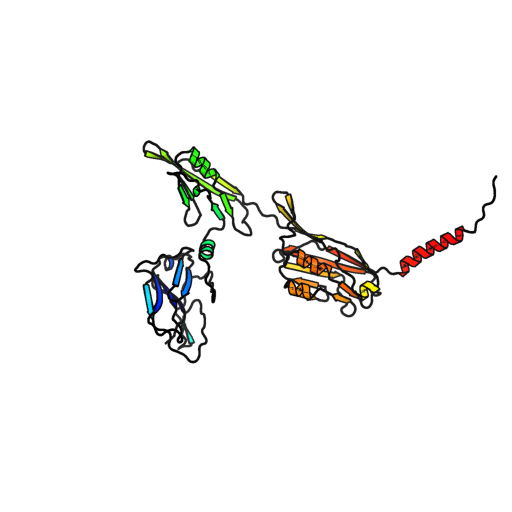O O . SER A 1 343 ? 24.473 -4.700 -41.422 1.00 76.75 343 SER A O 1
ATOM 2767 N N . ARG A 1 344 ? 23.987 -6.549 -40.254 1.00 85.31 344 ARG A N 1
ATOM 2768 C CA . ARG A 1 344 ? 23.007 -5.926 -39.363 1.00 85.31 344 ARG A CA 1
ATOM 2769 C C . ARG A 1 344 ? 22.846 -6.702 -38.062 1.00 85.31 344 ARG A C 1
ATOM 2771 O O . ARG A 1 344 ? 23.014 -7.922 -38.044 1.00 85.31 344 ARG A O 1
ATOM 2778 N N . ARG A 1 345 ? 22.417 -6.015 -37.002 1.00 88.56 345 ARG A N 1
ATOM 2779 C CA . ARG A 1 345 ? 22.023 -6.621 -35.725 1.00 88.56 345 ARG A CA 1
ATOM 2780 C C . ARG A 1 345 ? 20.639 -6.159 -35.300 1.00 88.56 345 ARG A C 1
ATOM 2782 O O . ARG A 1 345 ? 20.355 -4.972 -35.365 1.00 88.56 345 ARG A O 1
ATOM 2789 N N . ILE A 1 346 ? 19.793 -7.085 -34.849 1.00 91.25 346 ILE A N 1
ATOM 2790 C CA . ILE A 1 346 ? 18.423 -6.786 -34.419 1.00 91.25 346 ILE A CA 1
ATOM 2791 C C . ILE A 1 346 ? 18.299 -7.029 -32.915 1.00 91.25 346 ILE A C 1
ATOM 2793 O O . ILE A 1 346 ? 18.780 -8.038 -32.391 1.00 91.25 346 ILE A O 1
ATOM 2797 N N . TYR A 1 347 ? 17.638 -6.109 -32.223 1.00 91.06 347 TYR A N 1
ATOM 2798 C CA . TYR A 1 347 ? 17.268 -6.242 -30.819 1.00 91.06 347 TYR A CA 1
ATOM 2799 C C . TYR A 1 347 ? 15.843 -5.751 -30.587 1.00 91.06 347 TYR A C 1
ATOM 2801 O O . TYR A 1 347 ? 15.311 -4.931 -31.332 1.00 91.06 347 TYR A O 1
ATOM 2809 N N . THR A 1 348 ? 15.216 -6.283 -29.547 1.00 96.31 348 THR A N 1
ATOM 2810 C CA . THR A 1 348 ? 13.888 -5.889 -29.082 1.00 96.31 348 THR A CA 1
ATOM 2811 C C . THR A 1 348 ? 13.976 -5.383 -27.657 1.00 96.31 348 THR A C 1
ATOM 2813 O O . THR A 1 348 ? 14.607 -6.030 -26.819 1.00 96.31 348 THR A O 1
ATOM 2816 N N . VAL A 1 349 ? 13.310 -4.272 -27.369 1.00 97.25 349 VAL A N 1
ATOM 2817 C CA . VAL A 1 349 ? 13.168 -3.733 -26.015 1.00 97.25 349 VAL A CA 1
ATOM 2818 C C . VAL A 1 349 ? 11.738 -3.929 -25.546 1.00 97.25 349 VAL A C 1
ATOM 2820 O O . VAL A 1 349 ? 10.796 -3.627 -26.276 1.00 97.25 349 VAL A O 1
ATOM 2823 N N . GLN A 1 350 ? 11.579 -4.420 -24.323 1.00 98.25 350 GLN A N 1
ATOM 2824 C CA . GLN A 1 350 ? 10.284 -4.529 -23.665 1.00 98.25 350 GLN A CA 1
ATOM 2825 C C . GLN A 1 350 ? 10.448 -4.196 -22.186 1.00 98.25 350 GLN A C 1
ATOM 2827 O O . GLN A 1 350 ? 11.404 -4.645 -21.552 1.00 98.25 350 GLN A O 1
ATOM 2832 N N . CYS A 1 351 ? 9.510 -3.434 -21.644 1.00 98.44 351 CYS A N 1
ATOM 2833 C CA . CYS A 1 351 ? 9.448 -3.097 -20.230 1.00 98.44 351 CYS A CA 1
ATOM 2834 C C . CYS A 1 351 ? 8.127 -3.570 -19.634 1.00 98.44 351 CYS A C 1
ATOM 2836 O O . CYS A 1 351 ? 7.156 -3.796 -20.361 1.00 98.44 351 CYS A O 1
ATOM 2838 N N . ALA A 1 352 ? 8.089 -3.687 -18.311 1.00 98.12 352 ALA A N 1
ATOM 2839 C CA . ALA A 1 352 ? 6.877 -4.041 -17.599 1.00 98.12 352 ALA A CA 1
ATOM 2840 C C . ALA A 1 352 ? 6.673 -3.225 -16.326 1.00 98.12 352 ALA A C 1
ATOM 2842 O O . ALA A 1 352 ? 7.627 -2.720 -15.730 1.00 98.12 352 ALA A O 1
ATOM 2843 N N . MET A 1 353 ? 5.414 -3.139 -15.909 1.00 95.19 353 MET A N 1
ATOM 2844 C CA . MET A 1 353 ? 4.984 -2.545 -14.646 1.00 95.19 353 MET A CA 1
ATOM 2845 C C . MET A 1 353 ? 3.921 -3.411 -13.964 1.00 95.19 353 MET A C 1
ATOM 2847 O O . MET A 1 353 ? 3.452 -4.409 -14.521 1.00 95.19 353 MET A O 1
ATOM 2851 N N . SER A 1 354 ? 3.509 -2.995 -12.764 1.00 89.88 354 SER A N 1
ATOM 2852 C CA . SER A 1 354 ? 2.499 -3.681 -11.954 1.00 89.88 354 SER A CA 1
ATOM 2853 C C . SER A 1 354 ? 2.860 -5.148 -11.680 1.00 89.88 354 SER A C 1
ATOM 2855 O O . SER A 1 354 ? 2.111 -6.065 -11.998 1.00 89.88 354 SER A O 1
ATOM 2857 N N . GLY A 1 355 ? 4.058 -5.405 -11.155 1.00 87.94 355 GLY A N 1
ATOM 2858 C CA . GLY A 1 355 ? 4.561 -6.757 -10.895 1.00 87.94 355 GLY A CA 1
ATOM 2859 C C . GLY A 1 355 ? 4.819 -7.587 -12.158 1.00 87.94 355 GLY A C 1
ATOM 2860 O O . GLY A 1 355 ? 4.922 -8.808 -12.066 1.00 87.94 355 GLY A O 1
ATOM 2861 N N . GLY A 1 356 ? 4.920 -6.949 -13.327 1.00 89.94 356 GLY A N 1
ATOM 2862 C CA . GLY A 1 356 ? 5.075 -7.620 -14.619 1.00 89.94 356 GLY A CA 1
ATOM 2863 C C . GLY A 1 356 ? 3.771 -7.946 -15.357 1.00 89.94 356 GLY A C 1
ATOM 2864 O O . GLY A 1 356 ? 3.834 -8.590 -16.402 1.00 89.94 356 GLY A O 1
ATOM 2865 N N . HIS A 1 357 ? 2.608 -7.530 -14.845 1.00 90.69 357 HIS A N 1
ATOM 2866 C CA . HIS A 1 357 ? 1.311 -7.786 -15.485 1.00 90.69 357 HIS A CA 1
ATOM 2867 C C . HIS A 1 357 ? 1.057 -6.910 -16.712 1.00 90.69 357 HIS A C 1
ATOM 2869 O O . HIS A 1 357 ? 0.429 -7.359 -17.668 1.00 90.69 357 HIS A O 1
ATOM 2875 N N . ILE A 1 358 ? 1.565 -5.678 -16.699 1.00 94.75 358 ILE A N 1
ATOM 2876 C CA . ILE A 1 358 ? 1.399 -4.729 -17.797 1.00 94.75 358 ILE A CA 1
ATOM 2877 C C . ILE A 1 358 ? 2.708 -4.682 -18.570 1.00 94.75 358 ILE A C 1
ATOM 2879 O O . ILE A 1 358 ? 3.748 -4.325 -18.013 1.00 94.75 358 ILE A O 1
ATOM 2883 N N . LEU A 1 359 ? 2.650 -5.044 -19.849 1.00 97.75 359 LEU A N 1
ATOM 2884 C CA . LEU A 1 359 ? 3.794 -5.067 -20.754 1.00 97.75 359 LEU A CA 1
ATOM 2885 C C . LEU A 1 359 ? 3.714 -3.907 -21.740 1.00 97.75 359 LEU A C 1
ATOM 2887 O O . LEU A 1 359 ? 2.638 -3.559 -22.224 1.00 97.75 359 LEU A O 1
ATOM 2891 N N . SER A 1 360 ? 4.868 -3.352 -22.092 1.00 98.25 360 SER A N 1
ATOM 2892 C CA . SER A 1 360 ? 4.967 -2.480 -23.254 1.00 98.25 360 SER A CA 1
ATOM 2893 C C . SER A 1 360 ? 4.847 -3.263 -24.561 1.00 98.25 360 SER A C 1
ATOM 2895 O O . SER A 1 360 ? 5.020 -4.488 -24.605 1.00 98.25 360 SER A O 1
ATOM 2897 N N . ASN A 1 361 ? 4.685 -2.532 -25.664 1.00 97.62 361 ASN A N 1
ATOM 2898 C CA . ASN A 1 361 ? 5.023 -3.057 -26.984 1.00 97.62 361 ASN A CA 1
ATOM 2899 C C . ASN A 1 361 ? 6.474 -3.579 -27.019 1.00 97.62 361 ASN A C 1
ATOM 2901 O O . ASN A 1 361 ? 7.344 -3.101 -26.283 1.00 97.62 361 ASN A O 1
ATOM 2905 N N . GLU A 1 362 ? 6.741 -4.543 -27.902 1.00 96.75 362 GLU A N 1
ATOM 2906 C CA . GLU A 1 362 ? 8.108 -4.947 -28.234 1.00 96.75 362 GLU A CA 1
ATOM 2907 C C . GLU A 1 362 ? 8.680 -3.973 -29.269 1.00 96.75 362 GLU A C 1
ATOM 2909 O O . GLU A 1 362 ? 8.327 -4.010 -30.449 1.00 96.75 362 GLU A O 1
ATOM 2914 N N . PHE A 1 363 ? 9.558 -3.074 -28.830 1.00 97.06 363 PHE A N 1
ATOM 2915 C CA . PHE A 1 363 ? 10.190 -2.103 -29.714 1.00 97.06 363 PHE A CA 1
ATOM 2916 C C . PHE A 1 363 ? 11.393 -2.734 -30.419 1.00 97.06 363 PHE A C 1
ATOM 2918 O O . PHE A 1 363 ? 12.403 -3.038 -29.784 1.00 97.06 363 PHE A O 1
ATOM 2925 N N . LEU A 1 364 ? 11.267 -2.959 -31.728 1.00 95.56 364 LEU A N 1
ATOM 2926 C CA . LEU A 1 364 ? 12.297 -3.567 -32.567 1.00 95.56 364 LEU A CA 1
ATOM 2927 C C . LEU A 1 364 ? 13.243 -2.503 -33.128 1.00 95.56 364 LEU A C 1
ATOM 2929 O O . LEU A 1 364 ? 12.806 -1.539 -33.757 1.00 95.56 364 LEU A O 1
ATOM 2933 N N . VAL A 1 365 ? 14.542 -2.730 -32.963 1.00 93.31 365 VAL A N 1
ATOM 2934 C CA . VAL A 1 365 ? 15.593 -1.851 -33.465 1.00 93.31 365 VAL A CA 1
ATOM 2935 C C . VAL A 1 365 ? 16.620 -2.659 -34.247 1.00 93.31 365 VAL A C 1
ATOM 2937 O O . VAL A 1 365 ? 16.998 -3.766 -33.860 1.00 93.31 365 VAL A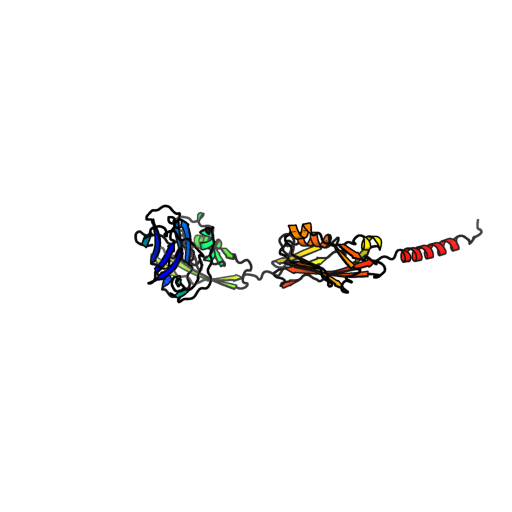 O 1
ATOM 2940 N N . THR A 1 366 ? 17.071 -2.098 -35.365 1.00 90.69 366 THR A N 1
ATOM 2941 C CA . THR A 1 366 ? 18.084 -2.686 -36.241 1.00 90.69 366 THR A CA 1
ATOM 2942 C C . THR A 1 366 ? 19.304 -1.776 -36.316 1.00 90.69 366 THR A C 1
ATOM 2944 O O . THR A 1 366 ? 19.209 -0.649 -36.792 1.00 90.69 366 THR A O 1
ATOM 2947 N N . VAL A 1 367 ? 20.469 -2.266 -35.900 1.00 86.56 367 VAL A N 1
ATOM 2948 C CA . VAL A 1 367 ? 21.756 -1.634 -36.210 1.00 86.56 367 VAL A CA 1
ATOM 2949 C C . VAL A 1 367 ? 22.184 -2.102 -37.588 1.00 86.56 367 VAL A C 1
ATOM 2951 O O . VAL A 1 367 ? 22.390 -3.299 -37.784 1.00 86.56 367 VAL A O 1
ATOM 2954 N N . SER A 1 368 ? 22.296 -1.179 -38.536 1.00 83.62 368 SER A N 1
ATOM 2955 C CA . SER A 1 368 ? 22.792 -1.464 -39.884 1.00 83.62 368 SER A CA 1
ATOM 2956 C C . SER A 1 368 ? 24.247 -1.035 -39.983 1.00 83.62 368 SER A C 1
ATOM 2958 O O . SER A 1 368 ? 24.578 0.115 -39.686 1.00 83.62 368 SER A O 1
ATOM 2960 N N . LEU A 1 369 ? 25.109 -1.964 -40.390 1.00 73.81 369 LEU A N 1
ATOM 2961 C CA . LEU A 1 369 ? 26.518 -1.696 -40.634 1.00 73.81 369 LEU A CA 1
ATOM 2962 C C . LEU A 1 369 ? 26.675 -1.201 -42.068 1.00 73.81 369 LEU A C 1
ATOM 2964 O O . LEU A 1 369 ? 26.469 -1.947 -43.025 1.00 73.81 369 LEU A O 1
ATOM 2968 N N . LEU A 1 370 ? 26.997 0.081 -42.217 1.00 66.00 370 LEU A N 1
ATOM 2969 C CA . LEU A 1 370 ? 27.259 0.658 -43.528 1.00 66.00 370 LEU A CA 1
ATOM 2970 C C . LEU A 1 370 ? 28.653 0.213 -43.986 1.00 66.00 370 LEU A C 1
ATOM 2972 O O . LEU A 1 370 ? 29.670 0.648 -43.446 1.00 66.00 370 LEU A O 1
ATOM 2976 N N . GLU A 1 371 ? 28.708 -0.663 -44.990 1.00 57.09 371 GLU A N 1
ATOM 2977 C CA . GLU A 1 371 ? 29.947 -0.929 -45.717 1.00 57.09 371 GLU A CA 1
ATOM 2978 C C . GLU A 1 371 ? 30.334 0.325 -46.505 1.00 57.09 371 GLU A C 1
ATOM 2980 O O . GLU A 1 371 ? 29.645 0.734 -47.442 1.00 57.09 371 GLU A O 1
ATOM 2985 N N . TRP A 1 372 ? 31.470 0.923 -46.145 1.00 46.38 372 TRP A N 1
ATOM 2986 C CA . TRP A 1 372 ? 32.032 2.087 -46.832 1.00 46.38 372 TRP A CA 1
ATOM 2987 C C . TRP A 1 372 ? 32.243 1.860 -48.344 1.00 46.38 372 TRP A C 1
ATOM 2989 O O . TRP A 1 372 ? 32.263 2.817 -49.116 1.00 46.38 372 TRP A O 1
ATOM 2999 N N . PHE A 1 373 ? 32.343 0.601 -48.784 1.00 46.19 373 PHE A N 1
ATOM 3000 C CA . PHE A 1 373 ? 32.565 0.239 -50.183 1.00 46.19 373 PHE A CA 1
ATOM 3001 C C . PHE A 1 373 ? 31.355 0.459 -51.104 1.00 46.19 373 PHE A C 1
ATOM 3003 O O . PHE A 1 373 ? 31.554 0.778 -52.274 1.00 46.19 373 PHE A O 1
ATOM 3010 N N . ARG A 1 374 ? 30.107 0.386 -50.616 1.00 43.09 374 ARG A N 1
ATOM 3011 C CA . ARG A 1 374 ? 28.933 0.591 -51.493 1.00 43.09 374 ARG A CA 1
ATOM 3012 C C . ARG A 1 374 ? 28.676 2.051 -51.854 1.00 43.09 374 ARG A C 1
ATOM 3014 O O . ARG A 1 374 ? 28.162 2.329 -52.931 1.00 43.09 374 ARG A O 1
ATOM 3021 N N . ILE A 1 375 ? 29.090 2.990 -51.002 1.00 46.84 375 ILE A N 1
ATOM 3022 C CA . ILE A 1 375 ? 28.968 4.424 -51.305 1.00 46.84 375 ILE A CA 1
ATOM 3023 C C . ILE A 1 375 ? 29.967 4.819 -52.406 1.00 46.84 375 ILE A C 1
ATOM 3025 O O . ILE A 1 375 ? 29.665 5.685 -53.229 1.00 46.84 375 ILE A O 1
ATOM 3029 N N . ALA A 1 376 ? 31.123 4.149 -52.479 1.00 42.78 376 ALA A N 1
ATOM 3030 C CA . ALA A 1 376 ? 32.136 4.386 -53.506 1.00 42.78 376 ALA A CA 1
ATOM 3031 C C . ALA A 1 376 ? 31.743 3.825 -54.888 1.00 42.78 376 ALA A C 1
ATOM 3033 O O . ALA A 1 376 ? 32.092 4.426 -55.903 1.00 42.78 376 ALA A O 1
ATOM 3034 N N . GLU A 1 377 ? 30.982 2.727 -54.971 1.00 42.91 377 GLU A N 1
ATOM 3035 C CA . GLU A 1 377 ? 30.507 2.196 -56.263 1.00 42.91 377 GLU A CA 1
ATOM 3036 C C . GLU A 1 377 ? 29.395 3.057 -56.884 1.00 42.91 377 GLU A C 1
ATOM 3038 O O . GLU A 1 377 ? 29.460 3.367 -58.072 1.00 42.91 377 GLU A O 1
ATOM 3043 N N . GLU A 1 378 ? 28.435 3.564 -56.103 1.00 41.97 378 GLU A N 1
ATOM 3044 C CA . GLU A 1 378 ? 27.404 4.469 -56.649 1.00 41.97 378 GLU A CA 1
ATOM 3045 C C . GLU A 1 378 ? 27.955 5.849 -57.046 1.00 41.97 378 GLU A C 1
ATOM 3047 O O . GLU A 1 378 ? 27.483 6.457 -58.012 1.00 41.97 378 GLU A O 1
ATOM 3052 N N . SER A 1 379 ? 28.983 6.344 -56.351 1.00 43.97 379 SER A N 1
ATOM 3053 C CA . SER A 1 379 ? 29.638 7.610 -56.708 1.00 43.97 379 SER A CA 1
ATOM 3054 C C . SER A 1 379 ? 30.657 7.462 -57.848 1.00 43.97 379 SER A C 1
ATOM 3056 O O . SER A 1 379 ? 30.774 8.370 -58.672 1.00 43.97 379 SER A O 1
ATOM 3058 N N . SER A 1 380 ? 31.313 6.306 -57.998 1.00 43.81 380 SER A N 1
ATOM 3059 C CA . SER A 1 380 ? 32.210 6.040 -59.136 1.00 43.81 380 SER A CA 1
ATOM 3060 C C . SER A 1 380 ? 31.468 5.729 -60.443 1.00 43.81 380 SER A C 1
ATOM 3062 O O . SER A 1 380 ? 31.939 6.132 -61.509 1.00 43.81 380 SER A O 1
ATOM 3064 N N . ILE A 1 381 ? 30.273 5.125 -60.389 1.00 46.06 381 ILE A N 1
ATOM 3065 C CA . ILE A 1 381 ? 29.403 4.958 -61.571 1.00 46.06 381 ILE A CA 1
ATOM 3066 C C . ILE A 1 381 ? 28.863 6.318 -62.052 1.00 46.06 381 ILE A C 1
ATOM 3068 O O . ILE A 1 381 ? 28.782 6.552 -63.259 1.00 46.06 381 ILE A O 1
ATOM 3072 N N . LYS A 1 382 ? 28.583 7.262 -61.139 1.00 43.34 382 LYS A N 1
ATOM 3073 C CA . LYS A 1 382 ? 28.210 8.643 -61.503 1.00 43.34 382 LYS A CA 1
ATOM 3074 C C . LYS A 1 382 ? 29.367 9.457 -62.091 1.00 43.34 382 LYS A C 1
ATOM 3076 O O . LYS A 1 382 ? 29.129 10.232 -63.013 1.00 43.34 382 LYS A O 1
ATOM 3081 N N . CYS A 1 383 ? 30.605 9.266 -61.629 1.00 43.53 383 CYS A N 1
ATOM 3082 C CA . CYS A 1 383 ? 31.763 9.943 -62.228 1.00 43.53 383 CYS A CA 1
ATOM 3083 C C . CYS A 1 383 ? 32.086 9.427 -63.636 1.00 43.53 383 CYS A C 1
ATOM 3085 O O . CYS A 1 383 ? 32.403 10.225 -64.516 1.00 43.53 383 CYS A O 1
ATOM 3087 N N . ARG A 1 384 ? 31.928 8.122 -63.896 1.00 39.91 384 ARG A N 1
ATOM 3088 C CA . ARG A 1 384 ? 32.240 7.551 -65.216 1.00 39.91 384 ARG A CA 1
ATOM 3089 C C . ARG A 1 384 ? 31.247 7.981 -66.312 1.00 39.91 384 ARG A C 1
ATOM 3091 O O . ARG A 1 384 ? 31.637 8.090 -67.468 1.00 39.91 384 ARG A O 1
ATOM 3098 N N . TYR A 1 385 ? 30.004 8.314 -65.944 1.00 40.06 385 TYR A N 1
ATOM 3099 C CA . TYR A 1 385 ? 29.018 8.914 -66.860 1.00 40.06 385 TYR A CA 1
ATOM 3100 C C . TYR A 1 385 ? 29.252 10.411 -67.138 1.00 40.06 385 TYR A C 1
ATOM 3102 O O . TYR A 1 385 ? 28.805 10.914 -68.165 1.00 40.06 385 TYR A O 1
ATOM 3110 N N . LEU A 1 386 ? 29.953 11.132 -66.255 1.00 43.78 386 LEU A N 1
ATOM 3111 C CA . LEU A 1 386 ? 30.237 12.564 -66.423 1.00 43.78 386 LEU A CA 1
ATOM 3112 C C . LEU A 1 386 ? 31.512 12.839 -67.234 1.00 43.78 386 LEU A C 1
ATOM 3114 O O . LEU A 1 386 ? 31.591 13.880 -67.883 1.00 43.78 386 LEU A O 1
ATOM 3118 N N . GLU A 1 387 ? 32.480 11.917 -67.259 1.00 41.00 387 GLU A N 1
ATOM 3119 C CA . GLU A 1 387 ? 33.673 12.043 -68.114 1.00 41.00 387 GLU A CA 1
ATOM 3120 C C . GLU A 1 387 ? 33.401 11.685 -69.584 1.00 41.00 387 GLU A C 1
ATOM 3122 O O . GLU A 1 387 ? 33.962 12.323 -70.469 1.00 41.00 387 GLU A O 1
ATOM 3127 N N . GLN A 1 388 ? 32.465 10.772 -69.875 1.00 38.34 388 GLN A N 1
ATOM 3128 C CA . GLN A 1 388 ? 32.070 10.453 -71.259 1.00 38.34 388 GLN A CA 1
ATOM 3129 C C . GLN A 1 388 ? 31.22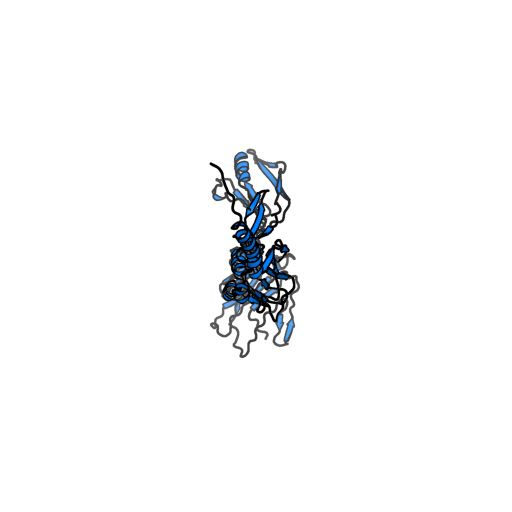1 11.537 -71.949 1.00 38.34 388 GLN A C 1
ATOM 3131 O O . GLN A 1 388 ? 31.061 11.497 -73.164 1.00 38.34 388 GLN A O 1
ATOM 3136 N N . MET A 1 389 ? 30.698 12.524 -71.212 1.00 39.44 389 MET A N 1
ATOM 3137 C CA . MET A 1 389 ? 29.904 13.626 -71.782 1.00 39.44 389 MET A CA 1
ATOM 3138 C C . MET A 1 389 ? 30.712 14.901 -72.077 1.00 39.44 389 MET A C 1
ATOM 3140 O O . MET A 1 389 ? 30.131 15.897 -72.502 1.00 39.44 389 MET A O 1
ATOM 3144 N N . LYS A 1 390 ? 32.037 14.903 -71.868 1.00 40.00 390 LYS A N 1
ATOM 3145 C CA . LYS A 1 390 ? 32.899 16.074 -72.127 1.00 40.00 390 LYS A CA 1
ATOM 3146 C C . LYS A 1 390 ? 33.645 16.058 -73.469 1.00 40.00 390 LYS A C 1
ATOM 3148 O O . LYS A 1 390 ? 34.353 17.019 -73.745 1.00 40.00 390 LYS A O 1
ATOM 3153 N N . GLU A 1 391 ? 33.453 15.036 -74.306 1.00 41.22 391 GLU A N 1
ATOM 3154 C CA . GLU A 1 391 ? 34.152 14.881 -75.600 1.00 41.22 391 GLU A CA 1
ATOM 3155 C C . GLU A 1 391 ? 33.248 14.906 -76.853 1.00 41.22 391 GLU A C 1
ATOM 3157 O O . GLU A 1 391 ? 33.693 14.537 -77.933 1.00 41.22 391 GLU A O 1
ATOM 3162 N N . MET A 1 392 ? 32.003 15.390 -76.770 1.00 33.19 392 MET A N 1
ATOM 3163 C CA . MET A 1 392 ? 31.212 15.691 -77.977 1.00 33.19 392 MET A CA 1
ATOM 3164 C C . MET A 1 392 ? 31.106 17.197 -78.207 1.00 33.19 392 MET A C 1
ATOM 3166 O O . MET A 1 392 ? 30.335 17.894 -77.548 1.00 33.19 392 MET A O 1
ATOM 3170 N N . GLU A 1 393 ? 31.899 17.667 -79.170 1.00 36.41 393 GLU A N 1
ATOM 3171 C CA . GLU A 1 393 ? 31.679 18.897 -79.931 1.00 36.41 393 GLU A CA 1
ATOM 3172 C C . GLU A 1 393 ? 30.232 18.989 -80.432 1.00 36.41 393 GLU A C 1
ATOM 3174 O O . GLU A 1 393 ? 29.682 18.004 -80.926 1.00 36.41 393 GLU A O 1
ATOM 3179 N N . ILE A 1 394 ? 29.657 20.196 -80.401 1.00 33.09 394 ILE A N 1
ATOM 3180 C CA . ILE A 1 394 ? 28.659 20.606 -81.392 1.00 33.09 394 ILE A CA 1
ATOM 3181 C C . ILE A 1 394 ? 29.021 22.002 -81.902 1.00 33.09 394 ILE A C 1
ATOM 3183 O O . ILE A 1 394 ? 29.063 22.986 -81.163 1.00 33.09 394 ILE A O 1
ATOM 3187 N N . GLU A 1 395 ? 29.293 22.002 -83.202 1.00 32.06 395 GLU A N 1
ATOM 3188 C CA . GLU A 1 395 ? 29.415 23.106 -84.141 1.00 32.06 395 GLU A CA 1
ATOM 3189 C C . GLU A 1 395 ? 28.152 23.994 -84.222 1.00 32.06 395 GLU A C 1
ATOM 3191 O O . GLU A 1 395 ? 27.033 23.519 -84.070 1.00 32.06 395 GLU A O 1
ATOM 3196 N N . ASN A 1 396 ? 28.374 25.254 -84.620 1.00 32.56 396 ASN A N 1
ATOM 3197 C CA . ASN A 1 396 ? 27.509 26.138 -85.424 1.00 32.56 396 ASN A CA 1
ATOM 3198 C C . ASN A 1 396 ? 26.079 26.492 -84.950 1.00 32.56 396 ASN A C 1
ATOM 3200 O O . ASN A 1 396 ? 25.191 25.650 -84.899 1.00 32.56 396 ASN A O 1
ATOM 3204 N N . PHE A 1 397 ? 25.810 27.798 -84.792 1.00 32.38 397 PHE A N 1
ATOM 3205 C CA . PHE A 1 397 ? 25.041 28.639 -85.742 1.00 32.38 397 PHE A CA 1
ATOM 3206 C C . PHE A 1 397 ? 24.680 29.992 -85.091 1.00 32.38 397 PHE A C 1
ATOM 3208 O O . PHE A 1 397 ? 23.772 30.051 -84.263 1.00 32.38 397 PHE A O 1
ATOM 3215 N N . PHE A 1 398 ? 25.409 31.052 -85.458 1.00 39.12 398 PHE A N 1
ATOM 3216 C CA . PHE A 1 398 ? 24.964 32.347 -86.022 1.00 39.12 398 PHE A CA 1
ATOM 3217 C C . PHE A 1 398 ? 26.052 33.413 -85.878 1.00 39.12 398 PHE A C 1
ATOM 3219 O O . PHE A 1 398 ? 26.608 33.550 -84.766 1.00 39.12 398 PHE A O 1
#

Foldseek 3Di:
DDDDQWDWDDDPQWTKIFHAAAQPDDFDWAWGMWIFNDNVSPPPDDKDWDWFDPDSVDIWIDILLHTDDDDPPHGDTGTDTHDHDDPDDDDDDDPQFDQDVVVRDTHPGDDDDDDDDDDDPPDGDDSVVSNVVNADLKAKDADCQVVDDPQWDKAADPSRPDIDITDPDPVRVVVSVVRIDIGHNDPFDDFAKDKDKDWDWDQDPVRDIDTDDIDIDIDTDDGWFDKAKAKDFAQEAEDAPVCQAVWPFFGQGIDIWIWTQDPNDIDTPQQVDKFFKKWKFWVPFDDPVFKDKDWDVVLLVVQVWDWDQDRGGIMTGHIDGNVSVSVGNNRMTMHGNCSVPDQKIKIWMKTHDDNRPHIHDTRIHMYGHDDPVVVVVVVVVVVVVVVVVPPDDDDDDD

Secondary structure (DSSP, 8-state):
----SEEEEEETTEEEEEEPPPTTS----EEEEEEEE-GGGSSSS---EEEEEEETTEEEEEETTEEP---SSSSEEEEEPPPPP-S-------SSSEEETTTTEEES---S--S-----TT----HHHHHHHHS-SEEEEE--GGGPPTT-EEEE-TTSS-EEEE-SSHHHHHHHHTTEEEEE--SS---EEEEEEE--EEE-TTS-EEEPPPEEEEEEEPPPPPPEEEEES-SEEEE-HHHHHH-EES-TT-EEEEEEEETTEEEE-TTT-EEEEEEEEEES---TTTEEEE--HHHHHHTT-EEEE-SSEEEEEEEEEHHHHHHHHTT-EEEES-TTS-SEEEEEEEEEETTTTEE---EEEEEEE--HHHHHHHHHHHHHHHHTTSS-------

Radius of gyration: 36.82 Å; chains: 1; bounding box: 82×62×129 Å

pLDDT: mean 86.59, std 14.23, range [32.06, 98.44]